Protein AF-A0A3D0SML2-F1 (afdb_monomer)

Solvent-accessible surface area (backbone atoms only — not comparable to full-atom values): 39282 Å² total; per-residue (Å²): 114,74,73,82,63,82,39,78,48,78,49,75,53,87,42,37,43,36,39,37,37,33,51,97,50,33,39,41,36,41,38,36,36,65,52,96,89,50,62,35,39,41,40,38,40,38,41,32,30,74,38,86,59,65,40,80,46,78,51,68,54,79,45,77,65,74,82,63,57,68,68,62,33,74,74,38,51,56,66,55,26,64,39,35,36,36,44,77,41,75,93,57,46,24,41,38,38,37,52,62,71,90,50,92,88,53,86,47,40,18,38,32,41,28,56,25,68,59,63,92,84,36,53,80,76,37,33,40,24,40,41,55,70,40,30,27,61,73,37,39,95,68,46,22,38,56,81,71,48,91,63,78,59,82,61,55,67,32,87,35,71,44,42,30,49,29,47,34,45,38,37,76,45,46,45,67,37,74,51,59,35,32,42,37,41,33,56,24,76,38,72,65,59,31,50,51,53,46,53,71,52,43,45,62,71,55,48,50,53,50,52,54,51,35,61,70,69,37,67,87,75,74,76,90,69,82,78,70,79,76,84,82,66,75,77,79,74,76,79,68,84,74,76,83,73,84,75,93,78,82,92,76,86,82,85,80,94,75,82,87,90,81,81,88,79,96,68,88,81,90,73,92,70,70,63,98,80,61,78,73,51,46,79,64,73,90,42,36,21,25,39,84,84,50,63,30,46,35,35,52,33,44,42,46,93,80,42,44,56,54,68,62,96,47,77,54,68,42,57,30,39,28,79,45,22,33,34,39,39,31,73,38,52,25,31,27,36,23,45,69,16,44,25,68,26,13,44,24,46,81,68,49,50,61,38,70,56,62,55,33,38,42,46,37,42,29,36,66,87,76,69,46,70,38,24,66,32,60,27,67,30,52,68,69,44,46,36,43,32,34,40,38,62,52,35,36,37,29,37,39,61,54,98,55,28,41,36,37,36,38,41,34,47,42,72,83,53,43,35,39,40,40,40,36,37,45,31,32,75,38,93,54,68,42,48,35,33,42,35,43,40,33,38,43,23,50,16,73,47,53,76,78,50,30,60,76,34,42,31,45,68,41,90,89,72,68,23,40,37,33,60,25,74,34,85,94,51,51,64,25,32,34,39,38,38,65,27,56,76,63,95,66,68,73,34,31,31,23,32,39,54,64,43,26,31,91,92,41,37,82,65,49,32,40,34,78,75,73,44,96,62,59,84,59,47,65,42,62,68,39,50,46,24,51,31,44,34,41,71,49,75,43,44,50,67,35,70,51,76,44,32,36,39,42,35,50,29,78,35,71,68,52,45,49,51,54,51,53,57,46,33,40,89,62,36,56,62,48,44,52,49,50,31,44,49,54,44,50,68,46,36,58,59,46,74,66,86,62,100,46,65,72,56,27,45,36,60,39,29,54,53,57,48,45,40,44,21,22,52,72,36,24,24,33,52,69,89,46,58,58,28,44,52,35,48,41,59,50,52,54,50,31,59,78,34,40,77,56,41,49,68,58,29,52,52,50,51,54,55,54,55,39,43,23,32,82,90,65,48,40,42,50,29,27,32,71,89,86,54,61,58,48,73,66,84,69,83,60,46,57,57,46,56,64,51,49,52,54,52,47,23,70,75,70,66,53,62,63,69,82,73,59,90,67,54,65,43,78,81,85,130

Nearest PDB structures (foldseek):
  3qde-assembly1_A  TM=8.841E-01  e=5.004E-28  Acetivibrio thermocellus
  8hob-assembly1_B  TM=8.562E-01  e=1.975E-28  Acetivibrio thermocellus
  8ho9-assembly1_B  TM=8.661E-01  e=3.948E-27  Acetivibrio thermocellus
  8ho8-assembly1_B  TM=8.647E-01  e=5.968E-27  Acetivibrio thermocellus
  3act-assembly1_B  TM=8.823E-01  e=1.676E-26  Cellulomonas gilvus ATCC 13127

pLDDT: mean 88.54, std 18.11, range [23.03, 98.88]

Foldseek 3Di:
DDDDFPDWDWDDFPFKTWIWTDDPQKIWIWIWGADPPAFKIKIKIKIWRRDQAKDKDKDKDKDFDQQDDPVVCQLFVLVSLQQKFWDQDVVLQKIKIKGDDPDPPPQIKMKIKHKAFDDPQKDDKAKEFEPCQFANQLGDPSGRPVVPDPDTHPNDTTRHSGTMTMIMIIDIHHHRHMGMMMIMIGMDRDDVSSSVVSVCPRDPVSVVVRVVCSVVPTDPDDPPPDPDDPPDDDPPPPPPVDPPLPDDDDDDDDDDDDDDDDDDDDDDDPDPADDPPPADFDPDDPFWHAGPVLQKIKGKWAADSRLTTPDDSWFDWDWAFAQFWTKIQTQQRAMWIAGRFLAFFTFFDFDLDGRHSAHLKFKKKAFPVVLDMAGLGCDDRHGSHMWMWIDGQFWIKIWDDDPQKTKIWIWGDFNHAFKIKTKIKIWRNDQFKTKMKIKIKHQGCRGRGLPPCQQVWWWDADPPQRKIWTARCRPQRGQKIKIKHKAQSDPFDKFWEQAPCQQQHDVGGSNGTPCSNPHPGHDNYTTGRHSGMTMIMTIDMAHHRRMDMMMMMTGIGNHPVVVVVVNNQRNPPCSSVVSVVVSNVVLQLLLCLDADDDPDVVVRSCNSHVVLSCLVSCVNRQVDDSSDRDRKDFLQRNLVSLLSCCSRCVVVNLVSLQVQVQQAAPVQFGFRIAHPDVGDGHGDVPPCSSVSNVVSLVVSCVVPVPPCSVVDDHHHDDDDD

Radius of gyration: 28.48 Å; Cα contacts (8 Å, |Δi|>4): 1575; chains: 1; bounding box: 65×75×81 Å

Mean predicted aligned error: 8.33 Å

Secondary structure (DSSP, 8-state):
-PPPPSEEEEEE-SS-EEEEEEETTEEEEEEEEE-SSSSEEEEEEEEEE-SSS-EEEEEE--EE---S-HHHHHH-HHHHHTTEEEEEEGGGTEEEEEEPPSSTTPPP-EEEEEEEE--TTPPPPEEEEEHHHHT-TT-BTTB-HHHHS-SPP----BS-SSEEEEEEEEEEE-TT-EEEEEEEEEEESSHHHHHHHHHHT--HHHHHHHHHHHHHT------SS-----TT---------------------PPPP--S------------SS-TTPPP-BT--SSEEE-TTSSEEEEEE-B-TTS-B---SS--EEEEEETTEEEEEETTS-EEEEES-TTTSBSS-----TTT---SEEEEEEETTTTEEEESSSSSS--SS-EEEEEETTEEEEEEEETTEEEEEEEEE-SSSSEEEEEEEEEE-SSS-EEEEEEEEEE--SBSSTTSSGGGPPEEE-TTT--EEEE--STTTTT-EEEEEEES--SS-EEEEEEHHHHH-TT-BTTB-HHHHH-SS-----BSSS-EEEEEEEEEEE-TT-EEEEEEEEEEESSHHHHHHHHHHHHSTTHHHHHHHHHHHHHHHHHTTS----S-HHHHHIIIIIHHHIIIIIIIIS-EETTEE--SEEHHHHHHHHHHTTTT-HHHHHHHHHHHHTTBBTTS-BEEEEETTTTEEEE---SSGGGHHHHHHHHHHHHH---GGGG---PPB----

Structure (mmCIF, N/CA/C/O backbone):
data_AF-A0A3D0SML2-F1
#
_entry.id   AF-A0A3D0SML2-F1
#
loop_
_atom_site.group_PDB
_atom_site.id
_atom_site.type_symbol
_atom_site.label_atom_id
_atom_site.label_alt_id
_atom_site.label_comp_id
_atom_site.label_asym_id
_atom_site.label_entity_id
_atom_site.label_seq_id
_atom_site.pdbx_PDB_ins_code
_atom_site.Cartn_x
_atom_site.Cartn_y
_atom_site.Cartn_z
_atom_site.occupancy
_atom_site.B_iso_or_equiv
_atom_site.auth_seq_id
_atom_site.auth_comp_id
_atom_site.auth_asym_id
_atom_site.auth_atom_id
_atom_site.pdbx_PDB_model_num
ATOM 1 N N . ALA A 1 1 ? -14.940 14.866 13.121 1.00 46.91 1 ALA A N 1
ATOM 2 C CA . ALA A 1 1 ? -13.563 14.843 13.651 1.00 46.91 1 ALA A CA 1
ATOM 3 C C . ALA A 1 1 ? -13.635 14.531 15.138 1.00 46.91 1 ALA A C 1
ATOM 5 O O . ALA A 1 1 ? -14.576 14.997 15.774 1.00 46.91 1 ALA A O 1
ATOM 6 N N . VAL A 1 2 ? -12.692 13.750 15.675 1.00 62.62 2 VAL A N 1
ATOM 7 C CA . VAL A 1 2 ? -12.578 13.524 17.126 1.00 62.62 2 VAL A CA 1
ATOM 8 C C . VAL A 1 2 ? -12.350 14.874 17.802 1.00 62.62 2 VAL A C 1
ATOM 10 O O . VAL A 1 2 ? -11.395 15.575 17.468 1.00 62.62 2 VAL A O 1
ATOM 13 N N . LYS A 1 3 ? -13.247 15.268 18.710 1.00 68.94 3 LYS A N 1
ATOM 14 C CA . LYS A 1 3 ? -13.050 16.475 19.515 1.00 68.94 3 LYS A CA 1
ATOM 15 C C . LYS A 1 3 ? -12.035 16.169 20.622 1.00 68.94 3 LYS A C 1
ATOM 17 O O . LYS A 1 3 ? -12.155 15.118 21.255 1.00 68.94 3 LYS A O 1
ATOM 22 N N . PRO A 1 4 ? -11.048 17.048 20.871 1.00 73.06 4 PRO A N 1
ATOM 23 C CA . PRO A 1 4 ? -10.199 16.909 22.045 1.00 73.06 4 PRO A CA 1
ATOM 24 C C . PRO A 1 4 ? -11.061 16.983 23.305 1.00 73.06 4 PRO A C 1
ATOM 26 O O . PRO A 1 4 ? -12.006 17.768 23.355 1.00 73.06 4 PRO A O 1
ATOM 29 N N . ALA A 1 5 ? -10.729 16.164 24.300 1.00 77.25 5 ALA A N 1
ATOM 30 C CA . ALA A 1 5 ? -11.450 16.167 25.558 1.00 77.25 5 ALA A CA 1
ATOM 31 C C . ALA A 1 5 ? -11.218 17.468 26.344 1.00 77.25 5 ALA A C 1
ATOM 33 O O . ALA A 1 5 ? -10.078 17.929 26.428 1.00 77.25 5 ALA A O 1
ATOM 34 N N . GLU A 1 6 ? -12.266 18.037 26.946 1.00 84.75 6 GLU A N 1
ATOM 35 C CA . GLU A 1 6 ? -12.137 19.186 27.859 1.00 84.75 6 GLU A CA 1
ATOM 36 C C . GLU A 1 6 ? -11.344 18.798 29.114 1.00 84.75 6 GLU A C 1
ATOM 38 O O . GLU A 1 6 ? -10.498 19.548 29.604 1.00 84.75 6 GLU A O 1
ATOM 43 N N . CYS A 1 7 ? -11.584 17.582 29.605 1.00 85.31 7 CYS A N 1
ATOM 44 C CA . CYS A 1 7 ? -10.822 16.944 30.667 1.00 85.31 7 CYS A CA 1
ATOM 45 C C . CYS A 1 7 ? -10.524 15.498 30.269 1.00 85.31 7 CYS A C 1
ATOM 47 O O . CYS A 1 7 ? -11.414 14.816 29.765 1.00 85.31 7 CYS A O 1
ATOM 49 N N . TYR A 1 8 ? -9.298 15.031 30.510 1.00 87.81 8 TYR A N 1
ATOM 50 C CA . TYR A 1 8 ? -8.892 13.648 30.269 1.00 87.81 8 TYR A CA 1
ATOM 51 C C . TYR A 1 8 ? -7.974 13.159 31.386 1.00 87.81 8 TYR A C 1
ATOM 53 O O . TYR A 1 8 ? -6.990 13.818 31.726 1.00 87.81 8 TYR A O 1
ATOM 61 N N . GLU A 1 9 ? -8.282 11.996 31.940 1.00 91.12 9 GLU A N 1
ATOM 62 C CA . GLU A 1 9 ? -7.537 11.363 33.020 1.00 91.12 9 GLU A CA 1
ATOM 63 C C . GLU A 1 9 ? -7.341 9.879 32.705 1.00 91.12 9 GLU A C 1
ATOM 65 O O . GLU A 1 9 ? -8.259 9.200 32.245 1.00 91.12 9 GLU A O 1
ATOM 70 N N . THR A 1 10 ? -6.138 9.371 32.968 1.00 91.50 10 THR A N 1
ATOM 71 C CA . THR A 1 10 ? -5.803 7.951 32.822 1.00 91.50 10 THR A CA 1
ATOM 72 C C . THR A 1 10 ? -5.192 7.429 34.103 1.00 91.50 10 THR A C 1
ATOM 74 O O . THR A 1 10 ? -4.264 8.038 34.641 1.00 91.50 10 THR A O 1
ATOM 77 N N . ARG A 1 11 ? -5.646 6.263 34.544 1.00 90.31 11 ARG A N 1
ATOM 78 C CA . ARG A 1 11 ? -5.104 5.548 35.690 1.00 90.31 11 ARG A CA 1
ATOM 79 C C . ARG A 1 11 ? -4.871 4.096 35.305 1.00 90.31 11 ARG A C 1
ATOM 81 O O . ARG A 1 11 ? -5.774 3.434 34.809 1.00 90.31 11 ARG A O 1
ATOM 88 N N . PHE A 1 12 ? -3.671 3.604 35.575 1.00 89.50 12 PHE A N 1
ATOM 89 C CA . PHE A 1 12 ? -3.312 2.205 35.378 1.00 89.50 12 PHE A CA 1
ATOM 90 C C . PHE A 1 12 ? -2.965 1.593 36.729 1.00 89.50 12 PHE A C 1
ATOM 92 O O . PHE A 1 12 ? -2.226 2.185 37.518 1.00 89.50 12 PHE A O 1
ATOM 99 N N . THR A 1 13 ? -3.514 0.419 36.997 1.00 86.56 13 THR A N 1
ATOM 100 C CA . THR A 1 13 ? -3.091 -0.471 38.077 1.00 86.56 13 THR A CA 1
ATOM 101 C C . THR A 1 13 ? -2.619 -1.790 37.465 1.00 86.56 13 THR A C 1
ATOM 103 O O . THR A 1 13 ? -2.665 -1.965 36.249 1.00 86.56 13 THR A O 1
ATOM 106 N N . ALA A 1 14 ? -2.163 -2.734 38.291 1.00 84.62 14 ALA A N 1
ATOM 107 C CA . ALA A 1 14 ? -1.744 -4.052 37.810 1.00 84.62 14 ALA A CA 1
ATOM 108 C C . ALA A 1 14 ? -2.877 -4.852 37.127 1.00 84.62 14 ALA A C 1
ATOM 110 O O . ALA A 1 14 ? -2.600 -5.770 36.364 1.00 84.62 14 ALA A O 1
ATOM 111 N N . SER A 1 15 ? -4.137 -4.519 37.410 1.00 89.00 15 SER A N 1
ATOM 112 C CA . SER A 1 15 ? -5.324 -5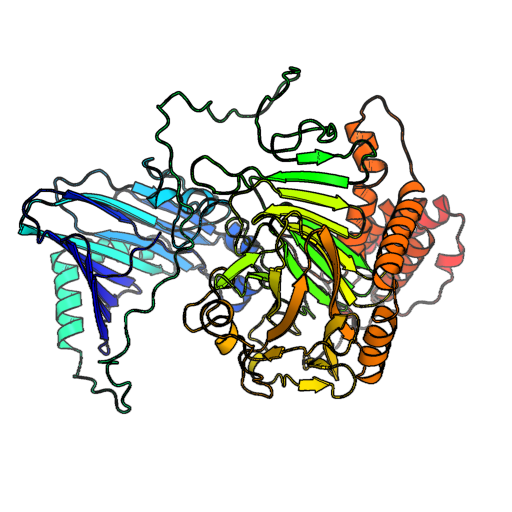.300 37.034 1.00 89.00 15 SER A CA 1
ATOM 113 C C . SER A 1 15 ? -6.414 -4.482 36.337 1.00 89.00 15 SER A C 1
ATOM 115 O O . SER A 1 15 ? -7.355 -5.067 35.800 1.00 89.00 15 SER A O 1
ATOM 117 N N . VAL A 1 16 ? -6.323 -3.145 36.359 1.00 92.19 16 VAL A N 1
ATOM 118 C CA . VAL A 1 16 ? -7.339 -2.245 35.802 1.00 92.19 16 VAL A CA 1
ATOM 119 C C . VAL A 1 16 ? -6.695 -1.084 35.051 1.00 92.19 16 VAL A C 1
ATOM 121 O O . VAL A 1 16 ? -5.829 -0.383 35.580 1.00 92.19 16 VAL A O 1
ATOM 124 N N . ALA A 1 17 ? -7.182 -0.823 33.841 1.00 94.56 17 ALA A N 1
ATOM 125 C CA . ALA A 1 17 ? -6.966 0.440 33.143 1.00 94.56 17 ALA A CA 1
ATOM 126 C C . ALA A 1 17 ? -8.253 1.270 33.197 1.00 94.56 17 ALA A C 1
ATOM 128 O O . ALA A 1 17 ? -9.310 0.806 32.780 1.00 94.56 17 ALA A O 1
ATOM 129 N N . ALA A 1 18 ? -8.171 2.494 33.710 1.00 94.00 18 ALA A N 1
ATOM 130 C CA . ALA A 1 18 ? -9.296 3.410 33.817 1.00 94.00 18 ALA A CA 1
ATOM 131 C C . ALA A 1 18 ? -8.999 4.703 33.057 1.00 94.00 18 ALA A C 1
ATOM 133 O O . ALA A 1 18 ? -7.960 5.337 33.252 1.00 94.00 18 ALA A O 1
ATOM 134 N N . LEU A 1 19 ? -9.929 5.102 32.200 1.00 94.75 19 LEU A N 1
ATOM 135 C CA . LEU A 1 19 ? -9.887 6.335 31.434 1.00 94.75 19 LEU A CA 1
ATOM 136 C C . LEU A 1 19 ? -11.146 7.131 31.747 1.00 94.75 19 LEU A C 1
ATOM 138 O O . LEU A 1 19 ? -12.244 6.580 31.803 1.00 94.75 19 LEU A O 1
ATOM 142 N N . ARG A 1 20 ? -10.998 8.431 31.956 1.00 94.38 20 ARG A N 1
ATOM 143 C CA . ARG A 1 20 ? -12.109 9.332 32.239 1.00 94.38 20 ARG A CA 1
ATOM 144 C C . ARG A 1 20 ? -11.984 10.557 31.358 1.00 94.38 20 ARG A C 1
ATOM 146 O O . ARG A 1 20 ? -10.910 11.147 31.273 1.00 94.38 20 ARG A O 1
ATOM 153 N N . GLN A 1 21 ? -13.087 10.944 30.737 1.00 94.12 21 GLN A N 1
ATOM 154 C CA . GLN A 1 21 ? -13.169 12.159 29.944 1.00 94.12 21 GLN A CA 1
ATOM 155 C C . GLN A 1 21 ? -14.454 12.930 30.223 1.00 94.12 21 GLN A C 1
ATOM 157 O O . GLN A 1 21 ? -15.472 12.333 30.570 1.00 94.12 21 GLN A O 1
ATOM 162 N N . ILE A 1 22 ? -14.406 14.248 30.041 1.00 92.88 22 ILE A N 1
ATOM 163 C CA . ILE A 1 22 ? -15.588 15.116 30.038 1.00 92.88 22 ILE A CA 1
ATOM 164 C C . ILE A 1 22 ? -15.606 15.889 28.723 1.00 92.88 22 ILE A C 1
ATOM 166 O O . ILE A 1 22 ? -14.571 16.433 28.336 1.00 92.88 22 ILE A O 1
ATOM 170 N N . ASN A 1 23 ? -16.759 15.902 28.052 1.00 91.62 23 ASN A N 1
ATOM 171 C CA . ASN A 1 23 ? -17.008 16.643 26.815 1.00 91.62 23 ASN A CA 1
ATOM 172 C C . ASN A 1 23 ? -18.483 17.003 26.671 1.00 91.62 23 ASN A C 1
ATOM 174 O O . ASN A 1 23 ? -19.326 16.118 26.817 1.00 91.62 23 ASN A O 1
ATOM 178 N N . ASP A 1 24 ? -18.784 18.249 26.291 1.00 90.31 24 ASP A N 1
ATOM 179 C CA . ASP A 1 24 ? -20.150 18.691 25.970 1.00 90.31 24 ASP A CA 1
ATOM 180 C C . ASP A 1 24 ? -21.167 18.288 27.078 1.00 90.31 24 ASP A C 1
ATOM 182 O O . ASP A 1 24 ? -22.243 17.768 26.779 1.00 90.31 24 ASP A O 1
ATOM 186 N N . ASP A 1 25 ? -20.811 18.492 28.356 1.00 93.62 25 ASP A N 1
ATOM 187 C CA . ASP A 1 25 ? -21.555 18.094 29.574 1.00 93.62 25 ASP A CA 1
ATOM 188 C C . ASP A 1 25 ? -21.756 16.582 29.799 1.00 93.62 25 ASP A C 1
ATOM 190 O O . ASP A 1 25 ? -22.554 16.180 30.648 1.00 93.62 25 ASP A O 1
ATOM 194 N N . ILE A 1 26 ? -21.042 15.718 29.078 1.00 95.25 26 ILE A N 1
ATOM 195 C CA . ILE A 1 26 ? -21.054 14.270 29.304 1.00 95.25 26 ILE A CA 1
ATOM 196 C C . ILE A 1 26 ? -19.734 13.839 29.931 1.00 95.25 26 ILE A C 1
ATOM 198 O O . ILE A 1 26 ? -18.667 13.991 29.335 1.00 95.25 26 ILE A O 1
ATOM 202 N N . GLU A 1 27 ? -19.812 13.254 31.124 1.00 96.56 27 GLU A N 1
ATOM 203 C CA . GLU A 1 27 ? -18.709 12.492 31.701 1.00 96.56 27 GLU A CA 1
ATOM 204 C C . GLU A 1 27 ? -18.784 11.051 31.194 1.00 96.56 27 GLU A C 1
ATOM 206 O O . GLU A 1 27 ? -19.810 10.387 31.328 1.00 96.56 27 GLU A O 1
ATOM 211 N N . ALA A 1 28 ? -17.688 10.563 30.620 1.00 96.19 28 ALA A N 1
ATOM 212 C CA . ALA A 1 28 ? -17.534 9.178 30.209 1.00 96.19 28 ALA A CA 1
ATOM 213 C C . ALA A 1 28 ? -16.349 8.553 30.944 1.00 96.19 28 ALA A C 1
ATOM 215 O O . ALA A 1 28 ? -15.224 9.056 30.878 1.00 96.19 28 ALA A O 1
ATOM 216 N N . ARG A 1 29 ? -16.594 7.435 31.623 1.00 96.81 29 ARG A N 1
ATOM 217 C CA . ARG A 1 29 ? -15.572 6.612 32.266 1.00 96.81 29 ARG A CA 1
ATOM 218 C C . ARG A 1 29 ? -15.517 5.253 31.579 1.00 96.81 29 ARG A C 1
ATOM 220 O O . ARG A 1 29 ? -16.544 4.602 31.437 1.00 96.81 29 ARG A O 1
ATOM 227 N N . LEU A 1 30 ? -14.325 4.841 31.167 1.00 97.00 30 LEU A N 1
ATOM 228 C CA . LEU A 1 30 ? -14.025 3.518 30.634 1.00 97.00 30 LEU A CA 1
ATOM 229 C C . LEU A 1 30 ? -13.104 2.797 31.615 1.00 97.00 30 LEU A C 1
ATOM 231 O O . LEU A 1 30 ? -12.004 3.269 31.883 1.00 97.00 30 LEU A O 1
ATOM 235 N N . GLU A 1 31 ? -13.537 1.653 32.124 1.00 96.81 31 GLU A N 1
ATOM 236 C CA . GLU A 1 31 ? -12.735 0.772 32.970 1.00 96.81 31 GLU A CA 1
ATOM 237 C C . GLU A 1 31 ? -12.554 -0.570 32.271 1.00 96.81 31 GLU A C 1
ATOM 239 O O . GLU A 1 31 ? -13.506 -1.131 31.725 1.00 96.81 31 GLU A O 1
ATOM 244 N N . ILE A 1 32 ? -11.323 -1.071 32.275 1.00 97.12 32 ILE A N 1
ATOM 245 C CA . ILE A 1 32 ? -10.925 -2.276 31.555 1.00 97.12 32 ILE A CA 1
ATOM 246 C C . ILE A 1 32 ? -10.242 -3.230 32.524 1.00 97.12 32 ILE A C 1
ATOM 248 O O . ILE A 1 32 ? -9.303 -2.826 33.213 1.00 97.12 32 ILE A O 1
ATOM 252 N N . CYS A 1 33 ? -10.691 -4.481 32.565 1.00 96.31 33 CYS A N 1
ATOM 253 C CA . CYS A 1 33 ? -10.056 -5.558 33.322 1.00 96.31 33 CYS A CA 1
ATOM 254 C C . CYS A 1 33 ? -10.205 -6.904 32.597 1.00 96.31 33 CYS A C 1
ATOM 256 O O . CYS A 1 33 ? -10.953 -7.018 31.625 1.00 96.31 33 CYS A O 1
ATOM 258 N N . LEU A 1 34 ? -9.489 -7.921 33.075 1.00 95.69 34 LEU A N 1
ATOM 259 C CA . LEU A 1 34 ? -9.616 -9.297 32.597 1.00 95.69 34 LEU A CA 1
ATOM 260 C C . LEU A 1 34 ? -10.461 -10.122 33.567 1.00 95.69 34 LEU A C 1
ATOM 262 O O . LEU A 1 34 ? -10.412 -9.914 34.783 1.00 95.69 34 LEU A O 1
ATOM 266 N N . THR A 1 35 ? -11.216 -11.080 33.037 1.00 94.31 35 THR A N 1
ATOM 267 C CA . THR A 1 35 ? -11.900 -12.071 33.871 1.00 94.31 35 THR A CA 1
ATOM 268 C C . THR A 1 35 ? -10.905 -13.082 34.450 1.00 94.31 35 THR A C 1
ATOM 270 O O . THR A 1 35 ? -9.930 -13.424 33.788 1.00 94.31 35 THR A O 1
ATOM 273 N N . PRO A 1 36 ? -11.128 -13.595 35.672 1.00 89.69 36 PRO A N 1
ATOM 274 C CA . PRO A 1 36 ? -10.182 -14.502 36.329 1.00 89.69 36 PRO A CA 1
ATOM 275 C C . PRO A 1 36 ? -10.228 -15.954 35.820 1.00 89.69 36 PRO A C 1
ATOM 277 O O . PRO A 1 36 ? -9.302 -16.715 36.076 1.00 89.69 36 PRO A O 1
ATOM 280 N N . ASP A 1 37 ? -11.319 -16.364 35.171 1.00 89.38 37 ASP A N 1
ATOM 281 C CA . ASP A 1 37 ? -11.645 -17.763 34.843 1.00 89.38 37 ASP A CA 1
ATOM 282 C C . ASP A 1 37 ? -12.083 -17.958 33.377 1.00 89.38 37 ASP A C 1
ATOM 284 O O . ASP A 1 37 ? -12.626 -19.009 33.032 1.00 89.38 37 ASP A O 1
ATOM 288 N N . ALA A 1 38 ? -11.888 -16.939 32.537 1.00 90.25 38 ALA A N 1
ATOM 289 C CA . ALA A 1 38 ? -12.152 -16.964 31.103 1.00 90.25 38 ALA A CA 1
ATOM 290 C C . ALA A 1 38 ? -11.196 -16.009 30.372 1.00 90.25 38 ALA A C 1
ATOM 292 O O . ALA A 1 38 ? -10.737 -15.021 30.950 1.00 90.25 38 ALA A O 1
ATOM 293 N N . ASP A 1 39 ? -10.947 -16.264 29.090 1.00 94.81 39 ASP A N 1
ATOM 294 C CA . ASP A 1 39 ? -10.111 -15.416 28.234 1.00 94.81 39 ASP A CA 1
ATOM 295 C C . ASP A 1 39 ? -10.918 -14.219 27.690 1.00 94.81 39 ASP A C 1
ATOM 297 O O . ASP A 1 39 ? -11.065 -14.036 26.479 1.00 94.81 39 ASP A O 1
ATOM 301 N N . LEU A 1 40 ? -11.489 -13.418 28.601 1.00 96.25 40 LEU A N 1
ATOM 302 C CA . LEU A 1 40 ? -12.290 -12.230 28.295 1.00 96.25 40 LEU A CA 1
ATOM 303 C C . LEU A 1 40 ? -11.687 -10.957 28.899 1.00 96.25 40 LEU A C 1
ATOM 305 O O . LEU A 1 40 ? -11.348 -10.879 30.081 1.00 96.25 40 LEU A O 1
ATOM 309 N N . GLU A 1 41 ? -11.672 -9.912 28.083 1.00 97.12 41 GLU A N 1
ATOM 310 C CA . GLU A 1 41 ? -11.530 -8.520 28.478 1.00 97.12 41 GLU A CA 1
ATOM 311 C C . GLU A 1 41 ? -12.921 -7.899 28.670 1.00 97.12 41 GLU A C 1
ATOM 313 O O . GLU A 1 41 ? -13.782 -7.968 27.787 1.00 97.12 41 GLU A O 1
ATOM 318 N N . LEU A 1 42 ? -13.143 -7.266 29.823 1.00 97.44 42 LEU A N 1
ATOM 319 C CA . LEU A 1 42 ? -14.348 -6.498 30.121 1.00 97.44 42 LEU A CA 1
ATOM 320 C C . LEU A 1 42 ? -14.050 -5.008 29.969 1.00 97.44 42 LEU A C 1
ATOM 322 O O . LEU A 1 42 ? -13.133 -4.494 30.601 1.00 97.44 42 LEU A O 1
ATOM 326 N N . ARG A 1 43 ? -14.863 -4.301 29.181 1.00 97.44 43 ARG A N 1
ATOM 327 C CA . ARG A 1 43 ? -14.822 -2.843 29.004 1.00 97.44 43 ARG A CA 1
ATOM 328 C C . ARG A 1 43 ? -16.110 -2.227 29.524 1.00 97.44 43 ARG A C 1
ATOM 330 O O . ARG A 1 43 ? -17.113 -2.173 28.808 1.00 97.44 43 ARG A O 1
ATOM 337 N N . ARG A 1 44 ? -16.088 -1.767 30.772 1.00 96.56 44 ARG A N 1
ATOM 338 C CA . ARG A 1 44 ? -17.211 -1.067 31.397 1.00 96.56 44 ARG A CA 1
ATOM 339 C C . ARG A 1 44 ? -17.185 0.403 31.005 1.00 96.56 44 ARG A C 1
ATOM 341 O O . ARG A 1 44 ? -16.206 1.095 31.263 1.00 96.56 44 ARG A O 1
ATOM 348 N N . VAL A 1 45 ? -18.275 0.872 30.413 1.00 96.19 45 VAL A N 1
ATOM 349 C CA . VAL A 1 45 ? -18.510 2.274 30.078 1.00 96.19 45 VAL A CA 1
ATOM 350 C C . VAL A 1 45 ? -19.599 2.814 30.997 1.00 96.19 45 VAL A C 1
ATOM 352 O O . VAL A 1 45 ? -20.730 2.326 30.978 1.00 96.19 45 VAL A O 1
ATOM 355 N N . THR A 1 46 ? -19.261 3.842 31.768 1.00 95.75 46 THR A N 1
ATOM 356 C CA . THR A 1 46 ? -20.205 4.619 32.575 1.00 95.75 46 THR A CA 1
ATOM 357 C C . THR A 1 46 ? -20.334 6.006 31.964 1.00 95.75 46 THR A C 1
ATOM 359 O O . THR A 1 46 ? -19.332 6.703 31.793 1.00 95.75 46 THR A O 1
ATOM 362 N N . LEU A 1 47 ? -21.558 6.398 31.615 1.00 95.94 47 LEU A N 1
ATOM 363 C CA . LEU A 1 47 ? -21.871 7.718 31.079 1.00 95.94 47 LEU A CA 1
ATOM 364 C C . LEU A 1 47 ? -22.761 8.472 32.052 1.00 95.94 47 LEU A C 1
ATOM 366 O O . LEU A 1 47 ? -23.805 7.960 32.451 1.00 95.94 47 LEU A O 1
ATOM 370 N N . ARG A 1 48 ? -22.385 9.708 32.366 1.00 96.69 48 ARG A N 1
ATOM 371 C CA . ARG A 1 48 ? -23.159 10.597 33.227 1.00 96.69 48 ARG A CA 1
ATOM 372 C C . ARG A 1 48 ? -23.439 11.914 32.523 1.00 96.69 48 ARG A C 1
ATOM 374 O O . ARG A 1 48 ? -22.523 12.570 32.025 1.00 96.69 48 ARG A O 1
ATOM 381 N N . A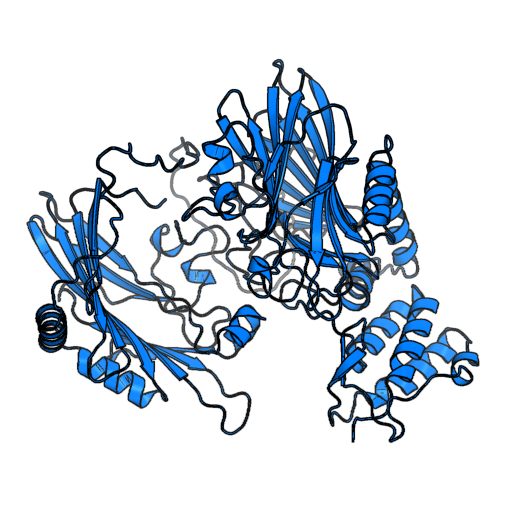SN A 1 49 ? -24.708 12.309 32.505 1.00 96.94 49 ASN A N 1
ATOM 382 C CA . ASN A 1 49 ? -25.129 13.598 31.972 1.00 96.94 49 ASN A CA 1
ATOM 383 C C . ASN A 1 49 ? -25.012 14.660 33.066 1.00 96.94 49 ASN A C 1
ATOM 385 O O . ASN A 1 49 ? -25.789 14.675 34.019 1.00 96.94 49 ASN A O 1
ATOM 389 N N . LEU A 1 50 ? -24.019 15.536 32.937 1.00 96.06 50 LEU A N 1
ATOM 390 C CA . LEU A 1 50 ? -23.788 16.664 33.841 1.00 96.06 50 LEU A CA 1
ATOM 391 C C . LEU A 1 50 ? -24.658 17.880 33.483 1.00 96.06 50 LEU A C 1
ATOM 393 O O . LEU A 1 50 ? -24.715 18.847 34.243 1.00 96.06 50 LEU A O 1
ATOM 397 N N . GLY A 1 51 ? -25.326 17.837 32.330 1.00 95.19 51 GLY A N 1
ATOM 398 C CA . GLY A 1 51 ? -26.199 18.884 31.829 1.00 95.19 51 GLY A CA 1
ATOM 399 C C . GLY A 1 51 ? -27.613 18.834 32.409 1.00 95.19 51 GLY A C 1
ATOM 400 O O . GLY A 1 51 ? -27.985 17.961 33.195 1.00 95.19 51 GLY A O 1
ATOM 401 N N . LYS A 1 52 ? -28.420 19.812 31.987 1.00 95.56 52 LYS A N 1
ATOM 402 C CA . LYS A 1 52 ? -29.816 19.994 32.427 1.00 95.56 52 LYS A CA 1
ATOM 403 C C . LYS A 1 52 ? -30.853 19.407 31.472 1.00 95.56 52 LYS A C 1
ATOM 405 O O . LYS A 1 52 ? -32.009 19.282 31.853 1.00 95.56 52 LYS A O 1
ATOM 410 N N . GLU A 1 53 ? -30.436 19.044 30.263 1.00 96.06 53 GLU A N 1
ATOM 411 C CA . GLU A 1 53 ? -31.309 18.516 29.215 1.00 96.06 53 GLU A CA 1
ATOM 412 C C . GLU A 1 53 ? -31.033 17.026 28.984 1.00 96.06 53 GLU A C 1
ATOM 414 O O . GLU A 1 53 ? -29.867 16.610 29.053 1.00 96.06 53 GLU A O 1
ATOM 419 N N . PRO A 1 54 ? -32.062 16.211 28.687 1.00 94.50 54 PRO A N 1
ATOM 420 C CA . PRO A 1 54 ? -31.860 14.834 28.257 1.00 94.50 54 PRO A CA 1
ATOM 421 C C . PRO A 1 54 ? -31.082 14.790 26.936 1.00 94.50 54 PRO A C 1
ATOM 423 O O . PRO A 1 54 ? -31.216 15.673 26.084 1.00 94.50 54 PRO A O 1
ATOM 426 N N . ARG A 1 55 ? -30.265 13.749 26.751 1.00 94.38 55 ARG A N 1
ATOM 427 C CA . ARG A 1 55 ? -29.486 13.555 25.523 1.00 94.38 55 ARG A CA 1
ATOM 428 C C . ARG A 1 55 ? -29.644 12.151 24.974 1.00 94.38 55 ARG A C 1
ATOM 430 O O . ARG A 1 55 ? -29.446 11.177 25.691 1.00 94.38 55 ARG A O 1
ATOM 437 N N . ARG A 1 56 ? -29.852 12.057 23.665 1.00 93.25 56 ARG A N 1
ATOM 438 C CA . ARG A 1 56 ? -29.714 10.798 22.940 1.00 93.25 56 ARG A CA 1
ATOM 439 C C . ARG A 1 56 ? -28.238 10.519 22.669 1.00 93.25 56 ARG A C 1
ATOM 441 O O . ARG A 1 56 ? -27.584 11.304 21.983 1.00 93.25 56 ARG A O 1
ATOM 448 N N . ILE A 1 57 ? -27.730 9.400 23.178 1.00 92.50 57 ILE A N 1
ATOM 449 C CA . ILE A 1 57 ? -26.323 9.000 23.053 1.00 92.50 57 ILE A CA 1
ATOM 450 C C . ILE A 1 57 ? -26.216 7.665 22.314 1.00 92.50 57 ILE A C 1
ATOM 452 O O . ILE A 1 57 ? -26.995 6.740 22.548 1.00 92.50 57 ILE A O 1
ATOM 456 N N . GLU A 1 58 ? -25.227 7.567 21.426 1.00 93.69 58 GLU A N 1
ATOM 457 C CA . GLU A 1 58 ? -24.859 6.333 20.733 1.00 93.69 58 GLU A CA 1
ATOM 458 C C . GLU A 1 58 ? -23.463 5.905 21.193 1.00 93.69 58 GLU A C 1
ATOM 460 O O . GLU A 1 58 ? -22.488 6.634 21.006 1.00 93.69 58 GLU A O 1
ATOM 465 N N . VAL A 1 59 ? -23.359 4.722 21.798 1.00 94.56 59 VAL A N 1
ATOM 466 C CA . VAL A 1 59 ? -22.078 4.120 22.190 1.00 94.56 59 VAL A CA 1
ATOM 467 C C . VAL A 1 59 ? -21.795 2.978 21.236 1.00 94.56 59 VAL A C 1
ATOM 469 O O . VAL A 1 59 ? -22.583 2.040 21.144 1.00 94.56 59 VAL A O 1
ATOM 472 N N . THR A 1 60 ? -20.687 3.075 20.508 1.00 95.75 60 THR A N 1
ATOM 473 C CA . THR A 1 60 ? -20.295 2.099 19.488 1.00 95.75 60 THR A CA 1
ATOM 474 C C . THR A 1 60 ? -18.905 1.563 19.800 1.00 95.75 60 THR A C 1
ATOM 476 O O . THR A 1 60 ? -17.963 2.345 19.928 1.00 95.75 60 THR A O 1
ATOM 479 N N . SER A 1 61 ? -18.771 0.245 19.918 1.00 96.75 61 SER A N 1
ATOM 480 C CA . SER A 1 61 ? -17.477 -0.434 19.993 1.00 96.75 61 SER A CA 1
ATOM 481 C C . SER A 1 61 ? -16.902 -0.678 18.597 1.00 96.75 61 SER A C 1
ATOM 483 O O . SER A 1 61 ? -17.621 -0.647 17.601 1.00 96.75 61 SER A O 1
ATOM 485 N N . TYR A 1 62 ? -15.602 -0.934 18.506 1.00 96.69 62 TYR A N 1
ATOM 486 C CA . TYR A 1 62 ? -14.950 -1.330 17.260 1.00 96.69 62 TYR A CA 1
ATOM 487 C C . TYR A 1 62 ? -13.708 -2.164 17.569 1.00 96.69 62 TYR A C 1
ATOM 489 O O . TYR A 1 62 ? -12.870 -1.740 18.369 1.00 96.69 62 TYR A O 1
ATOM 497 N N . ALA A 1 63 ? -13.578 -3.321 16.922 1.00 96.25 63 ALA A N 1
ATOM 498 C CA . ALA A 1 63 ? -12.355 -4.114 16.904 1.00 96.25 63 ALA A CA 1
ATOM 499 C C . ALA A 1 63 ? -12.186 -4.821 15.550 1.00 96.25 63 ALA A C 1
ATOM 501 O O . ALA A 1 63 ? -13.155 -5.304 14.964 1.00 96.25 63 ALA A O 1
ATOM 502 N N . GLU A 1 64 ? -10.948 -4.897 15.059 1.00 94.44 64 GLU A N 1
ATOM 503 C CA . GLU A 1 64 ? -10.606 -5.673 13.861 1.00 94.44 64 GLU A CA 1
ATOM 504 C C . GLU A 1 64 ? -10.338 -7.135 14.216 1.00 94.44 64 GLU A C 1
ATOM 506 O O . GLU A 1 64 ? -9.751 -7.438 15.257 1.00 94.44 64 GLU A O 1
ATOM 511 N N . VAL A 1 65 ? -10.760 -8.051 13.343 1.00 93.88 65 VAL A N 1
ATOM 512 C CA . VAL A 1 65 ? -10.637 -9.490 13.586 1.00 93.88 65 VAL A CA 1
ATOM 513 C C . VAL A 1 65 ? -9.340 -10.029 12.977 1.00 93.88 65 VAL A C 1
ATOM 515 O O . VAL A 1 65 ? -9.192 -10.072 11.758 1.00 93.88 65 VAL A O 1
ATOM 518 N N . VAL A 1 66 ? -8.421 -10.482 13.838 1.00 90.25 66 VAL A N 1
ATOM 519 C CA . VAL A 1 66 ? -7.139 -11.102 13.442 1.00 90.25 66 VAL A CA 1
ATOM 520 C C . VAL A 1 66 ? -7.202 -12.630 13.580 1.00 90.25 66 VAL A C 1
ATOM 522 O O . VAL A 1 66 ? -7.113 -13.355 12.584 1.00 90.25 66 VAL A O 1
ATOM 525 N N . ILE A 1 67 ? -7.386 -13.120 14.820 1.00 90.56 67 ILE A N 1
ATOM 526 C CA . ILE A 1 67 ? -7.485 -14.547 15.213 1.00 90.56 67 ILE A CA 1
ATOM 527 C C . ILE A 1 67 ? -6.434 -15.468 14.560 1.00 90.56 67 ILE A C 1
ATOM 529 O O . ILE A 1 67 ? -6.691 -16.632 14.282 1.00 90.56 67 ILE A O 1
ATOM 533 N N . ASN A 1 68 ? -5.231 -14.945 14.312 1.00 88.75 68 ASN A N 1
ATOM 534 C CA . ASN A 1 68 ? -4.118 -15.616 13.639 1.00 88.75 68 ASN A CA 1
ATOM 535 C C . ASN A 1 68 ? -2.787 -15.206 14.298 1.00 88.75 68 ASN A C 1
ATOM 537 O O . ASN A 1 68 ? -2.762 -14.319 15.153 1.00 88.75 68 ASN A O 1
ATOM 541 N N . THR A 1 69 ? -1.669 -15.818 13.904 1.00 87.12 69 THR A N 1
ATOM 542 C CA . THR A 1 69 ? -0.349 -15.369 14.370 1.00 87.12 69 THR A CA 1
ATOM 543 C C . THR A 1 69 ? -0.018 -13.992 13.797 1.00 87.12 69 THR A C 1
ATOM 545 O O . THR A 1 69 ? -0.359 -13.685 12.653 1.00 87.12 69 THR A O 1
ATOM 548 N N . TRP A 1 70 ? 0.700 -13.174 14.574 1.00 86.56 70 TRP A N 1
ATOM 549 C CA . TRP A 1 70 ? 1.120 -11.837 14.142 1.00 86.56 70 TRP A CA 1
ATOM 550 C C . TRP A 1 70 ? 1.865 -11.866 12.802 1.00 86.56 70 TRP A C 1
ATOM 552 O O . TRP A 1 70 ? 1.564 -11.075 11.915 1.00 86.56 70 TRP A O 1
ATOM 562 N N . ALA A 1 71 ? 2.793 -12.813 12.622 1.00 84.56 71 ALA A N 1
ATOM 563 C CA . ALA A 1 71 ? 3.587 -12.914 11.400 1.00 84.56 71 ALA A CA 1
ATOM 564 C C . ALA A 1 71 ? 2.733 -13.277 10.173 1.00 84.56 71 ALA A C 1
ATOM 566 O O . ALA A 1 71 ? 2.924 -12.700 9.103 1.00 84.56 71 ALA A O 1
ATOM 567 N N . ALA A 1 72 ? 1.781 -14.209 10.316 1.00 83.50 72 ALA A N 1
ATOM 568 C CA . ALA A 1 72 ? 0.900 -14.603 9.218 1.00 83.50 72 ALA A CA 1
ATOM 569 C C . ALA A 1 72 ? -0.067 -13.478 8.825 1.00 83.50 72 ALA A C 1
ATOM 571 O O . ALA A 1 72 ? -0.314 -13.275 7.636 1.00 83.50 72 ALA A O 1
ATOM 572 N N . ASP A 1 73 ? -0.588 -12.744 9.810 1.00 87.56 73 ASP A N 1
ATOM 573 C CA . ASP A 1 73 ? -1.460 -11.601 9.562 1.00 87.56 73 ASP A CA 1
ATOM 574 C C . ASP A 1 73 ? -0.696 -10.437 8.919 1.00 87.56 73 ASP A C 1
ATOM 576 O O . ASP A 1 73 ? -1.055 -10.001 7.829 1.00 87.56 73 ASP A O 1
ATOM 580 N N . ALA A 1 74 ? 0.425 -10.015 9.513 1.00 86.94 74 ALA A N 1
ATOM 581 C CA . ALA A 1 74 ? 1.231 -8.895 9.028 1.00 86.94 74 ALA A CA 1
ATOM 582 C C . ALA A 1 74 ? 1.800 -9.124 7.619 1.00 86.94 74 ALA A C 1
ATOM 584 O O . ALA A 1 74 ? 1.931 -8.175 6.847 1.00 86.94 74 ALA A O 1
ATOM 585 N N . ALA A 1 75 ? 2.128 -10.370 7.261 1.00 83.38 75 ALA A N 1
ATOM 586 C CA . ALA A 1 75 ? 2.642 -10.694 5.934 1.00 83.38 75 ALA A CA 1
ATOM 587 C C . ALA A 1 75 ? 1.591 -10.523 4.826 1.00 83.38 75 ALA A C 1
ATOM 589 O O . ALA A 1 75 ? 1.957 -10.205 3.691 1.00 83.38 75 ALA A O 1
ATOM 590 N N . HIS A 1 76 ? 0.305 -10.767 5.122 1.00 87.19 76 HIS A N 1
ATOM 591 C CA . HIS A 1 76 ? -0.759 -10.666 4.124 1.00 87.19 76 HIS A CA 1
ATOM 592 C C . HIS A 1 76 ? -2.174 -10.444 4.721 1.00 87.19 76 HIS A C 1
ATOM 594 O O . HIS A 1 76 ? -3.046 -11.314 4.580 1.00 87.19 76 HIS A O 1
ATOM 600 N N . PRO A 1 77 ? -2.476 -9.251 5.272 1.00 88.12 77 PRO A N 1
ATOM 601 C CA . PRO A 1 77 ? -3.705 -9.018 6.042 1.00 88.12 77 PRO A CA 1
ATOM 602 C C . PRO A 1 77 ? -5.001 -9.329 5.277 1.00 88.12 77 PRO A C 1
ATOM 604 O O . PRO A 1 77 ? -5.843 -10.089 5.753 1.00 88.12 77 PRO A O 1
ATOM 607 N N . ALA A 1 78 ? -5.146 -8.830 4.042 1.00 89.69 78 ALA A N 1
ATOM 608 C CA . ALA A 1 78 ? -6.356 -9.057 3.241 1.00 89.69 78 ALA A CA 1
ATOM 609 C C . ALA A 1 78 ? -6.642 -10.546 2.951 1.00 89.69 78 ALA A C 1
ATOM 611 O O . ALA A 1 78 ? -7.797 -10.955 2.928 1.00 89.69 78 ALA A O 1
ATOM 612 N N . PHE A 1 79 ? -5.607 -11.374 2.769 1.00 88.12 79 PHE A N 1
ATOM 613 C CA . PHE A 1 79 ? -5.769 -12.814 2.528 1.00 88.12 79 PHE A CA 1
ATOM 614 C C . PHE A 1 79 ? -6.057 -13.562 3.827 1.00 88.12 79 PHE A C 1
ATOM 616 O O . PHE A 1 79 ? -6.916 -14.440 3.849 1.00 88.12 79 PHE A O 1
ATOM 623 N N . SER A 1 80 ? -5.384 -13.186 4.924 1.00 87.62 80 SER A N 1
ATOM 624 C CA . SER A 1 80 ? -5.641 -13.733 6.263 1.00 87.62 80 SER A CA 1
ATOM 625 C C . SER A 1 80 ? -7.127 -13.638 6.623 1.00 87.62 80 SER A C 1
ATOM 627 O O . SER A 1 80 ? -7.688 -14.602 7.150 1.00 87.62 80 SER A O 1
ATOM 629 N N . LYS A 1 81 ? -7.764 -12.517 6.268 1.00 90.50 81 LYS A N 1
ATOM 630 C CA . LYS A 1 81 ? -9.172 -12.201 6.532 1.00 90.50 81 LYS A CA 1
ATOM 631 C C . LYS A 1 81 ? -10.184 -13.042 5.734 1.00 90.50 81 LYS A C 1
ATOM 633 O O . LYS A 1 81 ? -11.264 -13.302 6.251 1.00 90.50 81 LYS A O 1
ATOM 638 N N . LEU A 1 82 ? -9.835 -13.578 4.556 1.00 88.81 82 LEU A N 1
ATOM 639 C CA . LEU A 1 82 ? -10.746 -14.398 3.722 1.00 88.81 82 LEU A CA 1
ATOM 640 C C . LEU A 1 82 ? -11.212 -15.705 4.389 1.00 88.81 82 LEU A C 1
ATOM 642 O O . LEU A 1 82 ? -12.182 -16.335 3.955 1.00 88.81 82 LEU A O 1
ATOM 646 N N . PHE A 1 83 ? -10.500 -16.154 5.419 1.00 88.50 83 PHE A N 1
ATOM 647 C CA . PHE A 1 83 ? -10.812 -17.386 6.142 1.00 88.50 83 PHE A CA 1
ATOM 648 C C . PHE A 1 83 ? -11.702 -17.154 7.359 1.00 88.50 83 PHE A C 1
ATOM 650 O O . PHE A 1 83 ? -12.088 -18.129 7.996 1.00 88.50 83 PHE A O 1
ATOM 657 N N . VAL A 1 84 ? -12.033 -15.906 7.679 1.00 92.50 84 VAL A N 1
ATOM 658 C CA . VAL A 1 84 ? -12.876 -15.554 8.819 1.00 92.50 84 VAL A CA 1
ATOM 659 C C . VAL A 1 84 ? -14.346 -15.576 8.407 1.00 92.50 84 VAL A C 1
ATOM 661 O O . VAL A 1 84 ? -14.708 -15.115 7.326 1.00 92.50 84 VAL A O 1
ATOM 664 N N . GLN A 1 85 ? -15.192 -16.103 9.283 1.00 94.19 85 GLN A N 1
ATOM 665 C CA . GLN A 1 85 ? -16.644 -16.039 9.171 1.00 94.19 85 GLN A CA 1
ATOM 666 C C . GLN A 1 85 ? -17.214 -15.413 10.432 1.00 94.19 85 GLN A C 1
ATOM 668 O O . GLN A 1 85 ? -16.772 -15.753 11.530 1.00 94.19 85 GLN A O 1
ATOM 673 N N . THR A 1 86 ? -18.181 -14.514 10.273 1.00 96.88 86 THR A N 1
ATOM 674 C CA . THR A 1 86 ? -18.830 -13.824 11.390 1.00 96.88 86 THR A CA 1
ATOM 675 C C . THR A 1 86 ? -20.255 -14.319 11.610 1.00 96.88 86 THR A C 1
ATOM 677 O O . THR A 1 86 ? -20.927 -14.754 10.676 1.00 96.88 86 THR A O 1
ATOM 680 N N . GLU A 1 87 ? -20.730 -14.257 12.848 1.00 96.94 87 GLU A N 1
ATOM 681 C CA . GLU A 1 87 ? -22.077 -14.682 13.237 1.00 96.94 87 GLU A CA 1
ATOM 682 C C . GLU A 1 87 ? -22.646 -13.723 14.288 1.00 96.94 87 GLU A C 1
ATOM 684 O O . GLU A 1 87 ? -21.915 -13.248 15.153 1.00 96.94 87 GLU A O 1
ATOM 689 N N . TRP A 1 88 ? -23.955 -13.462 14.237 1.00 97.56 88 TRP A N 1
ATOM 690 C CA . TRP A 1 88 ? -24.692 -12.782 15.301 1.00 97.56 88 TRP A CA 1
ATOM 691 C C . TRP A 1 88 ? -25.542 -13.791 16.074 1.00 97.56 88 TRP A C 1
ATOM 693 O O . TRP A 1 88 ? -26.393 -14.468 15.497 1.00 97.56 88 TRP A O 1
ATOM 703 N N . VAL A 1 89 ? -25.349 -13.853 17.391 1.00 97.44 89 VAL A N 1
ATOM 704 C CA . VAL A 1 89 ? -26.079 -14.750 18.290 1.00 97.44 89 VAL A CA 1
ATOM 705 C C . VAL A 1 89 ? -26.947 -13.922 19.233 1.00 97.44 89 VAL A C 1
ATOM 707 O O . VAL A 1 89 ? -26.487 -13.395 20.248 1.00 97.44 89 VAL A O 1
ATOM 710 N N . ALA A 1 90 ? -28.234 -13.816 18.894 1.00 94.31 90 ALA A N 1
ATOM 711 C CA . ALA A 1 90 ? -29.181 -12.948 19.594 1.00 94.31 90 ALA A CA 1
ATOM 712 C C . ALA A 1 90 ? -29.343 -13.290 21.086 1.00 94.31 90 ALA A C 1
ATOM 714 O O . ALA A 1 90 ? -29.421 -12.377 21.906 1.00 94.31 90 ALA A O 1
ATOM 715 N N . GLY A 1 91 ? -29.347 -14.582 21.446 1.00 91.44 91 GLY A N 1
ATOM 716 C CA . GLY A 1 91 ? -29.532 -15.035 22.831 1.00 91.44 91 GLY A CA 1
ATOM 717 C C . GLY A 1 91 ? -28.455 -14.520 23.791 1.00 91.44 91 GLY A C 1
ATOM 718 O O . GLY A 1 91 ? -28.762 -14.127 24.912 1.00 91.44 91 GLY A O 1
ATOM 719 N N . GLN A 1 92 ? -27.206 -14.460 23.329 1.00 93.06 92 GLN A N 1
ATOM 720 C CA . GLN A 1 92 ? -26.052 -13.975 24.089 1.00 93.06 92 GLN A CA 1
ATOM 721 C C . GLN A 1 92 ? -25.710 -12.512 23.769 1.00 93.06 92 GLN A C 1
ATOM 723 O O . GLN A 1 92 ? -24.754 -11.977 24.327 1.00 93.06 92 GLN A O 1
ATOM 728 N N . ARG A 1 93 ? -26.469 -11.862 22.871 1.00 95.44 93 ARG A N 1
ATOM 729 C CA . ARG A 1 93 ? -26.193 -10.511 22.348 1.00 95.44 93 ARG A CA 1
ATOM 730 C C . ARG A 1 93 ? -24.731 -10.370 21.895 1.00 95.44 93 ARG A C 1
ATOM 732 O O . ARG A 1 93 ? -24.047 -9.412 22.263 1.00 95.44 93 ARG A O 1
ATOM 739 N N . ALA A 1 94 ? -24.255 -11.358 21.138 1.00 97.56 94 ALA A N 1
ATOM 740 C CA . ALA A 1 94 ? -22.843 -11.522 20.817 1.00 97.56 94 ALA A CA 1
ATOM 741 C C . ALA A 1 94 ? -22.585 -11.636 19.313 1.00 97.56 94 ALA A C 1
ATOM 743 O O . ALA A 1 94 ? -23.303 -12.330 18.595 1.00 97.56 94 ALA A O 1
ATOM 744 N N . LEU A 1 95 ? -21.513 -10.990 18.863 1.00 98.38 95 LEU A N 1
ATOM 745 C CA . LEU A 1 95 ? -20.847 -11.282 17.603 1.00 98.38 95 LEU A CA 1
ATOM 746 C C . LEU A 1 95 ? -19.772 -12.342 17.832 1.00 98.38 95 LEU A C 1
ATOM 748 O O . LEU A 1 95 ? -18.973 -12.229 18.763 1.00 98.38 95 LEU A O 1
ATOM 752 N N . LEU A 1 96 ? -19.723 -13.336 16.955 1.00 98.00 96 LEU A N 1
ATOM 753 C CA . LEU A 1 96 ? -18.650 -14.319 16.892 1.00 98.00 96 LEU A CA 1
ATOM 754 C C . LEU A 1 96 ? -17.858 -14.140 15.604 1.00 98.00 96 LEU A C 1
ATOM 756 O O . LEU A 1 96 ? -18.420 -13.753 14.578 1.00 98.00 96 LEU A O 1
ATOM 760 N N . ALA A 1 97 ? -16.571 -14.471 15.647 1.00 97.25 97 ALA A N 1
ATOM 761 C CA . ALA A 1 97 ? -15.768 -14.635 14.447 1.00 97.25 97 ALA A CA 1
ATOM 762 C C . ALA A 1 97 ? -14.871 -15.872 14.561 1.00 97.25 97 ALA A C 1
ATOM 764 O O . ALA A 1 97 ? -14.069 -15.973 15.487 1.00 97.25 97 ALA A O 1
ATOM 765 N N . GLY A 1 98 ? -14.996 -16.805 13.619 1.00 94.12 98 GLY A N 1
ATOM 766 C CA . GLY A 1 98 ? -14.215 -18.043 13.577 1.00 94.12 98 GLY A CA 1
ATOM 767 C C . GLY A 1 98 ? -13.406 -18.159 12.289 1.00 94.12 98 GLY A C 1
ATOM 768 O O . GLY A 1 98 ? -13.844 -17.697 11.233 1.00 94.12 98 GLY A O 1
ATOM 769 N N . ARG A 1 99 ? -12.223 -18.783 12.352 1.00 89.31 99 ARG A N 1
ATOM 770 C CA . ARG A 1 99 ? -11.432 -19.116 11.153 1.00 89.31 99 ARG A CA 1
ATOM 771 C C . ARG A 1 99 ? -11.788 -20.497 10.623 1.00 89.31 99 ARG A C 1
ATOM 773 O O . ARG A 1 99 ? -11.843 -21.463 11.379 1.00 89.31 99 ARG A O 1
ATOM 780 N N . ARG A 1 100 ? -11.928 -20.609 9.304 1.00 86.31 100 ARG A N 1
ATOM 781 C CA . ARG A 1 100 ? -11.996 -21.895 8.607 1.00 86.31 100 ARG A CA 1
ATOM 782 C C . ARG A 1 100 ? -10.608 -22.550 8.600 1.00 86.31 100 ARG A C 1
ATOM 784 O O . ARG A 1 100 ? -9.660 -21.897 8.150 1.00 86.31 100 ARG A O 1
ATOM 791 N N . PRO A 1 101 ? -10.474 -23.808 9.056 1.00 82.62 101 PRO A N 1
ATOM 792 C CA . PRO A 1 101 ? -9.204 -24.519 9.003 1.00 82.62 101 PRO A CA 1
ATOM 793 C C . PRO A 1 101 ? -8.795 -24.761 7.545 1.00 82.62 101 PRO A C 1
ATOM 795 O O . PRO A 1 101 ? -9.622 -25.071 6.687 1.00 82.62 101 PRO A O 1
ATOM 798 N N . ARG A 1 102 ? -7.504 -24.605 7.266 1.00 79.38 102 ARG A N 1
ATOM 799 C CA . ARG A 1 102 ? -6.856 -24.819 5.964 1.00 79.38 102 ARG A CA 1
ATOM 800 C C . ARG A 1 102 ? -6.192 -26.188 5.878 1.00 79.38 102 ARG A C 1
ATOM 802 O O . ARG A 1 102 ? -5.958 -26.680 4.779 1.00 79.38 102 ARG A O 1
ATOM 809 N N . ALA A 1 103 ? -5.890 -26.790 7.023 1.00 79.94 103 ALA A N 1
ATOM 810 C CA . ALA A 1 103 ? -5.349 -28.135 7.128 1.00 79.94 103 ALA A CA 1
ATOM 811 C C . ALA A 1 103 ? -6.090 -28.934 8.203 1.00 79.94 103 ALA A C 1
ATOM 813 O O . ALA A 1 103 ? -6.639 -28.382 9.160 1.00 79.94 103 ALA A O 1
ATOM 814 N N . GLN A 1 104 ? -6.087 -30.256 8.050 1.00 76.94 104 GLN A N 1
ATOM 815 C CA . GLN A 1 104 ? -6.611 -31.153 9.070 1.00 76.94 104 GLN A CA 1
ATOM 816 C C . GLN A 1 104 ? -5.808 -30.981 10.369 1.00 76.94 104 GLN A C 1
ATOM 818 O O . GLN A 1 104 ? -4.582 -31.056 10.353 1.00 76.94 104 GLN A O 1
ATOM 823 N N . GLY A 1 105 ? -6.502 -30.739 11.484 1.00 76.06 105 GLY A N 1
ATOM 824 C CA . GLY A 1 105 ? -5.874 -30.528 12.793 1.00 76.06 105 GLY A CA 1
ATOM 825 C C . GLY A 1 105 ? -5.303 -29.123 13.031 1.00 76.06 105 GLY A C 1
ATOM 826 O O . GLY A 1 105 ? -4.652 -28.923 14.053 1.00 76.06 105 GLY A O 1
ATOM 827 N N . GLU A 1 106 ? -5.531 -28.148 12.137 1.00 79.81 106 GLU A N 1
ATOM 828 C CA . GLU A 1 106 ? -5.187 -26.744 12.417 1.00 79.81 106 GLU A CA 1
ATOM 829 C C . GLU A 1 106 ? -5.997 -26.251 13.624 1.00 79.81 106 GLU A C 1
ATOM 831 O O . GLU A 1 106 ? -7.228 -26.315 13.624 1.00 79.81 106 GLU A O 1
ATOM 836 N N . ALA A 1 107 ? -5.300 -25.771 14.657 1.00 76.00 107 ALA A N 1
ATOM 837 C CA . ALA A 1 107 ? -5.941 -25.167 15.815 1.00 76.00 107 ALA A CA 1
ATOM 838 C C . ALA A 1 107 ? -6.712 -23.919 15.373 1.00 76.00 107 ALA A C 1
ATOM 840 O O . ALA A 1 107 ? -6.151 -23.010 14.755 1.00 76.00 107 ALA A O 1
ATOM 841 N N . ILE A 1 108 ? -8.002 -23.883 15.690 1.00 83.19 108 ILE A N 1
ATOM 842 C CA . ILE A 1 108 ? -8.871 -22.746 15.408 1.00 83.19 108 ILE A CA 1
ATOM 843 C C . ILE A 1 108 ? -9.053 -21.914 16.674 1.00 83.19 108 ILE A C 1
ATOM 845 O O . ILE A 1 108 ? -9.047 -22.430 17.786 1.00 83.19 108 ILE A O 1
ATOM 849 N N . CYS A 1 109 ? -9.195 -20.608 16.484 1.00 88.25 109 CYS A N 1
ATOM 850 C CA . CYS A 1 109 ? -9.524 -19.664 17.537 1.00 88.25 109 CYS A CA 1
ATOM 851 C C . CYS A 1 109 ? -10.806 -18.937 17.137 1.00 88.25 109 CYS A C 1
ATOM 853 O O . CYS A 1 109 ? -10.967 -18.532 15.979 1.00 88.25 109 CYS A O 1
ATOM 855 N N . TRP A 1 110 ? -11.710 -18.802 18.097 1.00 94.38 110 TRP A N 1
ATOM 856 C CA . TRP A 1 110 ? -12.959 -18.070 17.984 1.00 94.38 110 TRP A CA 1
ATOM 857 C C . TRP A 1 110 ? -12.861 -16.783 18.778 1.00 94.38 110 TRP A C 1
ATOM 859 O O . TRP A 1 110 ? -12.518 -16.809 19.952 1.00 94.38 110 TRP A O 1
ATOM 869 N N . LEU A 1 111 ? -13.194 -15.664 18.148 1.00 97.38 111 LEU A N 1
ATOM 870 C CA . LEU A 1 111 ? -13.401 -14.395 18.825 1.00 97.38 111 LEU A CA 1
ATOM 871 C C . LEU A 1 111 ? -14.866 -14.281 19.241 1.00 97.38 111 LEU A C 1
ATOM 873 O O . LEU A 1 111 ? -15.759 -14.607 18.458 1.00 97.38 111 LEU A O 1
ATOM 877 N N . VAL A 1 112 ? -15.103 -13.744 20.436 1.00 98.00 112 VAL A N 1
ATOM 878 C CA . VAL A 1 112 ? -16.425 -13.310 20.894 1.00 98.00 112 VAL A CA 1
ATOM 879 C C . VAL A 1 112 ? -16.397 -11.840 21.280 1.00 98.00 112 VAL A C 1
ATOM 881 O O . VAL A 1 112 ? -15.521 -11.396 22.020 1.00 98.00 112 VAL A O 1
ATOM 884 N N . HIS A 1 113 ? -17.369 -11.081 20.781 1.00 98.38 113 HIS A N 1
ATOM 885 C CA . HIS A 1 113 ? -17.634 -9.716 21.200 1.00 98.38 113 HIS A CA 1
ATOM 886 C C . HIS A 1 113 ? -19.094 -9.588 21.626 1.00 98.38 113 HIS A C 1
ATOM 888 O O . HIS A 1 113 ? -19.990 -9.662 20.789 1.00 98.38 113 HIS A O 1
ATOM 894 N N . ALA A 1 114 ? -19.342 -9.430 22.923 1.00 97.56 114 ALA A N 1
ATOM 895 C CA . ALA A 1 114 ? -20.689 -9.436 23.489 1.00 97.56 114 ALA A CA 1
ATOM 896 C C . ALA A 1 114 ? -21.011 -8.134 24.220 1.00 97.56 114 ALA A C 1
ATOM 898 O O . ALA A 1 114 ? -20.120 -7.368 24.595 1.00 97.56 114 ALA A O 1
ATOM 899 N N . PHE A 1 115 ? -22.301 -7.892 24.432 1.00 95.88 115 PHE A N 1
ATOM 900 C CA . PHE A 1 115 ? -22.793 -6.734 25.165 1.00 95.88 115 PHE A CA 1
ATOM 901 C C . PHE A 1 115 ? -23.622 -7.166 26.373 1.00 95.88 115 PHE A C 1
ATOM 903 O O . PHE A 1 115 ? -24.612 -7.887 26.237 1.00 95.88 115 PHE A O 1
ATOM 910 N N . ALA A 1 116 ? -23.239 -6.676 27.550 1.00 92.50 116 ALA A N 1
ATOM 911 C CA . ALA A 1 116 ? -23.922 -6.919 28.811 1.00 92.50 116 ALA A CA 1
ATOM 912 C C . ALA A 1 116 ? -24.368 -5.601 29.463 1.00 92.50 116 ALA A C 1
ATOM 914 O O . ALA A 1 116 ? -23.667 -4.586 29.427 1.00 92.50 116 ALA A O 1
ATOM 915 N N . GLY A 1 117 ? -25.540 -5.633 30.096 1.00 80.44 117 GLY A N 1
ATOM 916 C CA . GLY A 1 117 ? -26.178 -4.448 30.674 1.00 80.44 117 GLY A CA 1
ATOM 917 C C . GLY A 1 117 ? -26.933 -3.597 29.646 1.00 80.44 117 GLY A C 1
ATOM 918 O O . GLY A 1 117 ? -27.389 -4.107 28.616 1.00 80.44 117 GLY A O 1
ATOM 919 N N . GLY A 1 118 ? -27.076 -2.305 29.956 1.00 67.69 118 GLY A N 1
ATOM 920 C CA . GLY A 1 118 ? -27.902 -1.340 29.222 1.00 67.69 118 GLY A CA 1
ATOM 921 C C . GLY A 1 118 ? -29.221 -1.009 29.932 1.00 67.69 118 GLY A C 1
ATOM 922 O O . GLY A 1 118 ? -29.713 -1.793 30.737 1.00 67.69 118 GLY A O 1
ATOM 923 N N . ASP A 1 119 ? -29.763 0.173 29.637 1.00 66.56 119 ASP A N 1
ATOM 924 C CA . ASP A 1 119 ? -31.084 0.627 30.098 1.00 66.56 119 ASP A CA 1
ATOM 925 C C . ASP A 1 119 ? -32.196 -0.217 29.442 1.00 66.56 119 ASP A C 1
ATOM 927 O O . ASP A 1 119 ? -32.120 -0.514 28.247 1.00 66.56 119 ASP A O 1
ATOM 931 N N . GLU A 1 120 ? -33.236 -0.586 30.197 1.00 66.75 120 GLU A N 1
ATOM 932 C CA . GLU A 1 120 ? -34.428 -1.271 29.668 1.00 66.75 120 GLU A CA 1
ATOM 933 C C . GLU A 1 120 ? -35.124 -0.447 28.572 1.00 66.75 120 GLU A C 1
ATOM 935 O O . GLU A 1 120 ? -35.745 -1.007 27.669 1.00 66.75 120 GLU A O 1
ATOM 940 N N . ASN A 1 121 ? -34.964 0.880 28.602 1.00 73.62 121 ASN A N 1
ATOM 941 C CA . ASN A 1 121 ? -35.509 1.805 27.608 1.00 73.62 121 ASN A CA 1
ATOM 942 C C . ASN A 1 121 ? -34.611 1.990 26.371 1.00 73.62 121 ASN A C 1
ATOM 944 O O . ASN A 1 121 ? -34.910 2.812 25.499 1.00 73.62 121 ASN A O 1
ATOM 948 N N . ALA A 1 122 ? -33.486 1.278 26.279 1.00 82.00 122 ALA A N 1
ATOM 949 C CA . ALA A 1 122 ? -32.555 1.440 25.174 1.00 82.00 122 ALA A CA 1
ATOM 950 C C . ALA A 1 122 ? -33.087 0.805 23.872 1.00 82.00 122 ALA A C 1
ATOM 952 O O . ALA A 1 122 ? -33.831 -0.176 23.875 1.00 82.00 122 ALA A O 1
ATOM 953 N N . LYS A 1 123 ? -32.692 1.356 22.716 1.00 87.50 123 LYS A N 1
ATOM 954 C CA . LYS A 1 123 ? -33.081 0.795 21.407 1.00 87.50 123 LYS A CA 1
ATOM 955 C C . LYS A 1 123 ? -32.459 -0.596 21.188 1.00 87.50 123 LYS A C 1
ATOM 957 O O . LYS A 1 123 ? -31.454 -0.908 21.828 1.00 87.50 123 LYS A O 1
ATOM 962 N N . PRO A 1 124 ? -32.977 -1.417 20.251 1.00 91.31 124 PRO A N 1
ATOM 963 C CA . PRO A 1 124 ? -32.343 -2.685 19.900 1.00 91.31 124 PRO A CA 1
ATOM 964 C C . PRO A 1 124 ? -30.860 -2.512 19.556 1.00 91.31 124 PRO A C 1
ATOM 966 O O . PRO A 1 124 ? -30.487 -1.554 18.872 1.00 91.31 124 PRO A O 1
ATOM 969 N N . LEU A 1 125 ? -30.030 -3.442 20.034 1.00 94.06 125 LEU A N 1
ATOM 970 C CA . LEU A 1 125 ? -28.597 -3.436 19.758 1.00 94.06 125 LEU A CA 1
ATOM 971 C C . LEU A 1 125 ? -28.368 -3.577 18.250 1.00 94.06 125 LEU A C 1
ATOM 973 O O . LEU A 1 125 ? -28.932 -4.464 17.610 1.00 94.06 125 LEU A O 1
ATOM 977 N N . GLN A 1 126 ? -27.534 -2.706 17.699 1.00 96.69 126 GLN A N 1
ATOM 978 C CA . GLN A 1 126 ? -27.093 -2.786 16.312 1.00 96.69 126 GLN A CA 1
ATOM 979 C C . GLN A 1 126 ? -25.697 -3.398 16.250 1.00 96.69 126 GLN A C 1
ATOM 981 O O . GLN A 1 126 ? -24.932 -3.306 17.213 1.00 96.69 126 GLN A O 1
ATOM 986 N N . TYR A 1 127 ? -25.347 -3.989 15.112 1.00 97.69 127 TYR A N 1
ATOM 987 C CA . TYR A 1 127 ? -24.044 -4.611 14.918 1.00 97.69 127 TYR A CA 1
ATOM 988 C C . TYR A 1 127 ? -23.535 -4.451 13.486 1.00 97.69 127 TYR A C 1
ATOM 990 O O . TYR A 1 127 ? -24.316 -4.323 12.543 1.00 97.69 127 TYR A O 1
ATOM 998 N N . GLU A 1 128 ? -22.213 -4.453 13.342 1.00 97.69 128 GLU A N 1
ATOM 999 C CA . GLU A 1 128 ? -21.517 -4.410 12.059 1.00 97.69 128 GLU A CA 1
ATOM 1000 C C . GLU A 1 128 ? -20.362 -5.407 12.070 1.00 97.69 128 GLU A C 1
ATOM 1002 O O . GLU A 1 128 ? -19.635 -5.509 13.066 1.00 97.69 128 GLU A O 1
ATOM 1007 N N . THR A 1 129 ? -20.199 -6.121 10.956 1.00 97.50 129 THR A N 1
ATOM 1008 C CA . THR A 1 129 ? -19.063 -7.023 10.762 1.00 97.50 129 THR A CA 1
ATOM 1009 C C . THR A 1 129 ? -18.251 -6.747 9.506 1.00 97.50 129 THR A C 1
ATOM 1011 O O . THR A 1 129 ? -17.202 -7.356 9.332 1.00 97.50 129 THR A O 1
ATOM 1014 N N . ASP A 1 130 ? -18.653 -5.783 8.676 1.00 95.19 130 ASP A N 1
ATOM 1015 C CA . ASP A 1 130 ? -17.909 -5.339 7.499 1.00 95.19 130 ASP A CA 1
ATOM 1016 C C . ASP A 1 130 ? -17.212 -3.996 7.736 1.00 95.19 130 ASP A C 1
ATOM 1018 O O . ASP A 1 130 ? -17.838 -2.945 7.902 1.00 95.19 130 ASP A O 1
ATOM 1022 N N . ARG A 1 131 ? -15.874 -4.013 7.706 1.00 94.94 131 ARG A N 1
ATOM 1023 C CA . ARG A 1 131 ? -15.040 -2.819 7.887 1.00 94.94 131 ARG A CA 1
ATOM 1024 C C . ARG A 1 131 ? -15.258 -1.782 6.791 1.00 94.94 131 ARG A C 1
ATOM 1026 O O . ARG A 1 131 ? -15.172 -0.582 7.065 1.00 94.94 131 ARG A O 1
ATOM 1033 N N . VAL A 1 132 ? -15.565 -2.218 5.566 1.00 92.69 132 VAL A N 1
ATOM 1034 C CA . VAL A 1 132 ? -15.916 -1.325 4.454 1.00 92.69 132 VAL A CA 1
ATOM 1035 C C . VAL A 1 132 ? -17.212 -0.595 4.782 1.00 92.69 132 VAL A C 1
ATOM 1037 O O . VAL A 1 132 ? -17.309 0.603 4.520 1.00 92.69 132 VAL A O 1
ATOM 1040 N N . GLN A 1 133 ? -18.187 -1.279 5.389 1.00 92.94 133 GLN A N 1
ATOM 1041 C CA . GLN A 1 133 ? -19.443 -0.645 5.778 1.00 92.94 133 GLN A CA 1
ATOM 1042 C C . GLN A 1 133 ? -19.269 0.277 6.992 1.00 92.94 133 GLN A C 1
ATOM 1044 O O . GLN A 1 133 ? -19.843 1.371 7.020 1.00 92.94 133 GLN A O 1
ATOM 1049 N N . PHE A 1 134 ? -18.441 -0.134 7.957 1.00 95.75 134 PHE A N 1
ATOM 1050 C CA . PHE A 1 134 ? -18.199 0.613 9.187 1.00 95.75 134 PHE A CA 1
ATOM 1051 C C . PHE A 1 134 ? -17.404 1.902 8.949 1.00 95.75 134 PHE A C 1
ATOM 1053 O O . PHE A 1 134 ? -17.868 3.003 9.258 1.00 95.75 134 PHE A O 1
ATOM 1060 N N . ILE A 1 135 ? -16.190 1.770 8.405 1.00 95.44 135 ILE A N 1
ATOM 1061 C CA . ILE A 1 135 ? -15.310 2.911 8.154 1.00 95.44 135 ILE A CA 1
ATOM 1062 C C . ILE A 1 135 ? -15.754 3.607 6.875 1.00 95.44 135 ILE A C 1
ATOM 1064 O O . ILE A 1 135 ? -16.074 4.784 6.934 1.00 95.44 135 ILE A O 1
ATOM 1068 N N . GLY A 1 136 ? -15.812 2.898 5.746 1.00 92.44 136 GLY A N 1
ATOM 1069 C CA . GLY A 1 136 ? -16.033 3.474 4.417 1.00 92.44 136 GLY A CA 1
ATOM 1070 C C . GLY A 1 136 ? -14.756 4.027 3.770 1.00 92.44 136 GLY A C 1
ATOM 1071 O O . GLY A 1 136 ? -13.960 4.705 4.407 1.00 92.44 136 GLY A O 1
ATOM 1072 N N . ARG A 1 137 ? -14.582 3.794 2.461 1.00 88.56 137 ARG A N 1
ATOM 1073 C CA . ARG A 1 137 ? -13.372 4.151 1.682 1.00 88.56 137 ARG A CA 1
ATOM 1074 C C . ARG A 1 137 ? -12.956 5.636 1.763 1.00 88.56 137 ARG A C 1
ATOM 1076 O O . ARG A 1 137 ? -11.788 5.952 1.609 1.00 88.56 137 ARG A O 1
ATOM 1083 N N . ARG A 1 138 ? -13.905 6.553 1.994 1.00 84.31 138 ARG A N 1
ATOM 1084 C CA . ARG A 1 138 ? -13.711 8.027 2.001 1.00 84.31 138 ARG A CA 1
ATOM 1085 C C . ARG A 1 138 ? -13.589 8.632 3.404 1.00 84.31 138 ARG A C 1
ATOM 1087 O O . ARG A 1 138 ? -13.701 9.844 3.585 1.00 84.31 138 ARG A O 1
ATOM 1094 N N . TYR A 1 139 ? -13.456 7.774 4.400 1.00 90.69 139 TYR A N 1
ATOM 1095 C CA . TYR A 1 139 ? -13.518 8.108 5.812 1.00 90.69 139 TYR A CA 1
ATOM 1096 C C . TYR A 1 139 ? -12.239 7.633 6.504 1.00 90.69 139 TYR A C 1
ATOM 1098 O O . TYR A 1 139 ? -11.343 7.070 5.880 1.00 90.69 139 TYR A O 1
ATOM 1106 N N . SER A 1 140 ? -12.132 7.875 7.806 1.00 89.25 140 SER A N 1
ATOM 1107 C CA . SER A 1 140 ? -10.968 7.467 8.592 1.00 89.25 140 SER A CA 1
ATOM 1108 C C . SER A 1 140 ? -11.397 6.799 9.887 1.00 89.25 140 SER A C 1
ATOM 1110 O O . SER A 1 140 ? -12.539 6.935 10.314 1.00 89.25 140 SER A O 1
ATOM 1112 N N . LEU A 1 141 ? -10.472 6.131 10.573 1.00 88.38 141 LEU A N 1
ATOM 1113 C CA . LEU A 1 141 ? -10.735 5.604 11.918 1.00 88.38 141 LEU A CA 1
ATOM 1114 C C . LEU A 1 141 ? -11.137 6.705 12.918 1.00 88.38 141 LEU A C 1
ATOM 1116 O O . LEU A 1 141 ? -11.916 6.458 13.831 1.00 88.38 141 LEU A O 1
ATOM 1120 N N . ALA A 1 142 ? -10.650 7.935 12.726 1.00 87.31 142 ALA A N 1
ATOM 1121 C CA . ALA A 1 142 ? -11.003 9.094 13.550 1.00 87.31 142 ALA A CA 1
ATOM 1122 C C . ALA A 1 142 ? -12.384 9.689 13.203 1.00 87.31 142 ALA A C 1
ATOM 1124 O O . ALA A 1 142 ? -12.919 10.537 13.921 1.00 87.31 142 ALA A O 1
ATOM 1125 N N . ALA A 1 143 ? -12.941 9.317 12.057 1.00 89.38 143 ALA A N 1
ATOM 1126 C CA . ALA A 1 143 ? -14.183 9.855 11.537 1.00 89.38 143 ALA A CA 1
ATOM 1127 C C . ALA A 1 143 ? -14.836 8.800 10.620 1.00 89.38 143 ALA A C 1
ATOM 1129 O O . ALA A 1 143 ? -14.909 9.040 9.415 1.00 89.38 143 ALA A O 1
ATOM 1130 N N . PRO A 1 144 ? -15.247 7.627 11.146 1.00 94.25 144 PRO A N 1
ATOM 1131 C CA . PRO A 1 144 ? -15.777 6.542 10.326 1.00 94.25 144 PRO A CA 1
ATOM 1132 C C . PRO A 1 144 ? -17.203 6.860 9.877 1.00 94.25 144 PRO A C 1
ATOM 1134 O O . PRO A 1 144 ? -17.952 7.525 10.599 1.00 94.25 144 PRO A O 1
ATOM 1137 N N . ARG A 1 145 ? -17.602 6.345 8.711 1.00 93.88 145 ARG A N 1
ATOM 1138 C CA . ARG A 1 145 ? -18.936 6.538 8.132 1.00 93.88 145 ARG A CA 1
ATOM 1139 C C . ARG A 1 145 ? -20.039 6.213 9.123 1.00 93.88 145 ARG A C 1
ATOM 1141 O O . ARG A 1 145 ? -20.933 7.031 9.315 1.00 93.88 145 ARG A O 1
ATOM 1148 N N . ALA A 1 146 ? -19.915 5.079 9.810 1.00 94.69 146 ALA A N 1
ATOM 1149 C CA . ALA A 1 146 ? -20.903 4.615 10.770 1.00 94.69 146 ALA A CA 1
ATOM 1150 C C . ALA A 1 146 ? -21.181 5.622 11.899 1.00 94.69 146 ALA A C 1
ATOM 1152 O O . ALA A 1 146 ? -22.270 5.586 12.458 1.00 94.69 146 ALA A O 1
ATOM 1153 N N . LEU A 1 147 ? -20.231 6.493 12.266 1.00 93.12 147 LEU A N 1
ATOM 1154 C CA . LEU A 1 147 ? -20.413 7.503 13.324 1.00 93.12 147 LEU A CA 1
ATOM 1155 C C . LEU A 1 147 ? -20.791 8.892 12.793 1.00 93.12 147 LEU A C 1
ATOM 1157 O O . LEU A 1 147 ? -21.043 9.802 13.580 1.00 93.12 147 LEU A O 1
ATOM 1161 N N . ILE A 1 148 ? -20.778 9.083 11.475 1.00 90.25 148 ILE A N 1
ATOM 1162 C CA . ILE A 1 148 ? -21.040 10.376 10.831 1.00 90.25 148 ILE A CA 1
ATOM 1163 C C . ILE A 1 148 ? -22.398 10.368 10.151 1.00 90.25 148 ILE A C 1
ATOM 1165 O O . ILE A 1 148 ? -23.158 11.330 10.263 1.00 90.25 148 ILE A O 1
ATOM 1169 N N . GLU A 1 149 ? -22.691 9.293 9.433 1.00 87.69 149 GLU A N 1
ATOM 1170 C CA . GLU A 1 149 ? -23.983 9.077 8.809 1.00 87.69 149 GLU A CA 1
ATOM 1171 C C . GLU A 1 149 ? -24.971 8.549 9.857 1.00 87.69 149 GLU A C 1
ATOM 1173 O O . GLU A 1 149 ? -24.601 7.845 10.794 1.00 87.69 149 GLU A O 1
ATOM 1178 N N . LYS A 1 150 ? -26.246 8.927 9.724 1.00 86.06 150 LYS A N 1
ATOM 1179 C CA . LYS A 1 150 ? -27.302 8.596 10.699 1.00 86.06 150 LYS A CA 1
ATOM 1180 C C . LYS A 1 150 ? -27.976 7.247 10.425 1.00 86.06 150 LYS A C 1
ATOM 1182 O O . LYS A 1 150 ? -29.014 6.953 11.018 1.00 86.06 150 LYS A O 1
ATOM 1187 N N . GLU A 1 151 ? -27.436 6.472 9.492 1.00 90.12 151 GLU A N 1
ATOM 1188 C CA . GLU A 1 151 ? -27.999 5.184 9.110 1.00 90.12 151 GLU A CA 1
ATOM 1189 C C . GLU A 1 151 ? -27.723 4.120 10.187 1.00 90.12 151 GLU A C 1
ATOM 1191 O O . GLU A 1 151 ? -26.697 4.179 10.876 1.00 90.12 151 GLU A O 1
ATOM 1196 N N . PRO A 1 152 ? -28.636 3.150 10.371 1.00 93.06 152 PRO A N 1
ATOM 1197 C CA . PRO A 1 152 ? -28.358 1.971 11.182 1.00 93.06 152 PRO A CA 1
ATOM 1198 C C . PRO A 1 152 ? -27.119 1.217 10.682 1.00 93.06 152 PRO A C 1
ATOM 1200 O O . PRO A 1 152 ? -26.821 1.229 9.488 1.00 93.06 152 PRO A O 1
ATOM 1203 N N . LEU A 1 153 ? -26.432 0.507 11.584 1.00 96.00 153 LEU A N 1
ATOM 1204 C CA . LEU A 1 153 ? -25.427 -0.475 11.157 1.00 96.00 153 LEU A CA 1
ATOM 1205 C C . LEU A 1 153 ? -26.074 -1.547 10.266 1.00 96.00 153 LEU A C 1
ATOM 1207 O O . LEU A 1 153 ? -27.246 -1.882 10.455 1.00 96.00 153 LEU A O 1
ATOM 1211 N N . SER A 1 154 ? -25.314 -2.091 9.310 1.00 94.50 154 SER A N 1
ATOM 1212 C CA . SER A 1 154 ? -25.880 -2.929 8.245 1.00 94.50 154 SER A CA 1
ATOM 1213 C C . SER A 1 154 ? -26.459 -4.258 8.738 1.00 94.50 154 SER A C 1
ATOM 1215 O O . SER A 1 154 ? -27.292 -4.853 8.055 1.00 94.50 154 SER A O 1
ATOM 1217 N N . GLY A 1 155 ? -26.010 -4.749 9.899 1.00 94.69 155 GLY A N 1
ATOM 1218 C CA . GLY A 1 155 ? -26.383 -6.066 10.409 1.00 94.69 155 GLY A CA 1
ATOM 1219 C C . GLY A 1 155 ? -25.843 -7.226 9.565 1.00 94.69 155 GLY A C 1
ATOM 1220 O O . GLY A 1 155 ? -26.348 -8.343 9.665 1.00 94.69 155 GLY A O 1
ATOM 1221 N N . THR A 1 156 ? -24.848 -6.986 8.704 1.00 92.62 156 THR A N 1
ATOM 1222 C CA . THR A 1 156 ? -24.260 -8.045 7.875 1.00 92.62 156 THR A CA 1
ATOM 1223 C C . THR A 1 156 ? -23.396 -8.992 8.709 1.00 92.62 156 THR A C 1
ATOM 1225 O O . THR A 1 156 ? -22.673 -8.566 9.611 1.00 92.62 156 THR A O 1
ATOM 1228 N N . VAL A 1 157 ? -23.486 -10.290 8.406 1.00 94.75 157 VAL A N 1
ATOM 1229 C CA . VAL A 1 157 ? -22.708 -11.390 9.002 1.00 94.75 157 VAL A CA 1
ATOM 1230 C C . VAL A 1 157 ? -22.387 -12.442 7.936 1.00 94.75 157 VAL A C 1
ATOM 1232 O O . VAL A 1 157 ? -22.997 -12.460 6.865 1.00 94.75 157 VAL A O 1
ATOM 1235 N N . GLY A 1 158 ? -21.453 -13.345 8.228 1.00 92.75 158 GLY A N 1
ATOM 1236 C CA . GLY A 1 158 ? -21.095 -14.480 7.380 1.00 92.75 158 GLY A CA 1
ATOM 1237 C C . GLY A 1 158 ? -19.725 -14.309 6.730 1.00 92.75 158 GLY A C 1
ATOM 1238 O O . GLY A 1 158 ? -18.740 -14.003 7.400 1.00 92.75 158 GLY A O 1
ATOM 1239 N N . ASN A 1 159 ? -19.646 -14.547 5.418 1.00 88.56 159 ASN A N 1
ATOM 1240 C CA . ASN A 1 159 ? -18.405 -14.427 4.647 1.00 88.56 159 ASN A CA 1
ATOM 1241 C C . ASN A 1 159 ? -18.153 -12.965 4.256 1.00 88.56 159 ASN A C 1
ATOM 1243 O O . ASN A 1 159 ? -18.421 -12.561 3.124 1.00 88.56 159 ASN A O 1
ATOM 1247 N N . VAL A 1 160 ? -17.645 -12.177 5.196 1.00 85.06 160 VAL A N 1
ATOM 1248 C CA . VAL A 1 160 ? -17.277 -10.780 4.958 1.00 85.06 160 VAL A CA 1
ATOM 1249 C C . VAL A 1 160 ? -15.803 -10.692 4.555 1.00 85.06 160 VAL A C 1
ATOM 1251 O O . VAL A 1 160 ? -14.950 -11.338 5.154 1.00 85.06 160 VAL A O 1
ATOM 1254 N N . LEU A 1 161 ? -15.489 -9.899 3.523 1.00 85.50 161 LEU A N 1
ATOM 1255 C CA . LEU A 1 161 ? -14.124 -9.801 2.979 1.00 85.50 161 LEU A CA 1
ATOM 1256 C C . LEU A 1 161 ? -13.134 -9.107 3.927 1.00 85.50 161 LEU A C 1
ATOM 1258 O O . LEU A 1 161 ? -11.930 -9.332 3.825 1.00 85.50 161 LEU A O 1
ATOM 1262 N N . ASP A 1 162 ? -13.629 -8.239 4.807 1.00 91.25 162 ASP A N 1
ATOM 1263 C CA . ASP A 1 162 ? -12.818 -7.434 5.716 1.00 91.25 162 ASP A CA 1
ATOM 1264 C C . ASP A 1 162 ? -13.510 -7.326 7.087 1.00 91.25 162 ASP A C 1
ATOM 1266 O O . ASP A 1 162 ? -14.237 -6.364 7.347 1.00 91.25 162 ASP A O 1
ATOM 1270 N N . PRO A 1 163 ? -13.370 -8.363 7.931 1.00 94.62 163 PRO A N 1
ATOM 1271 C CA . PRO A 1 163 ? -14.176 -8.544 9.125 1.00 94.62 163 PRO A CA 1
ATOM 1272 C C . PRO A 1 163 ? -13.775 -7.604 10.268 1.00 94.62 163 PRO A C 1
ATOM 1274 O O . PRO A 1 163 ? -12.602 -7.478 10.634 1.00 94.62 163 PRO A O 1
ATOM 1277 N N . VAL A 1 164 ? -14.788 -7.020 10.899 1.00 96.56 164 VAL A N 1
ATOM 1278 C CA . VAL A 1 164 ? -14.718 -6.339 12.199 1.00 96.56 164 VAL A CA 1
ATOM 1279 C C . VAL A 1 164 ? -15.749 -6.939 13.144 1.00 96.56 164 VAL A C 1
ATOM 1281 O O . VAL A 1 164 ? -16.623 -7.699 12.736 1.00 96.56 164 VAL A O 1
ATOM 1284 N N . VAL A 1 165 ? -15.663 -6.582 14.418 1.00 97.88 165 VAL A N 1
ATOM 1285 C CA . VAL A 1 165 ? -16.776 -6.720 15.353 1.00 97.88 165 VAL A CA 1
ATOM 1286 C C . VAL A 1 165 ? -17.080 -5.357 15.950 1.00 97.88 165 VAL A C 1
ATOM 1288 O O . VAL A 1 165 ? -16.213 -4.684 16.513 1.00 97.88 165 VAL A O 1
ATOM 1291 N N . SER A 1 166 ? -18.321 -4.920 15.790 1.00 98.00 166 SER A N 1
ATOM 1292 C CA . SER A 1 166 ? -18.799 -3.653 16.321 1.00 98.00 166 SER A CA 1
ATOM 1293 C C . SER A 1 166 ? -20.225 -3.815 16.813 1.00 98.00 166 SER A C 1
ATOM 1295 O O . SER A 1 166 ? -21.070 -4.370 16.114 1.00 98.00 166 SER A O 1
ATOM 1297 N N . LEU A 1 167 ? -20.480 -3.324 18.021 1.00 97.69 167 LEU A N 1
ATOM 1298 C CA . LEU A 1 167 ? -21.792 -3.277 18.649 1.00 97.69 167 LEU A CA 1
ATOM 1299 C C . LEU A 1 167 ? -22.131 -1.820 18.942 1.00 97.69 167 LEU A C 1
ATOM 1301 O O . LEU A 1 167 ? -21.298 -1.075 19.463 1.00 97.69 167 LEU A O 1
ATOM 1305 N N . ARG A 1 168 ? -23.363 -1.416 18.639 1.00 96.81 168 ARG A N 1
ATOM 1306 C CA . ARG A 1 168 ? -23.880 -0.079 18.932 1.00 96.81 168 ARG A CA 1
ATOM 1307 C C . ARG A 1 168 ? -25.126 -0.157 19.790 1.00 96.81 168 ARG A C 1
ATOM 1309 O O . ARG A 1 168 ? -26.122 -0.766 19.402 1.00 96.81 168 ARG A O 1
ATOM 1316 N N . GLN A 1 169 ? -25.085 0.558 20.908 1.00 94.56 169 GLN A N 1
ATOM 1317 C CA . GLN A 1 169 ? -26.229 0.790 21.776 1.00 94.56 169 GLN A CA 1
ATOM 1318 C C . GLN A 1 169 ? -26.643 2.262 21.701 1.00 94.56 169 GLN A C 1
ATOM 1320 O O . GLN A 1 169 ? -25.823 3.159 21.901 1.00 94.56 169 GLN A O 1
ATOM 1325 N N . ILE A 1 170 ? -27.925 2.505 21.425 1.00 94.12 170 ILE A N 1
ATOM 1326 C CA . ILE A 1 170 ? -28.530 3.843 21.413 1.00 94.12 170 ILE A CA 1
ATOM 1327 C C . ILE A 1 170 ? -29.455 3.956 22.623 1.00 94.12 170 ILE A C 1
ATOM 1329 O O . ILE A 1 170 ? -30.277 3.062 22.844 1.00 94.12 170 ILE A O 1
ATOM 1333 N N . MET A 1 171 ? -29.328 5.036 23.390 1.00 93.00 171 MET A N 1
ATOM 1334 C CA . MET A 1 171 ? -30.106 5.272 24.611 1.00 93.00 171 MET A CA 1
ATOM 1335 C C . MET A 1 171 ? -30.427 6.755 24.814 1.00 93.00 171 MET A C 1
ATOM 1337 O O . MET A 1 171 ? -29.742 7.623 24.268 1.00 93.00 171 MET A O 1
ATOM 1341 N N . GLU A 1 172 ? -31.457 7.030 25.610 1.00 93.50 172 GLU A N 1
ATOM 1342 C CA . GLU A 1 172 ? -31.778 8.366 26.115 1.00 93.50 172 GLU A CA 1
ATOM 1343 C C . GLU A 1 172 ? -31.191 8.511 27.523 1.00 93.50 172 GLU A C 1
ATOM 1345 O O . GLU A 1 172 ? -31.503 7.728 28.413 1.00 93.50 172 GLU A O 1
ATOM 1350 N N . LEU A 1 173 ? -30.326 9.500 27.729 1.00 93.44 173 LEU A N 1
ATOM 1351 C CA . LEU A 1 173 ? -29.679 9.774 29.006 1.00 93.44 173 LEU A CA 1
ATOM 1352 C C . LEU A 1 173 ? -30.283 11.037 29.621 1.00 93.44 173 LEU A C 1
ATOM 1354 O O . LEU A 1 173 ? -29.989 12.160 29.193 1.00 93.44 173 LEU A O 1
ATOM 1358 N N . ALA A 1 174 ? -31.140 10.858 30.626 1.00 95.12 174 ALA A N 1
ATOM 1359 C CA . ALA A 1 174 ? -31.807 11.956 31.319 1.00 95.12 174 ALA A CA 1
ATOM 1360 C C . ALA A 1 174 ? -30.806 12.908 31.997 1.00 95.12 174 ALA A C 1
ATOM 1362 O O . ALA A 1 174 ? -29.684 12.526 32.343 1.00 95.12 174 ALA A O 1
ATOM 1363 N N . ALA A 1 175 ? -31.216 14.156 32.212 1.00 96.06 175 ALA A N 1
ATOM 1364 C CA . ALA A 1 175 ? -30.411 15.149 32.916 1.00 96.06 175 ALA A CA 1
ATOM 1365 C C . ALA A 1 175 ? -30.013 14.663 34.320 1.00 96.06 175 ALA A C 1
ATOM 1367 O O . ALA A 1 175 ? -30.848 14.146 35.062 1.00 96.06 175 ALA A O 1
ATOM 1368 N N . GLY A 1 176 ? -28.736 14.803 34.682 1.00 95.06 176 GLY A N 1
ATOM 1369 C CA . GLY A 1 176 ? -28.201 14.361 35.975 1.00 95.06 176 GLY A CA 1
ATOM 1370 C C . GLY A 1 176 ? -28.095 12.843 36.168 1.00 95.06 176 GLY A C 1
ATOM 1371 O O . GLY A 1 176 ? -27.556 12.413 37.190 1.00 95.06 176 GLY A O 1
ATOM 1372 N N . SER A 1 177 ? -28.592 12.039 35.223 1.00 94.50 177 SER A N 1
ATOM 1373 C CA . SER A 1 177 ? -28.600 10.578 35.325 1.00 94.50 177 SER A CA 1
ATOM 1374 C C . SER A 1 177 ? -27.281 9.949 34.876 1.00 94.50 177 SER A C 1
ATOM 1376 O O . SER A 1 177 ? -26.461 10.571 34.190 1.00 94.50 177 SER A O 1
ATOM 1378 N N . GLU A 1 178 ? -27.093 8.699 35.285 1.00 94.19 178 GLU A N 1
ATOM 1379 C CA . GLU A 1 178 ? -25.949 7.867 34.943 1.00 94.19 178 GLU A CA 1
ATOM 1380 C C . GLU A 1 178 ? -26.440 6.528 34.389 1.00 94.19 178 GLU A C 1
ATOM 1382 O O . GLU A 1 178 ? -27.419 5.965 34.879 1.00 94.19 178 GLU A O 1
ATOM 1387 N N . VAL A 1 179 ? -25.745 6.019 33.376 1.00 92.88 179 VAL A N 1
ATOM 1388 C CA . VAL A 1 179 ? -25.977 4.693 32.803 1.00 92.88 179 VAL A CA 1
ATOM 1389 C C . VAL A 1 179 ? -24.657 3.943 32.690 1.00 92.88 179 VAL A C 1
ATOM 1391 O O . VAL A 1 179 ? -23.615 4.521 32.371 1.00 92.88 179 VAL A O 1
ATOM 1394 N N . GLN A 1 180 ? -24.714 2.637 32.926 1.00 93.31 180 GLN A N 1
ATOM 1395 C CA . GLN A 1 180 ? -23.573 1.739 32.837 1.00 93.31 180 GLN A CA 1
ATOM 1396 C C . GLN A 1 180 ? -23.862 0.615 31.841 1.00 93.31 180 GLN A C 1
ATOM 1398 O O . GLN A 1 180 ? -24.943 0.024 31.829 1.00 93.31 180 GLN A O 1
ATOM 1403 N N . MET A 1 181 ? -22.869 0.297 31.020 1.00 94.00 181 MET A N 1
ATOM 1404 C CA . MET A 1 181 ? -22.901 -0.820 30.078 1.00 94.00 181 MET A CA 1
ATOM 1405 C C . MET A 1 181 ? -21.518 -1.454 29.967 1.00 94.00 181 MET A C 1
ATOM 1407 O O . MET A 1 181 ? -20.511 -0.797 30.234 1.00 94.00 181 MET A O 1
ATOM 1411 N N . THR A 1 182 ? -21.456 -2.712 29.543 1.00 96.62 182 THR A N 1
ATOM 1412 C CA . THR A 1 182 ? -20.190 -3.437 29.435 1.00 96.62 182 THR A CA 1
ATOM 1413 C C . THR A 1 182 ? -20.092 -4.144 28.097 1.00 96.62 182 THR A C 1
ATOM 1415 O O . THR A 1 182 ? -20.972 -4.914 27.716 1.00 96.62 182 THR A O 1
ATOM 1418 N N . PHE A 1 183 ? -18.983 -3.915 27.403 1.00 97.44 183 PHE A N 1
ATOM 1419 C CA . PHE A 1 183 ? -18.593 -4.692 26.236 1.00 97.44 183 PHE A CA 1
ATOM 1420 C C . PHE A 1 183 ? -17.606 -5.775 26.661 1.00 97.44 183 PHE A C 1
ATOM 1422 O O . PHE A 1 183 ? -16.691 -5.512 27.439 1.00 97.44 183 PHE A O 1
ATOM 1429 N N . LEU A 1 184 ? -17.787 -6.982 26.145 1.00 97.69 184 LEU A N 1
ATOM 1430 C CA . LEU A 1 184 ? -16.910 -8.121 26.374 1.00 97.69 184 LEU A CA 1
ATOM 1431 C C . LEU A 1 184 ? -16.160 -8.393 25.078 1.00 97.69 184 LEU A C 1
ATOM 1433 O O . LEU A 1 184 ? -16.777 -8.375 24.014 1.00 97.69 184 LEU A O 1
ATOM 1437 N N . LEU A 1 185 ? -14.862 -8.651 25.143 1.00 97.88 185 LEU A N 1
ATOM 1438 C CA . LEU A 1 185 ? -14.070 -9.098 24.001 1.00 97.88 185 LEU A CA 1
ATOM 1439 C C . LEU A 1 185 ? -13.174 -10.242 24.450 1.00 97.88 185 LEU A C 1
ATOM 1441 O O . LEU A 1 185 ? -12.470 -10.103 25.442 1.00 97.88 185 LEU A O 1
ATOM 1445 N N . GLY A 1 186 ? -13.155 -11.351 23.726 1.00 96.44 186 GLY A N 1
ATOM 1446 C CA . GLY A 1 186 ? -12.242 -12.430 24.070 1.00 96.44 186 GLY A CA 1
ATOM 1447 C C . GLY A 1 186 ? -12.098 -13.492 23.008 1.00 96.44 186 GLY A C 1
ATOM 1448 O O . GLY A 1 186 ? -12.590 -13.341 21.887 1.00 96.44 186 GLY A O 1
ATOM 1449 N N . ALA A 1 187 ? -11.386 -14.546 23.384 1.00 95.19 187 ALA A N 1
ATOM 1450 C CA . ALA A 1 187 ? -11.016 -15.649 22.517 1.00 95.19 187 ALA A CA 1
ATOM 1451 C C . ALA A 1 187 ? -11.382 -16.995 23.156 1.00 95.19 187 ALA A C 1
ATOM 1453 O O . ALA A 1 187 ? -11.449 -17.112 24.375 1.00 95.19 187 ALA A O 1
ATOM 1454 N N . ALA A 1 188 ? -11.621 -18.014 22.337 1.00 94.81 188 ALA A N 1
ATOM 1455 C CA . ALA A 1 188 ? -11.928 -19.367 22.786 1.00 94.81 188 ALA A CA 1
ATOM 1456 C C . ALA A 1 188 ? -11.451 -20.410 21.758 1.00 94.81 188 ALA A C 1
ATOM 1458 O O . ALA A 1 188 ? -11.323 -20.085 20.573 1.00 94.81 188 ALA A O 1
ATOM 1459 N N . PRO A 1 189 ? -11.211 -21.668 22.171 1.00 92.31 189 PRO A N 1
ATOM 1460 C CA . PRO A 1 189 ? -10.823 -22.742 21.252 1.00 92.31 189 PRO A CA 1
ATOM 1461 C C . PRO A 1 189 ? -11.952 -23.154 20.293 1.00 92.31 189 PRO A C 1
ATOM 1463 O O . PRO A 1 189 ? -11.691 -23.642 19.196 1.00 92.31 189 PRO A O 1
ATOM 1466 N N . ASP A 1 190 ? -13.209 -22.937 20.675 1.00 93.12 190 ASP A N 1
ATOM 1467 C CA . ASP A 1 190 ? -14.378 -23.311 19.887 1.00 93.12 190 ASP A CA 1
ATOM 1468 C C . ASP A 1 190 ? -15.567 -22.366 20.129 1.00 93.12 190 ASP A C 1
ATOM 1470 O O . ASP A 1 190 ? -15.567 -21.511 21.023 1.00 93.12 190 ASP A O 1
ATOM 1474 N N . ARG A 1 191 ? -16.589 -22.524 19.282 1.00 94.75 191 ARG A N 1
ATOM 1475 C CA . ARG A 1 191 ? -17.806 -21.709 19.282 1.00 94.75 191 ARG A CA 1
ATOM 1476 C C . ARG A 1 191 ? -18.618 -21.852 20.574 1.00 94.75 191 ARG A C 1
ATOM 1478 O O . ARG A 1 191 ? -19.216 -20.874 21.016 1.00 94.75 191 ARG A O 1
ATOM 1485 N N . GLU A 1 192 ? -18.691 -23.050 21.147 1.00 96.00 192 GLU A N 1
ATOM 1486 C CA . GLU A 1 192 ? -19.509 -23.324 22.334 1.00 96.00 192 GLU A CA 1
ATOM 1487 C C . GLU A 1 192 ? -18.878 -22.673 23.564 1.00 96.00 192 GLU A C 1
ATOM 1489 O O . GLU A 1 192 ? -19.532 -21.880 24.239 1.00 96.00 192 GLU A O 1
ATOM 1494 N N . THR A 1 193 ? -17.573 -22.870 23.755 1.00 95.50 193 THR A N 1
ATOM 1495 C CA . THR A 1 193 ? -16.778 -22.237 24.811 1.00 95.50 193 THR A CA 1
ATOM 1496 C C . THR A 1 193 ? -16.844 -20.705 24.729 1.00 95.50 193 THR A C 1
ATOM 1498 O O . THR A 1 193 ? -16.996 -20.034 25.752 1.00 95.50 193 THR A O 1
ATOM 1501 N N . ALA A 1 194 ? -16.805 -20.127 23.520 1.00 95.94 194 ALA A N 1
ATOM 1502 C CA . ALA A 1 194 ? -16.982 -18.686 23.313 1.00 95.94 194 ALA A CA 1
ATOM 1503 C C . ALA A 1 194 ? -18.344 -18.176 23.828 1.00 95.94 194 ALA A C 1
ATOM 1505 O O . ALA A 1 194 ? -18.426 -17.133 24.485 1.00 95.94 194 ALA A O 1
ATOM 1506 N N . LEU A 1 195 ? -19.420 -18.914 23.542 1.00 96.81 195 LEU A N 1
ATOM 1507 C CA . LEU A 1 195 ? -20.777 -18.564 23.966 1.00 96.81 195 LEU A CA 1
ATOM 1508 C C . LEU A 1 195 ? -20.996 -18.779 25.463 1.00 96.81 195 LEU A C 1
ATOM 1510 O O . LEU A 1 195 ? -21.658 -17.956 26.098 1.00 96.81 195 LEU A O 1
ATOM 1514 N N . GLU A 1 196 ? -20.429 -19.837 26.039 1.00 95.81 196 GLU A N 1
ATOM 1515 C CA . GLU A 1 196 ? -20.456 -20.082 27.481 1.00 95.81 196 GLU A CA 1
ATOM 1516 C C . GLU A 1 196 ? -19.743 -18.969 28.253 1.00 95.81 196 GLU A C 1
ATOM 1518 O O . GLU A 1 196 ? -20.270 -18.481 29.257 1.00 95.81 196 GLU A O 1
ATOM 1523 N N . ALA A 1 197 ? -18.587 -18.515 27.759 1.00 94.19 197 ALA A N 1
ATOM 1524 C CA . ALA A 1 197 ? -17.851 -17.400 28.344 1.00 94.19 197 ALA A CA 1
ATOM 1525 C C . ALA A 1 197 ? -18.688 -16.107 28.323 1.00 94.19 197 ALA A C 1
ATOM 1527 O O . ALA A 1 197 ? -18.839 -15.451 29.358 1.00 94.19 197 ALA A O 1
ATOM 1528 N N . ALA A 1 198 ? -19.304 -15.770 27.183 1.00 95.25 198 ALA A N 1
ATOM 1529 C CA . ALA A 1 198 ? -20.191 -14.609 27.078 1.00 95.25 198 ALA A CA 1
ATOM 1530 C C . ALA A 1 198 ? -21.422 -14.723 27.996 1.00 95.25 198 ALA A C 1
ATOM 1532 O O . ALA A 1 198 ? -21.774 -13.763 28.683 1.00 95.25 198 ALA A O 1
ATOM 1533 N N . ALA A 1 199 ? -22.052 -15.901 28.062 1.00 94.38 199 ALA A N 1
ATOM 1534 C CA . ALA A 1 199 ? -23.217 -16.145 28.910 1.00 94.38 199 ALA A CA 1
ATOM 1535 C C . ALA A 1 199 ? -22.880 -16.035 30.408 1.00 94.38 199 ALA A C 1
ATOM 1537 O O . ALA A 1 199 ? -23.643 -15.436 31.171 1.00 94.38 199 ALA A O 1
ATOM 1538 N N . ARG A 1 200 ? -21.715 -16.547 30.832 1.00 93.00 200 ARG A N 1
ATOM 1539 C CA . ARG A 1 200 ? -21.233 -16.464 32.223 1.00 93.00 200 ARG A CA 1
ATOM 1540 C C . ARG A 1 200 ? -21.124 -15.017 32.709 1.00 93.00 200 ARG A C 1
ATOM 1542 O O . ARG A 1 200 ? -21.382 -14.743 33.882 1.00 93.00 200 ARG A O 1
ATOM 1549 N N . TYR A 1 201 ? -20.782 -14.100 31.807 1.00 91.19 201 TYR A N 1
ATOM 1550 C CA . TYR A 1 201 ? -20.585 -12.679 32.088 1.00 91.19 201 TYR A CA 1
ATOM 1551 C C . TYR A 1 201 ? -21.700 -11.774 31.541 1.00 91.19 201 TYR A C 1
ATOM 1553 O O . TYR A 1 201 ? -21.498 -10.576 31.380 1.00 91.19 201 TYR A O 1
ATOM 1561 N N . ALA A 1 202 ? -22.908 -12.309 31.332 1.00 87.50 202 ALA A N 1
ATOM 1562 C CA . ALA A 1 202 ? -24.064 -11.519 30.894 1.00 87.50 202 ALA A CA 1
ATOM 1563 C C . ALA A 1 202 ? -24.717 -10.684 32.019 1.00 87.50 202 ALA A C 1
ATOM 1565 O O . ALA A 1 202 ? -25.422 -9.711 31.749 1.00 87.50 202 ALA A O 1
ATOM 1566 N N . SER A 1 203 ? -24.499 -11.056 33.287 1.00 87.69 203 SER A N 1
ATOM 1567 C CA . SER A 1 203 ? -25.124 -10.413 34.453 1.00 87.69 203 SER A CA 1
ATOM 1568 C C . SER A 1 203 ? -24.300 -9.238 34.991 1.00 87.69 203 SER A C 1
ATOM 1570 O O . SER A 1 203 ? -23.115 -9.391 35.298 1.00 87.69 203 SER A O 1
ATOM 1572 N N . ALA A 1 204 ? -24.954 -8.092 35.219 1.00 86.50 204 ALA A N 1
ATOM 1573 C CA . ALA A 1 204 ? -24.338 -6.903 35.815 1.00 86.50 204 ALA A CA 1
ATOM 1574 C C . ALA A 1 204 ? -23.717 -7.179 37.197 1.00 86.50 204 ALA A C 1
ATOM 1576 O O . ALA A 1 204 ? -22.621 -6.705 37.479 1.00 86.50 204 ALA A O 1
ATOM 1577 N N . ALA A 1 205 ? -24.364 -8.002 38.031 1.00 89.38 205 ALA A N 1
ATOM 1578 C CA . ALA A 1 205 ? -23.852 -8.349 39.359 1.00 89.38 205 ALA A CA 1
ATOM 1579 C C . ALA A 1 205 ? -22.535 -9.139 39.286 1.00 89.38 205 ALA A C 1
ATOM 1581 O O . ALA A 1 205 ? -21.624 -8.925 40.085 1.00 89.38 205 ALA A O 1
ATOM 1582 N N . ARG A 1 206 ? -22.413 -10.039 38.300 1.00 91.00 206 ARG A N 1
ATOM 1583 C CA . ARG A 1 206 ? -21.186 -10.813 38.077 1.00 91.00 206 ARG A CA 1
ATOM 1584 C C . ARG A 1 206 ? -20.059 -9.919 37.567 1.00 91.00 206 ARG A C 1
ATOM 1586 O O . ARG A 1 206 ? -18.944 -10.027 38.064 1.00 91.00 206 ARG A O 1
ATOM 1593 N N . ILE A 1 207 ? -20.353 -9.033 36.614 1.00 93.56 207 ILE A N 1
ATOM 1594 C CA . ILE A 1 207 ? -19.390 -8.048 36.103 1.00 93.56 207 ILE A CA 1
ATOM 1595 C C . ILE A 1 207 ? -18.890 -7.148 37.237 1.00 93.56 207 ILE A C 1
ATOM 1597 O O . ILE A 1 207 ? -17.685 -6.946 37.368 1.00 93.56 207 ILE A O 1
ATOM 1601 N N . GLU A 1 208 ? -19.794 -6.651 38.085 1.00 93.31 208 GLU A N 1
ATOM 1602 C CA . GLU A 1 208 ? -19.426 -5.812 39.225 1.00 93.31 208 GLU A CA 1
ATOM 1603 C C . GLU A 1 208 ? -18.466 -6.543 40.169 1.00 93.31 208 GLU A C 1
ATOM 1605 O O . GLU A 1 208 ? -17.435 -5.990 40.544 1.00 93.31 208 GLU A O 1
ATOM 1610 N N . ALA A 1 209 ? -18.736 -7.815 40.477 1.00 93.12 209 ALA A N 1
ATOM 1611 C CA . ALA A 1 209 ? -17.844 -8.626 41.301 1.00 93.12 209 ALA A CA 1
ATOM 1612 C C . ALA A 1 209 ? -16.429 -8.758 40.701 1.00 93.12 209 ALA A C 1
ATOM 1614 O O . ALA A 1 209 ? -15.453 -8.709 41.450 1.00 93.12 209 ALA A O 1
ATOM 1615 N N . VAL A 1 210 ? -16.296 -8.876 39.371 1.00 94.44 210 VAL A N 1
ATOM 1616 C CA . VAL A 1 210 ? -14.982 -8.912 38.699 1.00 94.44 210 VAL A CA 1
ATOM 1617 C C . VAL A 1 210 ? -14.247 -7.586 38.854 1.00 94.44 210 VAL A C 1
ATOM 1619 O O . VAL A 1 210 ? -13.073 -7.588 39.218 1.00 94.44 210 VAL A O 1
ATOM 1622 N N . PHE A 1 211 ? -14.916 -6.452 38.629 1.00 93.62 211 PHE A N 1
ATOM 1623 C CA . PHE A 1 211 ? -14.283 -5.143 38.803 1.00 93.62 211 PHE A CA 1
ATOM 1624 C C . PHE A 1 211 ? -13.882 -4.888 40.258 1.00 93.62 211 PHE A C 1
ATOM 1626 O O . PHE A 1 211 ? -12.763 -4.442 40.497 1.00 93.62 211 PHE A O 1
ATOM 1633 N N . GLN A 1 212 ? -14.732 -5.223 41.232 1.00 91.81 212 GLN A N 1
ATOM 1634 C CA . GLN A 1 212 ? -14.396 -5.089 42.654 1.00 91.81 212 GLN A CA 1
ATOM 1635 C C . GLN A 1 212 ? -13.192 -5.955 43.040 1.00 91.81 212 GLN A C 1
ATOM 1637 O O . GLN A 1 212 ? -12.281 -5.477 43.716 1.00 91.81 212 GLN A O 1
ATOM 1642 N N . ALA A 1 213 ? -13.141 -7.202 42.562 1.00 90.44 213 ALA A N 1
ATOM 1643 C CA . ALA A 1 213 ? -11.998 -8.083 42.783 1.00 90.44 213 ALA A CA 1
ATOM 1644 C C . ALA A 1 213 ? -10.722 -7.543 42.118 1.00 90.44 213 ALA A C 1
ATOM 1646 O O . ALA A 1 213 ? -9.674 -7.495 42.759 1.00 90.44 213 ALA A O 1
ATOM 1647 N N . ALA A 1 214 ? -10.805 -7.083 40.866 1.00 88.44 214 ALA A N 1
ATOM 1648 C CA . ALA A 1 214 ? -9.670 -6.517 40.144 1.00 88.44 214 ALA A CA 1
ATOM 1649 C C . ALA A 1 214 ? -9.130 -5.258 40.840 1.00 88.44 214 ALA A C 1
ATOM 1651 O O . ALA A 1 214 ? -7.923 -5.144 41.044 1.00 88.44 214 ALA A O 1
ATOM 1652 N N . ILE A 1 215 ? -10.007 -4.342 41.263 1.00 84.94 215 ILE A N 1
ATOM 1653 C CA . ILE A 1 215 ? -9.633 -3.123 41.993 1.00 84.94 215 ILE A CA 1
ATOM 1654 C C . ILE A 1 215 ? -9.027 -3.473 43.360 1.00 84.94 215 ILE A C 1
ATOM 1656 O O . ILE A 1 215 ? -7.997 -2.908 43.727 1.00 84.94 215 ILE A O 1
ATOM 1660 N N . GLY A 1 216 ? -9.625 -4.417 44.095 1.00 78.00 216 GLY A N 1
ATOM 1661 C CA . GLY A 1 216 ? -9.156 -4.848 45.416 1.00 78.00 216 GLY A CA 1
ATOM 1662 C C . GLY A 1 216 ? -7.834 -5.625 45.398 1.00 78.00 216 GLY A C 1
ATOM 1663 O O . GLY A 1 216 ? -7.082 -5.563 46.367 1.00 78.00 216 GLY A O 1
ATOM 1664 N N . ALA A 1 217 ? -7.520 -6.321 44.301 1.00 68.38 217 ALA A N 1
ATOM 1665 C CA . ALA A 1 217 ? -6.287 -7.095 44.134 1.00 68.38 217 ALA A CA 1
ATOM 1666 C C . ALA A 1 217 ? -5.070 -6.254 43.703 1.00 68.38 217 ALA A C 1
ATOM 1668 O O . ALA A 1 217 ? -3.956 -6.775 43.656 1.00 68.38 217 ALA A O 1
ATOM 1669 N N . ALA A 1 218 ? -5.250 -4.971 43.374 1.00 58.44 218 ALA A N 1
ATOM 1670 C CA . ALA A 1 218 ? -4.164 -4.112 42.921 1.00 58.44 218 ALA A CA 1
ATOM 1671 C C . ALA A 1 218 ? -3.381 -3.504 44.104 1.00 58.44 218 ALA A C 1
ATOM 1673 O O . ALA A 1 218 ? -3.890 -2.579 44.746 1.00 58.44 218 ALA A O 1
ATOM 1674 N N . PRO A 1 219 ? -2.120 -3.902 44.377 1.00 53.44 219 PRO A N 1
ATOM 1675 C CA . PRO A 1 219 ? -1.245 -3.051 45.174 1.00 53.44 219 PRO A CA 1
ATOM 1676 C C . PRO A 1 219 ? -1.064 -1.706 44.453 1.00 53.44 219 PRO A C 1
ATOM 1678 O O . PRO A 1 219 ? -0.995 -1.648 43.221 1.00 53.44 219 PRO A O 1
ATOM 1681 N N . LEU A 1 220 ? -0.995 -0.612 45.218 1.00 43.44 220 LEU A N 1
ATOM 1682 C CA . LEU A 1 220 ? -0.658 0.720 44.708 1.00 43.44 220 LEU A CA 1
ATOM 1683 C C . LEU A 1 220 ? 0.736 0.672 44.068 1.00 43.44 220 LEU A C 1
ATOM 1685 O O . LEU A 1 220 ? 1.752 0.806 44.745 1.00 43.44 220 LEU A O 1
ATOM 1689 N N . PHE A 1 221 ? 0.791 0.468 42.755 1.00 39.88 221 PHE A N 1
ATOM 1690 C CA . PHE A 1 221 ? 2.025 0.601 41.998 1.00 39.88 221 PHE A CA 1
ATOM 1691 C C . PHE A 1 221 ? 2.354 2.095 41.906 1.00 39.88 221 PHE A C 1
ATOM 1693 O O . PHE A 1 221 ? 1.733 2.840 41.148 1.00 39.88 221 PHE A O 1
ATOM 1700 N N . HIS A 1 222 ? 3.315 2.553 42.707 1.00 41.06 222 HIS A N 1
ATOM 1701 C CA . HIS A 1 222 ? 3.994 3.814 42.442 1.00 41.06 222 HIS A CA 1
ATOM 1702 C C . HIS A 1 222 ? 4.972 3.573 41.285 1.00 41.06 222 HIS A C 1
ATOM 1704 O O . HIS A 1 222 ? 5.843 2.712 41.417 1.00 41.06 222 HIS A O 1
ATOM 1710 N N . PRO A 1 223 ? 4.862 4.287 40.151 1.00 37.84 223 PRO A N 1
ATOM 1711 C CA . PRO A 1 223 ? 5.832 4.147 39.079 1.00 37.84 223 PRO A CA 1
ATOM 1712 C C . PRO A 1 223 ? 7.205 4.598 39.590 1.00 37.84 223 PRO A C 1
ATOM 1714 O O . PRO A 1 223 ? 7.431 5.778 39.865 1.00 37.84 223 PRO A O 1
ATOM 1717 N N . ALA A 1 224 ? 8.128 3.648 39.735 1.00 33.56 224 ALA A N 1
ATOM 1718 C CA . ALA A 1 224 ? 9.543 3.937 39.888 1.00 33.56 224 ALA A CA 1
ATOM 1719 C C . ALA A 1 224 ? 10.053 4.470 38.540 1.00 33.56 224 ALA A C 1
ATOM 1721 O O . ALA A 1 224 ? 10.309 3.707 37.614 1.00 33.56 224 ALA A O 1
ATOM 1722 N N . GLY A 1 225 ? 10.125 5.797 38.422 1.00 33.91 225 GLY A N 1
ATOM 1723 C CA . GLY A 1 225 ? 10.573 6.502 37.219 1.00 33.91 225 GLY A CA 1
ATOM 1724 C C . GLY A 1 225 ? 9.539 7.519 36.753 1.00 33.91 225 GLY A C 1
ATOM 1725 O O . GLY A 1 225 ? 8.600 7.193 36.033 1.00 33.91 225 GLY A O 1
ATOM 1726 N N . GLY A 1 226 ? 9.695 8.767 37.194 1.00 31.81 226 GLY A N 1
ATOM 1727 C CA . GLY A 1 226 ? 8.764 9.848 36.897 1.00 31.81 226 GLY A CA 1
ATOM 1728 C C . GLY A 1 226 ? 8.635 10.142 35.402 1.00 31.81 226 GLY A C 1
ATOM 1729 O O . GLY A 1 226 ? 9.503 10.773 34.809 1.00 31.81 226 GLY A O 1
ATOM 1730 N N . LEU A 1 227 ? 7.478 9.820 34.829 1.00 35.09 227 LEU A N 1
ATOM 1731 C CA . LEU A 1 227 ? 6.852 10.697 33.846 1.00 35.09 227 LEU A CA 1
ATOM 1732 C C . LEU A 1 227 ? 5.993 11.676 34.640 1.00 35.09 227 LEU A C 1
ATOM 1734 O O . LEU A 1 227 ? 4.841 11.408 34.972 1.00 35.09 227 LEU A O 1
ATOM 1738 N N . SER A 1 228 ? 6.622 12.788 35.022 1.00 31.33 228 SER A N 1
ATOM 1739 C CA . SER A 1 228 ? 5.942 13.937 35.608 1.00 31.33 228 SER A CA 1
ATOM 1740 C C . SER A 1 228 ? 4.696 14.262 34.786 1.00 31.33 228 SER A C 1
ATOM 1742 O O . SER A 1 228 ? 4.766 14.395 33.560 1.00 31.33 228 SER A O 1
ATOM 1744 N N . ALA A 1 229 ? 3.563 14.405 35.474 1.00 34.62 229 ALA A N 1
ATOM 1745 C CA . ALA A 1 229 ? 2.403 15.087 34.938 1.00 34.62 229 ALA A CA 1
ATOM 1746 C C . ALA A 1 229 ? 2.882 16.407 34.320 1.00 34.62 229 ALA A C 1
ATOM 1748 O O . ALA A 1 229 ? 3.395 17.275 35.026 1.00 34.62 229 ALA A O 1
ATOM 1749 N N . ASN A 1 230 ? 2.728 16.553 33.002 1.00 32.84 230 ASN A N 1
ATOM 1750 C CA . ASN A 1 230 ? 2.993 17.792 32.275 1.00 32.84 230 ASN A CA 1
ATOM 1751 C C . ASN A 1 230 ? 1.969 18.863 32.707 1.00 32.84 230 ASN A C 1
ATOM 1753 O O . ASN A 1 230 ? 1.084 19.257 31.952 1.00 32.84 230 ASN A O 1
ATOM 1757 N N . ARG A 1 231 ? 2.080 19.354 33.943 1.00 33.66 231 ARG A N 1
ATOM 1758 C CA . ARG A 1 231 ? 1.496 20.623 34.368 1.00 33.66 231 ARG A CA 1
ATOM 1759 C C . ARG A 1 231 ? 2.333 21.715 33.712 1.00 33.66 231 ARG A C 1
ATOM 1761 O O . ARG A 1 231 ? 3.378 22.089 34.228 1.00 33.66 231 ARG A O 1
ATOM 1768 N N . GLY A 1 232 ? 1.904 22.172 32.536 1.00 28.94 232 GLY A N 1
ATOM 1769 C CA . GLY A 1 232 ? 2.513 23.334 31.881 1.00 28.94 232 GLY A CA 1
ATOM 1770 C C . GLY A 1 232 ? 2.589 23.324 30.356 1.00 28.94 232 GLY A C 1
ATOM 1771 O O . GLY A 1 232 ? 3.090 24.294 29.794 1.00 28.94 232 GLY A O 1
ATOM 1772 N N . ARG A 1 233 ? 2.096 22.301 29.646 1.00 30.69 233 ARG A N 1
ATOM 1773 C CA . ARG A 1 233 ? 1.990 22.375 28.179 1.00 30.69 233 ARG A CA 1
ATOM 1774 C C . ARG A 1 233 ? 0.578 22.766 27.771 1.00 30.69 233 ARG A C 1
ATOM 1776 O O . ARG A 1 233 ? -0.383 22.090 28.123 1.00 30.69 233 ARG A O 1
ATOM 1783 N N . LYS A 1 234 ? 0.481 23.881 27.035 1.00 25.56 234 LYS A N 1
ATOM 1784 C CA . LYS A 1 234 ? -0.731 24.297 26.318 1.00 25.56 234 LYS A CA 1
ATOM 1785 C C . LYS A 1 234 ? -1.301 23.079 25.578 1.00 25.56 234 LYS A C 1
ATOM 1787 O O . LYS A 1 234 ? -0.495 22.292 25.071 1.00 25.56 234 LYS A O 1
ATOM 1792 N N . PRO A 1 235 ? -2.635 22.916 25.512 1.00 26.44 235 PRO A N 1
ATOM 1793 C CA . PRO A 1 235 ? -3.239 21.827 24.758 1.00 26.44 235 PRO A CA 1
ATOM 1794 C C . PRO A 1 235 ? -2.591 21.780 23.378 1.00 26.44 235 PRO A C 1
ATOM 1796 O O . PRO A 1 235 ? -2.475 22.813 22.711 1.00 26.44 235 PRO A O 1
ATOM 1799 N N . VAL A 1 236 ? -2.115 20.597 22.986 1.00 28.41 236 VAL A N 1
ATOM 1800 C CA . VAL A 1 236 ? -1.712 20.346 21.606 1.00 28.41 236 VAL A CA 1
ATOM 1801 C C . VAL A 1 236 ? -2.952 20.665 20.786 1.00 28.41 236 VAL A C 1
ATOM 1803 O O . VAL A 1 236 ? -3.959 19.959 20.863 1.00 28.41 236 VAL A O 1
ATOM 1806 N N . ARG A 1 237 ? -2.921 21.797 20.077 1.00 25.11 237 ARG A N 1
ATOM 1807 C CA . ARG A 1 237 ? -3.914 22.078 19.052 1.00 25.11 237 ARG A CA 1
ATOM 1808 C C . ARG A 1 237 ? -3.767 20.935 18.063 1.00 25.11 237 ARG A C 1
ATOM 1810 O O . ARG A 1 237 ? -2.777 20.870 17.343 1.00 25.11 237 ARG A O 1
ATOM 1817 N N . HIS A 1 238 ? -4.737 20.027 18.053 1.00 28.77 238 HIS A N 1
ATOM 1818 C CA . HIS A 1 238 ? -5.017 19.293 16.837 1.00 28.77 238 HIS A CA 1
ATOM 1819 C C . HIS A 1 238 ? -5.286 20.376 15.799 1.00 28.77 238 HIS A C 1
ATOM 1821 O O . HIS A 1 238 ? -6.276 21.104 15.906 1.00 28.77 238 HIS A O 1
ATOM 1827 N N . TYR A 1 239 ? -4.365 20.550 14.857 1.00 28.73 239 TYR A N 1
ATOM 1828 C CA . TYR A 1 239 ? -4.667 21.288 13.648 1.00 28.73 239 TYR A CA 1
ATOM 1829 C C . TYR A 1 239 ? -5.674 20.427 12.896 1.00 28.73 239 TYR A C 1
ATOM 1831 O O . TYR A 1 239 ? -5.326 19.574 12.088 1.00 28.73 239 TYR A O 1
ATOM 1839 N N . VAL A 1 240 ? -6.952 20.597 13.230 1.00 25.62 240 VAL A N 1
ATOM 1840 C CA . VAL A 1 240 ? -8.011 20.241 12.303 1.00 25.62 240 VAL A CA 1
ATOM 1841 C C . VAL A 1 240 ? -7.776 21.171 11.125 1.00 25.62 240 VAL A C 1
ATOM 1843 O O . VAL A 1 240 ? -7.884 22.388 11.272 1.00 25.62 240 VAL A O 1
ATOM 1846 N N . CYS A 1 241 ? -7.392 20.607 9.983 1.00 25.72 241 CYS A N 1
ATOM 1847 C CA . CYS A 1 241 ? -7.503 21.304 8.714 1.00 25.72 241 CYS A CA 1
ATOM 1848 C C . CYS A 1 241 ? -9.005 21.568 8.535 1.00 25.72 241 CYS A C 1
ATOM 1850 O O . CYS A 1 241 ? -9.771 20.681 8.156 1.00 25.72 241 CYS A O 1
ATOM 1852 N N . ALA A 1 242 ? -9.457 22.731 9.003 1.00 23.98 242 ALA A N 1
ATOM 1853 C CA . ALA A 1 242 ? -10.839 23.143 8.906 1.00 23.98 242 ALA A CA 1
ATOM 1854 C C . ALA A 1 242 ? -11.091 23.460 7.435 1.00 23.98 242 ALA A C 1
ATOM 1856 O O . ALA A 1 242 ? -10.694 24.508 6.937 1.00 23.98 242 ALA A O 1
ATOM 1857 N N . VAL A 1 243 ? -11.730 22.529 6.733 1.00 27.72 243 VAL A N 1
ATOM 1858 C CA . VAL A 1 243 ? -12.458 22.870 5.518 1.00 27.72 243 VAL A CA 1
ATOM 1859 C C . VAL A 1 243 ? -13.699 23.611 6.008 1.00 27.72 243 VAL A C 1
ATOM 1861 O O . VAL A 1 243 ? -14.621 22.998 6.547 1.00 27.72 243 VAL A O 1
ATOM 1864 N N . GLU A 1 244 ? -13.685 24.942 5.948 1.00 23.16 244 GLU A N 1
ATOM 1865 C CA . GLU A 1 244 ? -14.868 25.751 6.241 1.00 23.16 244 GLU A CA 1
ATOM 1866 C C . GLU A 1 244 ? -15.937 25.460 5.176 1.00 23.16 244 GLU A C 1
ATOM 1868 O O . GLU A 1 244 ? -15.950 26.043 4.096 1.00 23.16 244 GLU A O 1
ATOM 1873 N N . ALA A 1 245 ? -16.837 24.519 5.469 1.00 25.31 245 ALA A N 1
ATOM 1874 C CA . ALA A 1 245 ? -18.013 24.246 4.651 1.00 25.31 245 ALA A CA 1
ATOM 1875 C C . ALA A 1 245 ? -19.110 25.268 4.985 1.00 25.31 245 ALA A C 1
ATOM 1877 O O . ALA A 1 245 ? -19.964 25.053 5.848 1.00 25.31 245 ALA A O 1
ATOM 1878 N N . GLY A 1 246 ? -19.066 26.420 4.321 1.00 23.03 246 GLY A N 1
ATOM 1879 C CA . GLY A 1 246 ? -20.145 27.400 4.334 1.00 23.03 246 GLY A CA 1
ATOM 1880 C C . GLY A 1 246 ? -21.091 27.197 3.154 1.00 23.03 246 GLY A C 1
ATOM 1881 O O . GLY A 1 246 ? -20.857 27.788 2.111 1.00 23.03 246 GLY A O 1
ATOM 1882 N N . ALA A 1 247 ? -22.160 26.410 3.317 1.00 24.62 247 ALA A N 1
ATOM 1883 C CA . ALA A 1 247 ? -23.444 26.596 2.622 1.00 24.62 247 ALA A CA 1
ATOM 1884 C C . ALA A 1 247 ? -24.479 25.565 3.102 1.00 24.62 247 ALA A C 1
ATOM 1886 O O . ALA A 1 247 ? -24.277 24.357 3.006 1.00 24.62 247 ALA A O 1
ATOM 1887 N N . ARG A 1 248 ? -25.626 26.045 3.598 1.00 25.36 248 ARG A N 1
ATOM 1888 C CA . ARG A 1 248 ? -26.830 25.225 3.794 1.00 25.36 248 ARG A CA 1
ATOM 1889 C C . ARG A 1 248 ? -27.432 24.932 2.419 1.00 25.36 248 ARG A C 1
ATOM 1891 O O . ARG A 1 248 ? -27.822 25.876 1.740 1.00 25.36 248 ARG A O 1
ATOM 1898 N N . ALA A 1 249 ? -27.561 23.662 2.048 1.00 24.53 249 ALA A N 1
ATOM 1899 C CA . ALA A 1 249 ? -28.365 23.241 0.903 1.00 24.53 249 ALA A CA 1
ATOM 1900 C C . ALA A 1 249 ? -29.403 22.202 1.346 1.00 24.53 249 ALA A C 1
ATOM 1902 O O . ALA A 1 249 ? -29.123 21.315 2.153 1.00 24.53 249 ALA A O 1
ATOM 1903 N N . SER A 1 250 ? -30.625 22.409 0.868 1.00 24.59 250 SER A N 1
ATOM 1904 C CA . SER A 1 250 ? -31.849 21.673 1.169 1.00 24.59 250 SER A CA 1
ATOM 1905 C C . SER A 1 250 ? -31.794 20.217 0.708 1.00 24.59 250 SER A C 1
ATOM 1907 O O . SER A 1 250 ? -31.168 19.892 -0.297 1.00 24.59 250 SER A O 1
ATOM 1909 N N . GLN A 1 251 ? -32.479 19.360 1.469 1.00 26.41 251 GLN A N 1
ATOM 1910 C CA . GLN A 1 251 ? -32.737 17.960 1.147 1.00 26.41 251 GLN A CA 1
ATOM 1911 C C . GLN A 1 251 ? -33.430 17.850 -0.212 1.00 26.41 251 GLN A C 1
ATOM 1913 O O . GLN A 1 251 ? -34.497 18.428 -0.359 1.00 26.41 251 GLN A O 1
ATOM 1918 N N . ASP A 1 252 ? -32.861 17.076 -1.136 1.00 23.45 252 ASP A N 1
ATOM 1919 C CA . ASP A 1 252 ? -33.646 16.249 -2.052 1.00 23.45 252 ASP A CA 1
ATOM 1920 C C . ASP A 1 252 ? -32.840 15.025 -2.531 1.00 23.45 252 ASP A C 1
ATOM 1922 O O . ASP A 1 252 ? -31.656 15.095 -2.850 1.00 23.45 252 ASP A O 1
ATOM 1926 N N . SER A 1 253 ? -33.534 13.888 -2.454 1.00 25.03 253 SER A N 1
ATOM 1927 C CA . SER A 1 253 ? -33.261 12.493 -2.847 1.00 25.03 253 SER A CA 1
ATOM 1928 C C . SER A 1 253 ? -31.923 12.096 -3.509 1.00 25.03 253 SER A C 1
ATOM 1930 O O . SER A 1 253 ? -31.627 12.471 -4.642 1.00 25.03 253 SER A O 1
ATOM 1932 N N . LEU A 1 254 ? -31.214 11.163 -2.854 1.00 27.52 254 LEU A N 1
ATOM 1933 C CA . LEU A 1 254 ? -30.190 10.273 -3.430 1.00 27.52 254 LEU A CA 1
ATOM 1934 C C . LEU A 1 254 ? -30.852 9.157 -4.273 1.00 27.52 254 LEU A C 1
ATOM 1936 O O . LEU A 1 254 ? -31.875 8.623 -3.836 1.00 27.52 254 LEU A O 1
ATOM 1940 N N . PRO A 1 255 ? -30.288 8.728 -5.420 1.00 24.20 255 PRO A N 1
ATOM 1941 C CA . PRO A 1 255 ? -30.775 7.541 -6.116 1.00 24.20 255 PRO A CA 1
ATOM 1942 C C . PRO A 1 255 ? -30.244 6.252 -5.450 1.00 24.20 255 PRO A C 1
ATOM 1944 O O . PRO A 1 255 ? -29.132 6.250 -4.912 1.00 24.20 255 PRO A O 1
ATOM 1947 N N . PRO A 1 256 ? -31.011 5.145 -5.477 1.00 26.48 256 PRO A N 1
ATOM 1948 C CA . PRO A 1 256 ? -30.638 3.897 -4.819 1.00 26.48 256 PRO A CA 1
ATOM 1949 C C . PRO A 1 256 ? -29.586 3.103 -5.608 1.00 26.48 256 PRO A C 1
ATOM 1951 O O . PRO A 1 256 ? -29.507 3.165 -6.834 1.00 26.48 256 PRO A O 1
ATOM 1954 N N . TYR A 1 257 ? -28.803 2.306 -4.875 1.00 29.23 257 TYR A N 1
ATOM 1955 C CA . TYR A 1 257 ? -27.899 1.287 -5.409 1.00 29.23 257 TYR A CA 1
ATOM 1956 C C . TYR A 1 257 ? -28.676 0.262 -6.254 1.00 29.23 257 TYR A C 1
ATOM 1958 O O . TYR A 1 257 ? -29.558 -0.424 -5.741 1.00 29.23 257 TYR A O 1
ATOM 1966 N N . GLY A 1 258 ? -28.328 0.140 -7.537 1.00 25.72 258 GLY A N 1
ATOM 1967 C CA . GLY A 1 258 ? -28.885 -0.853 -8.457 1.00 25.72 258 GLY A CA 1
ATOM 1968 C C . GLY A 1 258 ? -27.876 -1.949 -8.798 1.00 25.72 258 GLY A C 1
ATOM 1969 O O . GLY A 1 258 ? -26.776 -1.670 -9.272 1.00 25.72 258 GLY A O 1
ATOM 1970 N N . SER A 1 259 ? -28.274 -3.199 -8.562 1.00 26.58 259 SER A N 1
ATOM 1971 C CA . SER A 1 259 ? -27.671 -4.417 -9.110 1.00 26.58 259 SER A CA 1
ATOM 1972 C C . SER A 1 259 ? -27.617 -4.376 -10.641 1.00 26.58 259 SER A C 1
ATOM 1974 O O . SER A 1 259 ? -28.485 -3.788 -11.278 1.00 26.58 259 SER A O 1
ATOM 1976 N N . GLY A 1 260 ? -26.603 -5.018 -11.222 1.00 28.30 260 GLY A N 1
ATOM 1977 C CA . GLY A 1 260 ? -26.248 -4.881 -12.631 1.00 28.30 260 GLY A CA 1
ATOM 1978 C C . GLY A 1 260 ? -27.286 -5.296 -13.685 1.00 28.30 260 GLY A C 1
ATOM 1979 O O . GLY A 1 260 ? -28.270 -5.985 -13.426 1.00 28.30 260 GLY A O 1
ATOM 1980 N N . SER A 1 261 ? -26.903 -4.936 -14.914 1.00 27.41 261 SER A N 1
ATOM 1981 C CA . SER A 1 261 ? -27.443 -5.253 -16.245 1.00 27.41 261 SER A CA 1
ATOM 1982 C C . SER A 1 261 ? -28.430 -4.255 -16.881 1.00 27.41 261 SER A C 1
ATOM 1984 O O . SER A 1 261 ? -29.582 -4.143 -16.479 1.00 27.41 261 SER A O 1
ATOM 1986 N N . ARG A 1 262 ? -27.923 -3.633 -17.963 1.00 26.64 262 ARG A N 1
ATOM 1987 C CA . ARG A 1 262 ? -28.537 -3.242 -19.254 1.00 26.64 262 ARG A CA 1
ATOM 1988 C C . ARG A 1 262 ? -28.245 -1.798 -19.687 1.00 26.64 262 ARG A C 1
ATOM 1990 O O . ARG A 1 262 ? -28.647 -0.841 -19.046 1.00 26.64 262 ARG A O 1
ATOM 1997 N N . GLU A 1 263 ? -27.489 -1.748 -20.785 1.00 27.09 263 GLU A N 1
ATOM 1998 C CA . GLU A 1 263 ? -27.554 -0.859 -21.952 1.00 27.09 263 GLU A CA 1
ATOM 1999 C C . GLU A 1 263 ? -28.077 0.577 -21.790 1.00 27.09 263 GLU A C 1
ATOM 2001 O O . GLU A 1 263 ? -29.251 0.808 -21.533 1.00 27.09 263 GLU A O 1
ATOM 2006 N N . GLY A 1 264 ? -27.182 1.515 -22.124 1.00 30.88 264 GLY A N 1
ATOM 2007 C CA . GLY A 1 264 ? -27.474 2.668 -22.974 1.00 30.88 264 GLY A CA 1
ATOM 2008 C C . GLY A 1 264 ? -28.423 3.724 -22.419 1.00 30.88 264 GLY A C 1
ATOM 2009 O O . GLY A 1 264 ? -29.629 3.645 -22.622 1.00 30.88 264 GLY A O 1
ATOM 2010 N N . ASN A 1 265 ? -27.861 4.813 -21.890 1.00 25.59 265 ASN A N 1
ATOM 2011 C CA . ASN A 1 265 ? -28.380 6.122 -22.271 1.00 25.59 265 ASN A CA 1
ATOM 2012 C C . ASN A 1 265 ? -27.310 7.213 -22.166 1.00 25.59 265 ASN A C 1
ATOM 2014 O O . ASN A 1 265 ? -26.702 7.418 -21.114 1.00 25.59 265 ASN A O 1
ATOM 2018 N N . GLU A 1 266 ? -27.099 7.894 -23.288 1.00 31.45 266 GLU A N 1
ATOM 2019 C CA . GLU A 1 266 ? -26.326 9.120 -23.417 1.00 31.45 266 GLU A CA 1
ATOM 2020 C C . GLU A 1 266 ? -27.027 10.228 -22.623 1.00 31.45 266 GLU A C 1
ATOM 2022 O O . GLU A 1 266 ? -28.121 10.675 -22.959 1.00 31.45 266 GLU A O 1
ATOM 2027 N N . GLY A 1 267 ? -26.403 10.664 -21.534 1.00 26.00 267 GLY A N 1
ATOM 2028 C CA . GLY A 1 267 ? -26.849 11.803 -20.746 1.00 26.00 267 GLY A CA 1
ATOM 2029 C C . GLY A 1 267 ? -25.629 12.568 -20.271 1.00 26.00 267 GLY A C 1
ATOM 2030 O O . GLY A 1 267 ? -24.948 12.130 -19.345 1.00 26.00 267 GLY A O 1
ATOM 2031 N N . CYS A 1 268 ? -25.332 13.685 -20.939 1.00 29.73 268 CYS A N 1
ATOM 2032 C CA . CYS A 1 268 ? -24.286 14.623 -20.554 1.00 29.73 268 CYS A CA 1
ATOM 2033 C C . CYS A 1 268 ? -24.426 14.989 -19.071 1.00 29.73 268 CYS A C 1
ATOM 2035 O O . CYS A 1 268 ? -25.387 15.639 -18.661 1.00 29.73 268 CYS A O 1
ATOM 2037 N N . TRP A 1 269 ? -23.445 14.577 -18.272 1.00 33.88 269 TRP A N 1
ATOM 2038 C CA . TRP A 1 269 ? -23.295 15.026 -16.897 1.00 33.88 269 TRP A CA 1
ATOM 2039 C C . TRP A 1 269 ? -22.924 16.513 -16.890 1.00 33.88 269 TRP A C 1
ATOM 2041 O O . TRP A 1 269 ? -21.848 16.891 -17.346 1.00 33.88 269 TRP A O 1
ATOM 2051 N N . GLN A 1 270 ? -23.803 17.349 -16.338 1.00 31.23 270 GLN A N 1
ATOM 2052 C CA . GLN A 1 270 ? -23.471 18.701 -15.892 1.00 31.23 270 GLN A CA 1
ATOM 2053 C C . GLN A 1 270 ? -23.137 18.645 -14.395 1.00 31.23 270 GLN A C 1
ATOM 2055 O O . GLN A 1 270 ? -23.988 18.878 -13.543 1.00 31.23 270 GLN A O 1
ATOM 2060 N N . GLY A 1 271 ? -21.900 18.265 -14.071 1.00 33.62 271 GLY A N 1
ATOM 2061 C CA . GLY A 1 271 ? -21.330 18.355 -12.725 1.00 33.62 271 GLY A CA 1
ATOM 2062 C C . GLY A 1 271 ? -20.081 19.226 -12.785 1.00 33.62 271 GLY A C 1
ATOM 2063 O O . GLY A 1 271 ? -19.102 18.837 -13.412 1.00 33.62 271 GLY A O 1
ATOM 2064 N N . GLY A 1 272 ? -20.153 20.430 -12.215 1.00 36.34 272 GLY A N 1
ATOM 2065 C CA . GLY A 1 272 ? -19.083 21.425 -12.258 1.00 36.34 272 GLY A CA 1
ATOM 2066 C C . GLY A 1 272 ? -17.936 21.091 -11.306 1.00 36.34 272 GLY A C 1
ATOM 2067 O O . GLY A 1 272 ? -18.133 21.081 -10.095 1.00 36.34 272 GLY A O 1
ATOM 2068 N N . GLY A 1 273 ? -16.746 20.873 -11.864 1.00 45.38 273 GLY A N 1
ATOM 2069 C CA . GLY A 1 273 ? -15.499 20.689 -11.117 1.00 45.38 273 GLY A CA 1
ATOM 2070 C C . GLY A 1 273 ? -14.281 20.674 -12.041 1.00 45.38 273 GLY A C 1
ATOM 2071 O O . GLY A 1 273 ? -13.335 21.435 -11.839 1.00 45.38 273 GLY A O 1
ATOM 2072 N N . PHE A 1 274 ? -14.339 19.912 -13.133 1.00 54.53 274 PHE A N 1
ATOM 2073 C CA . PHE A 1 274 ? -13.331 19.972 -14.197 1.00 54.53 274 PHE A CA 1
ATOM 2074 C C . PHE A 1 274 ? -13.601 21.109 -15.191 1.00 54.53 274 PHE 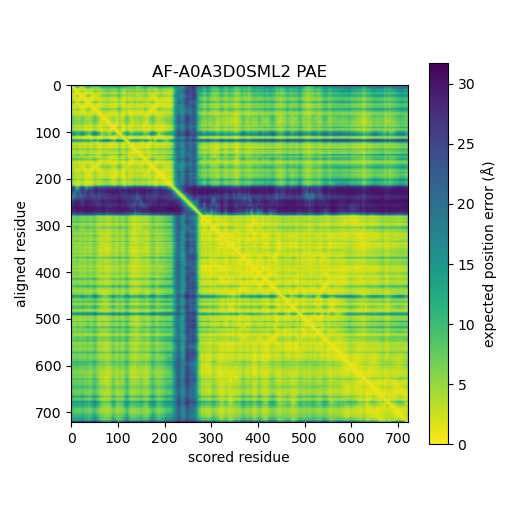A C 1
ATOM 2076 O O . PHE A 1 274 ? -14.744 21.533 -15.371 1.00 54.53 274 PHE A O 1
ATOM 2083 N N . GLU A 1 275 ? -12.534 21.625 -15.813 1.00 56.50 275 GLU A N 1
ATOM 2084 C CA . GLU A 1 275 ? -12.633 22.677 -16.832 1.00 56.50 275 GLU A CA 1
ATOM 2085 C C . GLU A 1 275 ? -13.638 22.268 -17.931 1.00 56.50 275 GLU A C 1
ATOM 2087 O O . GLU A 1 275 ? -13.696 21.086 -18.279 1.00 56.50 275 GLU A O 1
ATOM 2092 N N . PRO A 1 276 ? -14.412 23.214 -18.504 1.00 47.81 276 PRO A N 1
ATOM 2093 C CA . PRO A 1 276 ? -15.377 22.939 -19.578 1.00 47.81 276 PRO A CA 1
ATOM 2094 C C . PRO A 1 276 ? -14.793 22.181 -20.785 1.00 47.81 276 PRO A C 1
ATOM 2096 O O . PRO A 1 276 ? -15.546 21.555 -21.525 1.00 47.81 276 PRO A O 1
ATOM 2099 N N . ASP A 1 277 ? -13.465 22.208 -20.939 1.00 58.34 277 ASP A N 1
ATOM 2100 C CA . ASP A 1 277 ? -12.692 21.581 -22.015 1.00 58.34 277 ASP A CA 1
ATOM 2101 C C . ASP A 1 277 ? -12.046 20.236 -21.616 1.00 58.34 277 ASP A C 1
ATOM 2103 O O . ASP A 1 277 ? -11.127 19.754 -22.282 1.00 58.34 277 ASP A O 1
ATOM 2107 N N . ALA A 1 278 ? -12.473 19.617 -20.510 1.00 77.06 278 ALA A N 1
ATOM 2108 C CA . ALA A 1 278 ? -11.947 18.320 -20.095 1.00 77.06 278 ALA A CA 1
ATOM 2109 C C . ALA A 1 278 ? -12.174 17.261 -21.190 1.00 77.06 278 ALA A C 1
ATOM 2111 O O . ALA A 1 278 ? -13.289 17.103 -21.686 1.00 77.06 278 ALA A O 1
ATOM 2112 N N . GLU A 1 279 ? -11.124 16.509 -21.546 1.00 88.62 279 GLU A N 1
ATOM 2113 C CA . GLU A 1 279 ? -11.214 15.538 -22.642 1.00 88.62 279 GLU A CA 1
ATOM 2114 C C . GLU A 1 279 ? -12.361 14.530 -22.416 1.00 88.62 279 GLU A C 1
ATOM 2116 O O . GLU A 1 279 ? -12.592 14.105 -21.269 1.00 88.62 279 GLU A O 1
ATOM 2121 N N . PRO A 1 280 ? -13.075 14.128 -23.481 1.00 91.00 280 PRO A N 1
ATOM 2122 C CA . PRO A 1 280 ? -14.032 13.037 -23.401 1.00 91.00 280 PRO A CA 1
ATOM 2123 C C . PRO A 1 280 ? -13.294 11.714 -23.157 1.00 91.00 280 PRO A C 1
ATOM 2125 O O . PRO A 1 280 ? -12.299 11.415 -23.817 1.00 91.00 280 PRO A O 1
ATOM 2128 N N . LEU A 1 281 ? -13.796 10.917 -22.211 1.00 96.12 281 LEU A N 1
ATOM 2129 C CA . LEU A 1 281 ? -13.213 9.627 -21.838 1.00 96.12 281 LEU A CA 1
ATOM 2130 C C . LEU A 1 281 ? -14.052 8.468 -22.381 1.00 96.12 281 LEU A C 1
ATOM 2132 O O . LEU A 1 281 ? -15.281 8.473 -22.285 1.00 96.12 281 LEU A O 1
ATOM 2136 N N . GLN A 1 282 ? -13.383 7.442 -22.899 1.00 96.88 282 GLN A N 1
ATOM 2137 C CA . GLN A 1 282 ? -14.008 6.189 -23.311 1.00 96.88 282 GLN A CA 1
ATOM 2138 C C . GLN A 1 282 ? -14.391 5.364 -22.075 1.00 96.88 282 GLN A C 1
ATOM 2140 O O . GLN A 1 282 ? -13.627 5.284 -21.114 1.00 96.88 282 GLN A O 1
ATOM 2145 N N . PHE A 1 283 ? -15.554 4.708 -22.101 1.00 96.56 283 PHE A N 1
ATOM 2146 C CA . PHE A 1 283 ? -16.012 3.810 -21.026 1.00 96.56 283 PHE A CA 1
ATOM 2147 C C . PHE A 1 283 ? -16.068 4.452 -19.626 1.00 96.56 283 PHE A C 1
ATOM 2149 O O . PHE A 1 283 ? -15.713 3.822 -18.629 1.00 96.56 283 PHE A O 1
ATOM 2156 N N . TRP A 1 284 ? -16.528 5.703 -19.542 1.00 96.31 284 TRP A N 1
ATOM 2157 C CA . TRP A 1 284 ? -16.720 6.390 -18.264 1.00 96.31 284 TRP A CA 1
ATOM 2158 C C . TRP A 1 284 ? -17.671 5.621 -17.332 1.00 96.31 284 TRP A C 1
ATOM 2160 O O . TRP A 1 284 ? -18.812 5.331 -17.689 1.00 96.31 284 TRP A O 1
ATOM 2170 N N . ASN A 1 285 ? -17.220 5.337 -16.109 1.00 95.00 285 ASN A N 1
ATOM 2171 C CA . ASN A 1 285 ? -17.967 4.546 -15.120 1.00 95.00 285 ASN A CA 1
ATOM 2172 C C . ASN A 1 285 ? -18.409 5.340 -13.877 1.00 95.00 285 ASN A C 1
ATOM 2174 O O . ASN A 1 285 ? -18.769 4.755 -12.854 1.00 95.00 285 ASN A O 1
ATOM 2178 N N . GLY A 1 286 ? -18.359 6.672 -13.939 1.00 93.62 286 GLY A N 1
ATOM 2179 C CA . GLY A 1 286 ? -18.688 7.557 -12.817 1.00 93.62 286 GLY A CA 1
ATOM 2180 C C . GLY A 1 286 ? -17.497 7.974 -11.950 1.00 93.62 286 GLY A C 1
ATOM 2181 O O . GLY A 1 286 ? -17.661 8.882 -11.137 1.00 93.62 286 GLY A O 1
ATOM 2182 N N . TYR A 1 287 ? -16.326 7.355 -12.132 1.00 95.19 287 TYR A N 1
ATOM 2183 C CA . TYR A 1 287 ? -15.071 7.728 -11.463 1.00 95.19 287 TYR A CA 1
ATOM 2184 C C . TYR A 1 287 ? -13.913 7.904 -12.447 1.00 95.19 287 TYR A C 1
ATOM 2186 O O . TYR A 1 287 ? -13.053 8.759 -12.245 1.00 95.19 287 TYR A O 1
ATOM 2194 N N . GLY A 1 288 ? -13.868 7.079 -13.494 1.00 97.00 288 GLY A N 1
ATOM 2195 C CA . GLY A 1 288 ? -12.813 7.106 -14.495 1.00 97.00 288 GLY A CA 1
ATOM 2196 C C . GLY A 1 288 ? -13.228 6.485 -15.823 1.00 97.00 288 GLY A C 1
ATOM 2197 O O . GLY A 1 288 ? -14.304 5.898 -15.944 1.00 97.00 288 GLY A O 1
ATOM 2198 N N . GLY A 1 289 ? -12.362 6.639 -16.814 1.00 97.75 289 GLY A N 1
ATOM 2199 C CA . GLY A 1 289 ? -12.483 6.083 -18.158 1.00 97.75 289 GLY A CA 1
ATOM 2200 C C . GLY A 1 289 ? -11.140 6.165 -18.880 1.00 97.75 289 GLY A C 1
ATOM 2201 O O . GLY A 1 289 ? -10.184 6.736 -18.360 1.00 97.75 289 GLY A O 1
ATOM 2202 N N . PHE A 1 290 ? -11.043 5.595 -20.071 1.00 98.19 290 PHE A N 1
ATOM 2203 C CA . PHE A 1 290 ? -9.809 5.628 -20.850 1.00 98.19 290 PHE A CA 1
ATOM 2204 C C . PHE A 1 290 ? -9.686 6.922 -21.659 1.00 98.19 290 PHE A C 1
ATOM 2206 O O . PHE A 1 290 ? -10.694 7.476 -22.104 1.00 98.19 290 PHE A O 1
ATOM 2213 N N . SER A 1 291 ? -8.456 7.392 -21.869 1.00 96.75 291 SER A N 1
ATOM 2214 C CA . SER A 1 291 ? -8.164 8.525 -22.754 1.00 96.75 291 SER A CA 1
ATOM 2215 C C . SER A 1 291 ? -8.655 8.263 -24.184 1.00 96.75 291 SER A C 1
ATOM 2217 O O . SER A 1 291 ? -8.938 7.124 -24.571 1.00 96.75 291 SER A O 1
ATOM 2219 N N . ALA A 1 292 ? -8.725 9.305 -25.014 1.00 93.44 292 ALA A N 1
ATOM 2220 C CA . ALA A 1 292 ? -9.094 9.152 -26.424 1.00 93.44 292 ALA A CA 1
ATOM 2221 C C . ALA A 1 292 ? -8.147 8.199 -27.188 1.00 93.44 292 ALA A C 1
ATOM 2223 O O . ALA A 1 292 ? -8.589 7.456 -28.061 1.00 93.44 292 ALA A O 1
ATOM 2224 N N . SER A 1 293 ? -6.861 8.175 -26.828 1.00 92.12 293 SER A N 1
ATOM 2225 C CA . SER A 1 293 ? -5.855 7.246 -27.362 1.00 92.12 293 SER A CA 1
ATOM 2226 C C . SER A 1 293 ? -5.905 5.846 -26.741 1.00 92.12 293 SER A C 1
ATOM 2228 O O . SER A 1 293 ? -5.322 4.922 -27.300 1.00 92.12 293 SER A O 1
ATOM 2230 N N . GLY A 1 294 ? -6.574 5.671 -25.598 1.00 95.25 294 GLY A N 1
ATOM 2231 C CA . GLY A 1 294 ? -6.681 4.394 -24.887 1.00 95.25 294 GLY A CA 1
ATOM 2232 C C . GLY A 1 294 ? -5.421 3.964 -24.125 1.00 95.25 294 GLY A C 1
ATOM 2233 O O . GLY A 1 294 ? -5.425 2.899 -23.512 1.00 95.25 294 GLY A O 1
ATOM 2234 N N . ASP A 1 295 ? -4.355 4.768 -24.126 1.00 95.44 295 ASP A N 1
ATOM 2235 C CA . ASP A 1 295 ? -3.065 4.485 -23.474 1.00 95.44 295 ASP A CA 1
ATOM 2236 C C . ASP A 1 295 ? -2.968 4.993 -22.025 1.00 95.44 295 ASP A C 1
ATOM 2238 O O . ASP A 1 295 ? -1.980 4.731 -21.333 1.00 95.44 295 ASP A O 1
ATOM 2242 N N . GLU A 1 296 ? -4.005 5.682 -21.548 1.00 98.25 296 GLU A N 1
ATOM 2243 C CA . GLU A 1 296 ? -4.155 6.102 -20.159 1.00 98.25 296 GLU A CA 1
ATOM 2244 C C . GLU A 1 296 ? -5.544 5.733 -19.632 1.00 98.25 296 GLU A C 1
ATOM 2246 O O . GLU A 1 296 ? -6.548 5.860 -20.333 1.00 98.25 296 GLU A O 1
ATOM 2251 N N . TYR A 1 297 ? -5.607 5.322 -18.368 1.00 98.44 297 TYR A N 1
ATOM 2252 C CA . TYR A 1 297 ? -6.840 5.277 -17.598 1.00 98.44 297 TYR A CA 1
ATOM 2253 C C . TYR A 1 297 ? -6.895 6.511 -16.696 1.00 98.44 297 TYR A C 1
ATOM 2255 O O . TYR A 1 297 ? -6.038 6.709 -15.829 1.00 98.44 297 TYR A O 1
ATOM 2263 N N . VAL A 1 298 ? -7.891 7.357 -16.934 1.00 98.62 298 VAL A N 1
ATOM 2264 C CA . VAL A 1 298 ? -8.063 8.669 -16.313 1.00 98.62 298 VAL A CA 1
ATOM 2265 C C . VAL A 1 298 ? -9.127 8.576 -15.228 1.00 98.62 298 VAL A C 1
ATOM 2267 O O . VAL A 1 298 ? -10.260 8.175 -15.485 1.00 98.62 298 VAL A O 1
ATOM 2270 N N . ILE A 1 299 ? -8.769 8.968 -14.012 1.00 98.38 299 ILE A N 1
ATOM 2271 C CA . ILE A 1 299 ? -9.622 9.011 -12.827 1.00 98.38 299 ILE A CA 1
ATOM 2272 C C . ILE A 1 299 ? -9.834 10.476 -12.468 1.00 98.38 299 ILE A C 1
ATOM 2274 O O . ILE A 1 299 ? -8.881 11.252 -12.392 1.00 98.38 299 ILE A O 1
ATOM 2278 N N . ARG A 1 300 ? -11.085 10.855 -12.229 1.00 97.25 300 ARG A N 1
ATOM 2279 C CA . ARG A 1 300 ? -11.480 12.214 -11.868 1.00 97.25 300 ARG A CA 1
ATOM 2280 C C . ARG A 1 300 ? -12.171 12.179 -10.513 1.00 97.25 300 ARG A C 1
ATOM 2282 O O . ARG A 1 300 ? -13.276 11.657 -10.381 1.00 97.25 300 ARG A O 1
ATOM 2289 N N . LEU A 1 301 ? -11.484 12.690 -9.495 1.00 96.00 301 LEU A N 1
ATOM 2290 C CA . LEU A 1 301 ? -11.989 12.748 -8.128 1.00 96.00 301 LEU A CA 1
ATOM 2291 C C . LEU A 1 301 ? -12.583 14.126 -7.871 1.00 96.00 301 LEU A C 1
ATOM 2293 O O . LEU A 1 301 ? -11.883 15.128 -7.983 1.00 96.00 301 LEU A O 1
ATOM 2297 N N . GLU A 1 302 ? -13.850 14.150 -7.480 1.00 93.94 302 GLU A N 1
ATOM 2298 C CA . GLU A 1 302 ? -14.574 15.369 -7.117 1.00 93.94 302 GLU A CA 1
ATOM 2299 C C . GLU A 1 302 ? -14.791 15.421 -5.599 1.00 93.94 302 GLU A C 1
ATOM 2301 O O . GLU A 1 302 ? -15.126 14.385 -5.006 1.00 93.94 302 GLU A O 1
ATOM 2306 N N . PRO A 1 303 ? -14.624 16.580 -4.942 1.00 94.50 303 PRO A N 1
ATOM 2307 C CA . PRO A 1 303 ? -15.031 16.746 -3.556 1.00 94.50 303 PRO A CA 1
ATOM 2308 C C . PRO A 1 303 ? -16.564 16.733 -3.431 1.00 94.50 303 PRO A C 1
ATOM 2310 O O . PRO A 1 303 ? -17.285 17.262 -4.273 1.00 94.50 303 PRO A O 1
ATOM 2313 N N . ASP A 1 304 ? -17.079 16.135 -2.359 1.00 90.25 304 ASP A N 1
ATOM 2314 C CA . ASP A 1 304 ? -18.486 16.244 -1.977 1.00 90.25 304 ASP A CA 1
ATOM 2315 C C . ASP A 1 304 ? -18.792 17.591 -1.293 1.00 90.25 304 ASP A C 1
ATOM 2317 O O . ASP A 1 304 ? -17.910 18.425 -1.080 1.00 90.25 304 ASP A O 1
ATOM 2321 N N . ALA A 1 305 ? -20.051 17.802 -0.896 1.00 89.12 305 ALA A N 1
ATOM 2322 C CA . ALA A 1 305 ? -20.489 19.027 -0.217 1.00 89.12 305 ALA A CA 1
ATOM 2323 C C . ALA A 1 305 ? -19.753 19.320 1.111 1.00 89.12 305 ALA A C 1
ATOM 2325 O O . ALA A 1 305 ? -19.798 20.445 1.601 1.00 89.12 305 ALA A O 1
ATOM 2326 N N . ASN A 1 306 ? -19.077 18.326 1.698 1.00 86.56 306 ASN A N 1
ATOM 2327 C CA . ASN A 1 306 ? -18.272 18.462 2.912 1.00 86.56 306 ASN A CA 1
ATOM 2328 C C . ASN A 1 306 ? -16.762 18.518 2.612 1.00 86.56 306 ASN A C 1
ATOM 2330 O O . ASN A 1 306 ? -15.950 18.435 3.536 1.00 86.56 306 ASN A O 1
ATOM 2334 N N . GLY A 1 307 ? -16.374 18.617 1.337 1.00 89.44 307 GLY A N 1
ATOM 2335 C CA . GLY A 1 307 ? -14.986 18.664 0.893 1.00 89.44 307 GLY A CA 1
ATOM 2336 C C . GLY A 1 307 ? -14.266 17.312 0.877 1.00 89.44 307 GLY A C 1
ATOM 2337 O O . GLY A 1 307 ? -13.044 17.293 0.734 1.00 89.44 307 GLY A O 1
ATOM 2338 N N . ARG A 1 308 ? -14.966 16.176 1.028 1.00 90.75 308 ARG A N 1
ATOM 2339 C CA . ARG A 1 308 ? -14.341 14.842 0.950 1.00 90.75 308 ARG A CA 1
ATOM 2340 C C . ARG A 1 308 ? -14.293 14.351 -0.485 1.00 90.75 308 ARG A C 1
ATOM 2342 O O . ARG A 1 308 ? -15.310 14.348 -1.169 1.00 90.75 308 ARG A O 1
ATOM 2349 N N . LEU A 1 309 ? -13.145 13.842 -0.918 1.00 93.62 309 LEU A N 1
ATOM 2350 C CA . LEU A 1 309 ? -13.008 13.297 -2.267 1.00 93.62 309 LEU A CA 1
ATOM 2351 C C . LEU A 1 309 ? -13.882 12.056 -2.471 1.00 93.62 309 LEU A C 1
ATOM 2353 O O . LEU A 1 309 ? -13.889 11.115 -1.669 1.00 93.62 309 LEU A O 1
ATOM 2357 N N . ARG A 1 310 ? -14.606 12.027 -3.589 1.00 93.44 310 ARG A N 1
ATOM 2358 C CA . ARG A 1 310 ? -15.380 10.876 -4.043 1.00 93.44 310 ARG A CA 1
ATOM 2359 C C . ARG A 1 310 ? -14.448 9.811 -4.635 1.00 93.44 310 ARG A C 1
ATOM 2361 O O . ARG A 1 310 ? -14.281 9.720 -5.844 1.00 93.44 310 ARG A O 1
ATOM 2368 N N . LEU A 1 311 ? -13.863 8.995 -3.761 1.00 94.94 311 LEU A N 1
ATOM 2369 C CA . LEU A 1 311 ? -12.973 7.892 -4.141 1.00 94.94 311 LEU A CA 1
ATOM 2370 C C . LEU A 1 311 ? -13.715 6.720 -4.817 1.00 94.94 311 LEU A C 1
ATOM 2372 O O . LEU A 1 311 ? -14.870 6.454 -4.450 1.00 94.94 311 LEU A O 1
ATOM 2376 N N . PRO A 1 312 ? -13.061 5.996 -5.751 1.00 95.25 312 PRO A N 1
ATOM 2377 C CA . PRO A 1 312 ? -13.576 4.747 -6.313 1.00 95.25 312 PRO A CA 1
ATOM 2378 C C . PRO A 1 312 ? -13.821 3.693 -5.216 1.00 95.25 312 PRO A C 1
ATOM 2380 O O . PRO A 1 312 ? -13.259 3.781 -4.124 1.00 95.25 312 PRO A O 1
ATOM 2383 N N . PRO A 1 313 ? -14.658 2.667 -5.467 1.00 92.06 313 PRO A N 1
ATOM 2384 C CA . PRO A 1 313 ? -15.075 1.703 -4.437 1.00 92.06 313 PRO A CA 1
ATOM 2385 C C . PRO A 1 313 ? -13.934 0.841 -3.870 1.00 92.06 313 PRO A C 1
ATOM 2387 O O . PRO A 1 313 ? -14.085 0.236 -2.810 1.00 92.06 313 PRO A O 1
ATOM 2390 N N . ARG A 1 314 ? -12.806 0.761 -4.577 1.00 93.00 314 ARG A N 1
ATOM 2391 C CA . ARG A 1 314 ? -11.562 0.097 -4.171 1.00 93.00 314 ARG A CA 1
ATOM 2392 C C . ARG A 1 314 ? -10.389 0.973 -4.619 1.00 93.00 314 ARG A C 1
ATOM 2394 O O . ARG A 1 314 ? -10.582 1.732 -5.567 1.00 93.00 314 ARG A O 1
ATOM 2401 N N . PRO A 1 315 ? -9.202 0.835 -4.007 1.00 95.88 315 PRO A N 1
ATOM 2402 C CA . PRO A 1 315 ? -7.989 1.439 -4.538 1.00 95.88 315 PRO A CA 1
ATOM 2403 C C . PRO A 1 315 ? -7.777 0.984 -5.983 1.00 95.88 315 PRO A C 1
ATOM 2405 O O . PRO A 1 315 ? -7.750 -0.216 -6.274 1.00 95.88 315 PRO A O 1
ATOM 2408 N N . TRP A 1 316 ? -7.691 1.941 -6.892 1.00 97.19 316 TRP A N 1
ATOM 2409 C CA . TRP A 1 316 ? -7.357 1.731 -8.291 1.00 97.19 316 TRP A CA 1
ATOM 2410 C C . TRP A 1 316 ? -5.886 2.052 -8.450 1.00 97.19 316 TRP A C 1
ATOM 2412 O O . TRP A 1 316 ? -5.447 3.151 -8.139 1.00 97.19 316 TRP A O 1
ATOM 2422 N N . VAL A 1 317 ? -5.114 1.051 -8.858 1.00 97.88 317 VAL A N 1
ATOM 2423 C CA . VAL A 1 317 ? -3.658 1.107 -8.775 1.00 97.88 317 VAL A CA 1
ATOM 2424 C C . VAL A 1 317 ? -3.018 0.915 -10.132 1.00 97.88 317 VAL A C 1
ATOM 2426 O O . VAL A 1 317 ? -3.524 0.166 -10.968 1.00 97.88 317 VAL A O 1
ATOM 2429 N N . ASN A 1 318 ? -1.842 1.507 -10.295 1.00 98.56 318 ASN A N 1
ATOM 2430 C CA . ASN A 1 318 ? -0.903 1.160 -11.342 1.00 98.56 318 ASN A CA 1
ATOM 2431 C C . ASN A 1 318 ? 0.322 0.471 -10.733 1.00 98.56 318 ASN A C 1
ATOM 2433 O O . ASN A 1 318 ? 0.882 0.942 -9.740 1.00 98.56 318 ASN A O 1
ATOM 2437 N N . VAL A 1 319 ? 0.740 -0.644 -11.330 1.00 98.56 319 VAL A N 1
ATOM 2438 C CA . VAL A 1 319 ? 1.986 -1.332 -10.978 1.00 98.56 319 VAL A CA 1
ATOM 2439 C C . VAL A 1 319 ? 3.007 -0.976 -12.040 1.00 98.56 319 VAL A C 1
ATOM 2441 O O . VAL A 1 319 ? 2.857 -1.343 -13.204 1.00 98.56 319 VAL A O 1
ATOM 2444 N N . ILE A 1 320 ? 4.049 -0.263 -11.635 1.00 98.75 320 ILE A N 1
ATOM 2445 C CA . ILE A 1 320 ? 5.074 0.272 -12.522 1.00 98.75 320 ILE A CA 1
ATOM 2446 C C . ILE A 1 320 ? 6.384 -0.417 -12.173 1.00 98.75 320 ILE A C 1
ATOM 2448 O O . ILE A 1 320 ? 6.938 -0.200 -11.098 1.00 98.75 320 ILE A O 1
ATOM 2452 N N . ALA A 1 321 ? 6.872 -1.258 -13.078 1.00 98.31 321 ALA A N 1
ATOM 2453 C CA . ALA A 1 321 ? 8.093 -2.015 -12.867 1.00 98.31 321 ALA A CA 1
ATOM 2454 C C . ALA A 1 321 ? 8.972 -2.045 -14.118 1.00 98.31 321 ALA A C 1
ATOM 2456 O O . ALA A 1 321 ? 8.495 -1.945 -15.249 1.00 98.31 321 ALA A O 1
ATOM 2457 N N . ASN A 1 322 ? 10.261 -2.236 -13.877 1.00 96.94 322 ASN A N 1
ATOM 2458 C CA . ASN A 1 322 ? 11.230 -2.774 -14.816 1.00 96.94 322 ASN A CA 1
ATOM 2459 C C . ASN A 1 322 ? 11.720 -4.139 -14.263 1.00 96.94 322 ASN A C 1
ATOM 2461 O O . ASN A 1 322 ? 11.283 -4.553 -13.185 1.00 96.94 322 ASN A O 1
ATOM 2465 N N . PRO A 1 323 ? 12.603 -4.879 -14.957 1.00 94.75 323 PRO A N 1
ATOM 2466 C CA . PRO A 1 323 ? 13.022 -6.212 -14.512 1.00 94.75 323 PRO A CA 1
ATOM 2467 C C . PRO A 1 323 ? 13.636 -6.290 -13.103 1.00 94.75 323 PRO A C 1
ATOM 2469 O O . PRO A 1 323 ? 13.604 -7.362 -12.501 1.00 94.75 323 PRO A O 1
ATOM 2472 N N . GLN A 1 324 ? 14.206 -5.194 -12.596 1.00 94.75 324 GLN A N 1
ATOM 2473 C CA . GLN A 1 324 ? 14.978 -5.159 -11.351 1.00 94.75 324 GLN A CA 1
ATOM 2474 C C . GLN A 1 324 ? 14.347 -4.284 -10.266 1.00 94.75 324 GLN A C 1
ATOM 2476 O O . GLN A 1 324 ? 14.851 -4.253 -9.151 1.00 94.75 324 GLN A O 1
ATOM 2481 N N . PHE A 1 325 ? 13.276 -3.549 -10.552 1.00 98.31 325 PHE A N 1
ATOM 2482 C CA . PHE A 1 325 ? 12.738 -2.552 -9.632 1.00 98.31 325 PHE A CA 1
ATOM 2483 C C . PHE A 1 325 ? 11.287 -2.236 -9.957 1.00 98.31 325 PHE A C 1
ATOM 2485 O O . PHE A 1 325 ? 10.857 -2.326 -11.107 1.00 98.31 325 PHE A O 1
ATOM 2492 N N . GLY A 1 326 ? 10.518 -1.823 -8.957 1.00 98.44 326 GLY A N 1
ATOM 2493 C CA . GLY A 1 326 ? 9.185 -1.319 -9.224 1.00 98.44 326 GLY A CA 1
ATOM 2494 C C . GLY A 1 326 ? 8.517 -0.691 -8.023 1.00 98.44 326 GLY A C 1
ATOM 2495 O O . GLY A 1 326 ? 9.029 -0.693 -6.903 1.00 98.44 326 GLY A O 1
ATOM 2496 N N . PHE A 1 327 ? 7.349 -0.130 -8.287 1.00 98.75 327 PHE A N 1
ATOM 2497 C CA . PHE A 1 327 ? 6.464 0.375 -7.261 1.00 98.75 327 PHE A CA 1
ATOM 2498 C C . PHE A 1 327 ? 5.000 0.246 -7.679 1.00 98.75 327 PHE A C 1
ATOM 2500 O O . PHE A 1 327 ? 4.655 0.104 -8.854 1.00 98.75 327 PHE A O 1
ATOM 2507 N N . LEU A 1 328 ? 4.127 0.309 -6.684 1.00 97.88 328 LEU A N 1
ATOM 2508 C CA . LEU A 1 328 ? 2.690 0.471 -6.850 1.00 97.88 328 LEU A CA 1
ATOM 2509 C C . LEU A 1 328 ? 2.312 1.921 -6.536 1.00 97.88 328 LEU A C 1
ATOM 2511 O O . LEU A 1 328 ? 2.895 2.516 -5.628 1.00 97.88 328 LEU A O 1
ATOM 2515 N N . ALA A 1 329 ? 1.341 2.473 -7.262 1.00 98.19 329 ALA A N 1
ATOM 2516 C CA . ALA A 1 329 ? 0.735 3.768 -6.961 1.00 98.19 329 ALA A CA 1
ATOM 2517 C C . ALA A 1 329 ? -0.793 3.696 -7.107 1.00 98.19 329 ALA A C 1
ATOM 2519 O O . ALA A 1 329 ? -1.276 3.277 -8.158 1.00 98.19 329 ALA A O 1
ATOM 2520 N N . SER A 1 330 ? -1.541 4.073 -6.069 1.00 98.31 330 SER A N 1
ATOM 2521 C CA . SER A 1 330 ? -3.007 4.152 -6.084 1.00 98.31 330 SER A CA 1
ATOM 2522 C C . SER A 1 330 ? -3.515 5.513 -6.554 1.00 98.31 330 SER A C 1
ATOM 2524 O O . SER A 1 330 ? -2.757 6.476 -6.637 1.00 98.31 330 SER A O 1
ATOM 2526 N N . GLU A 1 331 ? -4.819 5.640 -6.788 1.00 98.00 331 GLU A N 1
ATOM 2527 C CA . GLU A 1 331 ? -5.461 6.905 -7.139 1.00 98.00 331 GLU A CA 1
ATOM 2528 C C . GLU A 1 331 ? -5.273 7.988 -6.069 1.00 98.00 331 GLU A C 1
ATOM 2530 O O . GLU A 1 331 ? -5.340 9.173 -6.379 1.00 98.00 331 GLU A O 1
ATOM 2535 N N . THR A 1 332 ? -5.014 7.604 -4.815 1.00 97.38 332 THR A N 1
ATOM 2536 C CA . THR A 1 332 ? -4.734 8.548 -3.724 1.00 97.38 332 THR A CA 1
ATOM 2537 C C . THR A 1 332 ? -3.260 8.966 -3.662 1.00 97.38 332 THR A C 1
ATOM 2539 O O . THR A 1 332 ? -2.910 9.921 -2.969 1.00 97.38 332 THR A O 1
ATOM 2542 N N . GLY A 1 333 ? -2.383 8.294 -4.412 1.00 97.44 333 GLY A N 1
ATOM 2543 C CA . GLY A 1 333 ? -0.932 8.444 -4.325 1.00 97.44 333 GLY A CA 1
ATOM 2544 C C . GLY A 1 333 ? -0.282 7.543 -3.272 1.00 97.44 333 GLY A C 1
ATOM 2545 O O . GLY A 1 333 ? 0.930 7.637 -3.070 1.00 97.44 333 GLY A O 1
ATOM 2546 N N . ALA A 1 334 ? -1.042 6.669 -2.599 1.00 97.19 334 ALA A N 1
ATOM 2547 C CA . ALA A 1 334 ? -0.462 5.646 -1.736 1.00 97.19 334 ALA A CA 1
ATOM 2548 C C . ALA A 1 334 ? 0.355 4.657 -2.577 1.00 97.19 334 ALA A C 1
ATOM 2550 O O . ALA A 1 334 ? 0.003 4.330 -3.713 1.00 97.19 334 ALA A O 1
ATOM 2551 N N . GLY A 1 335 ? 1.476 4.186 -2.038 1.00 93.94 335 GLY A N 1
ATOM 2552 C CA . GLY A 1 335 ? 2.387 3.350 -2.801 1.00 93.94 335 GLY A CA 1
ATOM 2553 C C . GLY A 1 335 ? 3.323 2.511 -1.953 1.00 93.94 335 GLY A C 1
ATOM 2554 O O . GLY A 1 335 ? 3.420 2.681 -0.738 1.00 93.94 335 GLY A O 1
ATOM 2555 N N . SER A 1 336 ? 3.994 1.591 -2.638 1.00 96.94 336 SER A N 1
ATOM 2556 C CA . SER A 1 336 ? 5.027 0.713 -2.093 1.00 96.94 336 SER A CA 1
ATOM 2557 C C . SER A 1 336 ? 6.085 0.489 -3.158 1.00 96.94 336 SER A C 1
ATOM 2559 O O . SER A 1 336 ? 5.738 0.179 -4.296 1.00 96.94 336 SER A O 1
ATOM 2561 N N . THR A 1 337 ? 7.348 0.639 -2.785 1.00 98.69 337 THR A N 1
ATOM 2562 C CA . THR A 1 337 ? 8.518 0.594 -3.660 1.00 98.69 337 THR A CA 1
ATOM 2563 C C . THR A 1 337 ? 9.413 -0.573 -3.251 1.00 98.69 337 THR A C 1
ATOM 2565 O O . THR A 1 337 ? 9.612 -0.822 -2.059 1.00 98.69 337 THR A O 1
ATOM 2568 N N . TRP A 1 338 ? 9.967 -1.293 -4.224 1.00 98.44 338 TRP A N 1
ATOM 2569 C CA . TRP A 1 338 ? 10.851 -2.438 -4.003 1.00 98.44 338 TRP A CA 1
ATOM 2570 C C . TRP A 1 338 ? 12.008 -2.470 -4.997 1.00 98.44 338 TRP A C 1
ATOM 2572 O O . TRP A 1 338 ? 11.915 -1.948 -6.107 1.00 98.44 338 TRP A O 1
ATOM 2582 N N . SER A 1 339 ? 13.071 -3.167 -4.606 1.00 97.69 339 SER A N 1
ATOM 2583 C CA . SER A 1 339 ? 14.248 -3.423 -5.433 1.00 97.69 339 SER A CA 1
ATOM 2584 C C . SER A 1 339 ? 14.475 -4.926 -5.528 1.00 97.69 339 SER A C 1
ATOM 2586 O O . SER A 1 339 ? 14.464 -5.619 -4.519 1.00 97.69 339 SER A O 1
ATOM 2588 N N . GLN A 1 340 ? 14.660 -5.445 -6.739 1.00 95.94 340 GLN A N 1
ATOM 2589 C CA . GLN A 1 340 ? 14.843 -6.854 -7.124 1.00 95.94 340 GLN A CA 1
ATOM 2590 C C . GLN A 1 340 ? 13.651 -7.785 -6.822 1.00 95.94 340 GLN A C 1
ATOM 2592 O O . GLN A 1 340 ? 13.259 -8.598 -7.663 1.00 95.94 340 GLN A O 1
ATOM 2597 N N . ASN A 1 341 ? 13.042 -7.679 -5.640 1.00 96.75 341 ASN A N 1
ATOM 2598 C CA . ASN A 1 341 ? 12.004 -8.582 -5.164 1.00 96.75 341 ASN A CA 1
ATOM 2599 C C . ASN A 1 341 ? 10.916 -7.823 -4.391 1.00 96.75 341 ASN A C 1
ATOM 2601 O O . ASN A 1 341 ? 11.170 -7.278 -3.321 1.00 96.75 341 ASN A O 1
ATOM 2605 N N . SER A 1 342 ? 9.677 -7.840 -4.895 1.00 96.44 342 SER A N 1
ATOM 2606 C CA . SER A 1 342 ? 8.562 -7.088 -4.301 1.00 96.44 342 SER A CA 1
ATOM 2607 C C . SER A 1 342 ? 8.126 -7.569 -2.919 1.00 96.44 342 SER A C 1
ATOM 2609 O O . SER A 1 342 ? 7.377 -6.864 -2.243 1.00 96.44 342 SER A O 1
ATOM 2611 N N . ARG A 1 343 ? 8.562 -8.762 -2.500 1.00 94.50 343 ARG A N 1
ATOM 2612 C CA . ARG A 1 343 ? 8.259 -9.332 -1.187 1.00 94.50 343 ARG A CA 1
ATOM 2613 C C . ARG A 1 343 ? 9.465 -9.321 -0.268 1.00 94.50 343 ARG A C 1
ATOM 2615 O O . ARG A 1 343 ? 9.354 -8.815 0.842 1.00 94.50 343 ARG A O 1
ATOM 2622 N N . GLU A 1 344 ? 10.570 -9.891 -0.736 1.00 94.12 344 GLU A N 1
ATOM 2623 C CA . GLU A 1 344 ? 11.750 -10.124 0.099 1.00 94.12 344 GLU A CA 1
ATOM 2624 C C . GLU A 1 344 ? 12.613 -8.868 0.254 1.00 94.12 344 GLU A C 1
ATOM 2626 O O . GLU A 1 344 ? 13.347 -8.766 1.230 1.00 94.12 344 GLU A O 1
ATOM 2631 N N . ASN A 1 345 ? 12.488 -7.878 -0.642 1.00 95.69 345 ASN A N 1
ATOM 2632 C CA . ASN A 1 345 ? 13.257 -6.635 -0.573 1.00 95.69 345 ASN A CA 1
ATOM 2633 C C . ASN A 1 345 ? 12.423 -5.387 -0.900 1.00 95.69 345 ASN A C 1
ATOM 2635 O O . ASN A 1 345 ? 12.613 -4.688 -1.903 1.00 95.69 345 ASN A O 1
ATOM 2639 N N . ARG A 1 346 ? 11.461 -5.098 -0.022 1.00 96.38 346 ARG A N 1
ATOM 2640 C CA . ARG A 1 346 ? 10.713 -3.839 -0.063 1.00 96.38 346 ARG A CA 1
ATOM 2641 C C . ARG A 1 346 ? 11.583 -2.715 0.471 1.00 96.38 346 ARG A C 1
ATOM 2643 O O . ARG A 1 346 ? 12.175 -2.847 1.539 1.00 96.38 346 ARG A O 1
ATOM 2650 N N . LEU A 1 347 ? 11.588 -1.584 -0.225 1.00 98.06 347 LEU A N 1
ATOM 2651 C CA . LEU A 1 347 ? 12.173 -0.349 0.288 1.00 98.06 347 LEU A CA 1
ATOM 2652 C C . LEU A 1 347 ? 11.177 0.361 1.206 1.00 98.06 347 LEU A C 1
ATOM 2654 O O . LEU A 1 347 ? 11.559 0.825 2.278 1.00 98.06 347 LEU A O 1
ATOM 2658 N N . THR A 1 348 ? 9.896 0.368 0.826 1.00 98.00 348 THR A N 1
ATOM 2659 C CA . THR A 1 348 ? 8.804 0.993 1.585 1.00 98.00 348 THR A CA 1
ATOM 2660 C C . THR A 1 348 ? 7.640 0.017 1.819 1.00 98.00 348 THR A C 1
ATOM 2662 O O . THR A 1 348 ? 7.476 -0.949 1.065 1.00 98.00 348 THR A O 1
ATOM 2665 N N . PRO A 1 349 ? 6.822 0.208 2.877 1.00 95.88 349 PRO A N 1
ATOM 2666 C CA . PRO A 1 349 ? 5.800 -0.759 3.267 1.00 95.88 349 PRO A CA 1
ATOM 2667 C C . PRO A 1 349 ? 4.777 -1.026 2.165 1.00 95.88 349 PRO A C 1
ATOM 2669 O O . PRO A 1 349 ? 4.316 -0.104 1.500 1.00 95.88 349 PRO A O 1
ATOM 2672 N N . TRP A 1 350 ? 4.374 -2.288 2.030 1.00 95.88 350 TRP A N 1
ATOM 2673 C CA . TRP A 1 350 ? 3.232 -2.677 1.211 1.00 95.88 350 TRP A CA 1
ATOM 2674 C C . TRP A 1 350 ? 1.988 -2.808 2.085 1.00 95.88 350 TRP A C 1
ATOM 2676 O O . TRP A 1 350 ? 1.977 -3.581 3.045 1.00 95.88 350 TRP A O 1
ATOM 2686 N N . TYR A 1 351 ? 0.942 -2.065 1.736 1.00 94.38 351 TYR A N 1
ATOM 2687 C CA . TYR A 1 351 ? -0.369 -2.154 2.364 1.00 94.38 351 TYR A CA 1
ATOM 2688 C C . TYR A 1 351 ? -1.385 -2.669 1.347 1.00 94.38 351 TYR A C 1
ATOM 2690 O O . TYR A 1 351 ? -1.436 -2.193 0.218 1.00 94.38 351 TYR A O 1
ATOM 2698 N N . ASN A 1 352 ? -2.213 -3.624 1.765 1.00 93.25 352 ASN A N 1
ATOM 2699 C CA . ASN A 1 352 ? -3.315 -4.176 0.973 1.00 93.25 352 ASN A CA 1
ATOM 2700 C C . ASN A 1 352 ? -4.678 -3.889 1.614 1.00 93.25 352 ASN A C 1
ATOM 2702 O O . ASN A 1 352 ? -5.617 -4.668 1.463 1.00 93.25 352 ASN A O 1
ATOM 2706 N N . ASP A 1 353 ? -4.768 -2.793 2.370 1.00 94.00 353 ASP A N 1
ATOM 2707 C CA . ASP A 1 353 ? -5.985 -2.350 3.042 1.00 94.00 353 ASP A CA 1
ATOM 2708 C C . ASP A 1 353 ? -6.896 -1.626 2.028 1.00 94.00 353 ASP A C 1
ATOM 2710 O O . ASP A 1 353 ? -6.604 -0.491 1.641 1.00 94.00 353 ASP A O 1
ATOM 2714 N N . PRO A 1 354 ? -8.019 -2.241 1.607 1.00 92.06 354 PRO A N 1
ATOM 2715 C CA . PRO A 1 354 ? -8.867 -1.695 0.552 1.00 92.06 354 PRO A CA 1
ATOM 2716 C C . PRO A 1 354 ? -9.789 -0.565 1.021 1.00 92.06 354 PRO A C 1
ATOM 2718 O O . PRO A 1 354 ? -10.564 -0.044 0.220 1.00 92.06 354 PRO A O 1
ATOM 2721 N N . VAL A 1 355 ? -9.769 -0.229 2.311 1.00 93.31 355 VAL A N 1
ATOM 2722 C CA . VAL A 1 355 ? -10.634 0.782 2.917 1.00 93.31 355 VAL A CA 1
ATOM 2723 C C . VAL A 1 355 ? -9.846 2.065 3.112 1.00 93.31 355 VAL A C 1
ATOM 2725 O O . VAL A 1 355 ? -10.229 3.099 2.572 1.00 93.31 355 VAL A O 1
ATOM 2728 N N . LEU A 1 356 ? -8.735 1.990 3.840 1.00 93.44 356 LEU A N 1
ATOM 2729 C CA . LEU A 1 356 ? -7.955 3.152 4.253 1.00 93.44 356 LEU A CA 1
ATOM 2730 C C . LEU A 1 356 ? -6.863 3.535 3.255 1.00 93.44 356 LEU A C 1
ATOM 2732 O O . LEU A 1 356 ? -6.458 4.690 3.267 1.00 93.44 356 LEU A O 1
ATOM 2736 N N . ASP A 1 357 ? -6.399 2.598 2.417 1.00 94.94 357 ASP A N 1
ATOM 2737 C CA . ASP A 1 357 ? -5.268 2.788 1.489 1.00 94.94 357 ASP A CA 1
ATOM 2738 C C . ASP A 1 357 ? -4.077 3.543 2.130 1.00 94.94 357 ASP A C 1
ATOM 2740 O O . ASP A 1 357 ? -3.773 4.678 1.765 1.00 94.94 357 ASP A O 1
ATOM 2744 N N . PRO A 1 358 ? -3.447 2.964 3.174 1.00 94.94 358 PRO A N 1
ATOM 2745 C CA . PRO A 1 358 ? -2.474 3.666 4.001 1.00 94.94 358 PRO A CA 1
ATOM 2746 C C . PRO A 1 358 ? -1.224 4.107 3.232 1.00 94.94 358 PRO A C 1
ATOM 2748 O O . PRO A 1 358 ? -0.680 3.383 2.401 1.00 94.94 358 PRO A O 1
ATOM 2751 N N . HIS A 1 359 ? -0.695 5.269 3.610 1.00 96.31 359 HIS A N 1
ATOM 2752 C CA . HIS A 1 359 ? 0.495 5.855 2.999 1.00 96.31 359 HIS A CA 1
ATOM 2753 C C . HIS A 1 359 ? 1.779 5.466 3.751 1.00 96.31 359 HIS A C 1
ATOM 2755 O O . HIS A 1 359 ? 2.045 5.958 4.848 1.00 96.31 359 HIS A O 1
ATOM 2761 N N . GLY A 1 360 ? 2.602 4.599 3.151 1.00 95.88 360 GLY A N 1
ATOM 2762 C CA . GLY A 1 360 ? 3.995 4.363 3.575 1.00 95.88 360 GLY A CA 1
ATOM 2763 C C . GLY A 1 360 ? 4.982 5.398 3.021 1.00 95.88 360 GLY A C 1
ATOM 2764 O O . GLY A 1 360 ? 6.094 5.542 3.531 1.00 95.88 360 GLY A O 1
ATOM 2765 N N . GLU A 1 361 ? 4.538 6.132 2.003 1.00 97.69 361 GLU A N 1
ATOM 2766 C CA . GLU A 1 361 ? 5.236 7.214 1.323 1.00 97.69 361 GLU A CA 1
ATOM 2767 C C . GLU A 1 361 ? 4.344 8.461 1.321 1.00 97.69 361 GLU A C 1
ATOM 2769 O O . GLU A 1 361 ? 3.121 8.355 1.215 1.00 97.69 361 GLU A O 1
ATOM 2774 N N . GLY A 1 362 ? 4.941 9.643 1.440 1.00 97.19 362 GLY A N 1
ATOM 2775 C CA . GLY A 1 362 ? 4.220 10.911 1.444 1.00 97.19 362 GLY A CA 1
ATOM 2776 C C . GLY A 1 362 ? 4.964 11.991 0.674 1.00 97.19 362 GLY A C 1
ATOM 2777 O O . GLY A 1 362 ? 6.189 12.090 0.755 1.00 97.19 362 GLY A O 1
ATOM 2778 N N . LEU A 1 363 ? 4.204 12.810 -0.050 1.00 98.19 363 LEU A N 1
ATOM 2779 C CA . LEU A 1 363 ? 4.700 13.970 -0.775 1.00 98.19 363 LEU A CA 1
ATOM 2780 C C . LEU A 1 363 ? 3.845 15.186 -0.413 1.00 98.19 363 LEU A C 1
ATOM 2782 O O . LEU A 1 363 ? 2.654 15.234 -0.732 1.00 98.19 363 LEU A O 1
ATOM 2786 N N . TYR A 1 364 ? 4.456 16.158 0.258 1.00 98.56 364 TYR A N 1
ATOM 2787 C CA . TYR A 1 364 ? 3.757 17.306 0.824 1.00 98.56 364 TYR A CA 1
ATOM 2788 C C . TYR A 1 364 ? 4.322 18.621 0.305 1.00 98.56 364 TYR A C 1
ATOM 2790 O O . TYR A 1 364 ? 5.516 18.744 0.030 1.00 98.56 364 TYR A O 1
ATOM 2798 N N . LEU A 1 365 ? 3.450 19.617 0.247 1.00 98.25 365 LEU A N 1
ATOM 2799 C CA . LEU A 1 365 ? 3.784 21.010 0.015 1.00 98.25 365 LEU A CA 1
ATOM 2800 C C . LEU A 1 365 ? 3.302 21.816 1.220 1.00 98.25 365 LEU A C 1
ATOM 2802 O O . LEU A 1 365 ? 2.167 21.637 1.663 1.00 98.25 365 LEU A O 1
ATOM 2806 N N . ARG A 1 366 ? 4.152 22.695 1.750 1.00 97.75 366 ARG A N 1
ATOM 2807 C CA . ARG A 1 366 ? 3.792 23.645 2.806 1.00 97.75 366 ARG A CA 1
ATOM 2808 C C . ARG A 1 366 ? 3.966 25.070 2.316 1.00 97.75 366 ARG A C 1
ATOM 2810 O O . ARG A 1 366 ? 5.011 25.407 1.771 1.00 97.75 366 ARG A O 1
ATOM 2817 N N . ASP A 1 367 ? 2.956 25.898 2.543 1.00 95.69 367 ASP A N 1
ATOM 2818 C CA . ASP A 1 367 ? 3.049 27.350 2.428 1.00 95.69 367 ASP A CA 1
ATOM 2819 C C . ASP A 1 367 ? 3.669 27.906 3.715 1.00 95.69 367 ASP A C 1
ATOM 2821 O O . ASP A 1 367 ? 3.074 27.811 4.792 1.00 95.69 367 ASP A O 1
ATOM 2825 N N . GLU A 1 368 ? 4.878 28.454 3.608 1.00 95.25 368 GLU A N 1
ATOM 2826 C CA . GLU A 1 368 ? 5.640 28.974 4.750 1.00 95.25 368 GLU A CA 1
ATOM 2827 C C . GLU A 1 368 ? 5.070 30.294 5.286 1.00 95.25 368 GLU A C 1
ATOM 2829 O O . GLU A 1 368 ? 5.285 30.624 6.452 1.00 95.25 368 GLU A O 1
ATOM 2834 N N . ASP A 1 369 ? 4.316 31.038 4.471 1.00 91.31 369 ASP A N 1
ATOM 2835 C CA . ASP A 1 369 ? 3.717 32.305 4.892 1.00 91.31 369 ASP A CA 1
ATOM 2836 C C . ASP A 1 369 ? 2.496 32.059 5.802 1.00 91.31 369 ASP A C 1
ATOM 2838 O O . ASP A 1 369 ? 2.228 32.841 6.715 1.00 91.31 369 ASP A O 1
ATOM 2842 N N . HIS A 1 370 ? 1.768 30.956 5.581 1.00 88.69 370 HIS A N 1
ATOM 2843 C CA . HIS A 1 370 ? 0.543 30.608 6.322 1.00 88.69 370 HIS A CA 1
ATOM 2844 C C . HIS A 1 370 ? 0.703 29.406 7.264 1.00 88.69 370 HIS A C 1
ATOM 2846 O O . HIS A 1 370 ? -0.208 29.115 8.041 1.00 88.69 370 HIS A O 1
ATOM 2852 N N . ASN A 1 371 ? 1.837 28.704 7.196 1.00 89.06 371 ASN A N 1
ATOM 2853 C CA . ASN A 1 371 ? 2.109 27.451 7.902 1.00 89.06 371 ASN A CA 1
ATOM 2854 C C . ASN A 1 371 ? 1.012 26.388 7.685 1.00 89.06 371 ASN A C 1
ATOM 2856 O O . ASN A 1 371 ? 0.572 25.715 8.619 1.00 89.06 371 ASN A O 1
ATOM 2860 N N . GLN A 1 372 ? 0.542 26.269 6.442 1.00 93.62 372 GLN A N 1
ATOM 2861 C CA . GLN A 1 372 ? -0.444 25.274 6.016 1.00 93.62 372 GLN A CA 1
ATOM 2862 C C . GLN A 1 372 ? 0.208 24.304 5.044 1.00 93.62 372 GLN A C 1
ATOM 2864 O O . GLN A 1 372 ? 0.925 24.734 4.142 1.00 93.62 372 GLN A O 1
ATOM 2869 N N . PHE A 1 373 ? -0.054 23.010 5.204 1.00 97.12 373 PHE A N 1
ATOM 2870 C CA . PHE A 1 373 ? 0.477 21.979 4.321 1.00 97.12 373 PHE A CA 1
ATOM 2871 C C . PHE A 1 373 ? -0.629 21.076 3.786 1.00 97.12 373 PHE A C 1
ATOM 2873 O O . PHE A 1 373 ? -1.695 20.939 4.388 1.00 97.12 373 PHE A O 1
ATOM 2880 N N . TRP A 1 374 ? -0.353 20.467 2.643 1.00 97.94 374 TRP A N 1
ATOM 2881 C CA . TRP A 1 374 ? -1.222 19.508 1.977 1.00 97.94 374 TRP A CA 1
ATOM 2882 C C . TRP A 1 374 ? -0.389 18.557 1.123 1.00 97.94 374 TRP A C 1
ATOM 2884 O O . TRP A 1 374 ? 0.815 18.748 0.942 1.00 97.94 374 TRP A O 1
ATOM 2894 N N . SER A 1 375 ? -1.022 17.511 0.612 1.00 98.06 375 SER A N 1
ATOM 2895 C CA . SER A 1 375 ? -0.383 16.548 -0.277 1.00 98.06 375 SER A CA 1
ATOM 2896 C C . SER A 1 375 ? -0.429 17.003 -1.733 1.00 98.06 375 SER A C 1
ATOM 2898 O O . SER A 1 375 ? -1.441 17.525 -2.199 1.00 98.06 375 SER A O 1
ATOM 2900 N N . LEU A 1 376 ? 0.659 16.768 -2.474 1.00 98.06 376 LEU A N 1
ATOM 2901 C CA . LEU A 1 376 ? 0.692 17.025 -3.924 1.00 98.06 376 LEU A CA 1
ATOM 2902 C C . LEU A 1 376 ? -0.143 16.008 -4.729 1.00 98.06 376 LEU A C 1
ATOM 2904 O O . LEU A 1 376 ? -0.488 16.255 -5.883 1.00 98.06 376 LEU A O 1
ATOM 2908 N N . THR A 1 377 ? -0.495 14.888 -4.101 1.00 97.94 377 THR A N 1
ATOM 2909 C CA . THR A 1 377 ? -1.427 13.854 -4.569 1.00 97.94 377 THR A CA 1
ATOM 2910 C C . THR A 1 377 ? -2.701 13.865 -3.703 1.00 97.94 377 THR A C 1
ATOM 2912 O O . THR A 1 377 ? -2.707 14.531 -2.666 1.00 97.94 377 THR A O 1
ATOM 2915 N N . PRO A 1 378 ? -3.784 13.139 -4.054 1.00 97.06 378 PRO A N 1
ATOM 2916 C CA . PRO A 1 378 ? -5.032 13.165 -3.274 1.00 97.06 378 PRO A CA 1
ATOM 2917 C C . PRO A 1 378 ? -4.935 12.649 -1.825 1.00 97.06 378 PRO A C 1
ATOM 2919 O O . PRO A 1 378 ? -5.881 12.778 -1.058 1.00 97.06 378 PRO A O 1
ATOM 2922 N N . GLY A 1 379 ? -3.818 12.061 -1.418 1.00 95.00 379 GLY A N 1
ATOM 2923 C CA . GLY A 1 379 ? -3.536 11.676 -0.041 1.00 95.00 379 GLY A CA 1
ATOM 2924 C C . GLY A 1 379 ? -2.060 11.860 0.320 1.00 95.00 379 GLY A C 1
ATOM 2925 O O . GLY A 1 379 ? -1.235 12.085 -0.568 1.00 95.00 379 GLY A O 1
ATOM 2926 N N . PRO A 1 380 ? -1.705 11.763 1.615 1.00 94.31 380 PRO A N 1
ATOM 2927 C CA . PRO A 1 380 ? -2.613 11.505 2.740 1.00 94.31 380 PRO A CA 1
ATOM 2928 C C . PRO A 1 380 ? -3.390 12.738 3.249 1.00 94.31 380 PRO A C 1
ATOM 2930 O O . PRO A 1 380 ? -4.270 12.582 4.093 1.00 94.31 380 PRO A O 1
ATOM 2933 N N . VAL A 1 381 ? -3.090 13.950 2.764 1.00 95.69 381 VAL A N 1
ATOM 2934 C CA . VAL A 1 381 ? -3.756 15.209 3.155 1.00 95.69 381 VAL A CA 1
ATOM 2935 C C . VAL A 1 381 ? -4.326 15.913 1.912 1.00 95.69 381 VAL A C 1
ATOM 2937 O O . VAL A 1 381 ? -3.701 16.845 1.396 1.00 95.69 381 VAL A O 1
ATOM 2940 N N . PRO A 1 382 ? -5.489 15.471 1.390 1.00 95.25 382 PRO A N 1
ATOM 2941 C CA . PRO A 1 382 ? -6.118 16.097 0.228 1.00 95.25 382 PRO A CA 1
ATOM 2942 C C . PRO A 1 382 ? -6.502 17.553 0.479 1.00 95.25 382 PRO A C 1
ATOM 2944 O O . PRO A 1 382 ? -6.873 17.943 1.587 1.00 95.25 382 PRO A O 1
ATOM 2947 N N . GLN A 1 383 ? -6.523 18.334 -0.595 1.00 95.62 383 GLN A N 1
ATOM 2948 C CA . GLN A 1 383 ? -7.299 19.567 -0.667 1.00 95.62 383 GLN A CA 1
ATOM 2949 C C . GLN A 1 383 ? -8.728 19.248 -1.123 1.00 95.62 383 GLN A C 1
ATOM 2951 O O . GLN A 1 383 ? -8.962 18.294 -1.860 1.00 95.62 383 GLN A O 1
ATOM 2956 N N . ALA A 1 384 ? -9.696 20.065 -0.714 1.00 95.25 384 ALA A N 1
ATOM 2957 C CA . ALA A 1 384 ? -11.090 19.940 -1.142 1.00 95.25 384 ALA A CA 1
ATOM 2958 C C . ALA A 1 384 ? -11.297 20.535 -2.551 1.00 95.25 384 ALA A C 1
ATOM 2960 O O . ALA A 1 384 ? -12.066 21.475 -2.734 1.00 95.25 384 ALA A O 1
ATOM 2961 N N . VAL A 1 385 ? -10.558 20.023 -3.536 1.00 95.88 385 VAL A N 1
ATOM 2962 C CA . VAL A 1 385 ? -10.617 20.436 -4.946 1.00 95.88 385 VAL A CA 1
ATOM 2963 C C . VAL A 1 385 ? -10.669 19.208 -5.859 1.00 95.88 385 VAL A C 1
ATOM 2965 O O . VAL A 1 385 ? -10.356 18.107 -5.403 1.00 95.88 385 VAL A O 1
ATOM 2968 N N . PRO A 1 386 ? -11.026 19.371 -7.141 1.00 96.88 386 PRO A N 1
ATOM 2969 C CA . PRO A 1 386 ? -10.968 18.283 -8.108 1.00 96.88 386 PRO A CA 1
ATOM 2970 C C . PRO A 1 386 ? -9.527 17.826 -8.390 1.00 96.88 386 PRO A C 1
ATOM 2972 O O . PRO A 1 386 ? -8.611 18.649 -8.493 1.00 96.88 386 PRO A O 1
ATOM 2975 N N . TYR A 1 387 ? -9.338 16.515 -8.560 1.00 97.75 387 TYR A N 1
ATOM 2976 C CA . TYR A 1 387 ? -8.066 15.897 -8.954 1.00 97.75 387 TYR A CA 1
ATOM 2977 C C . TYR A 1 387 ? -8.239 15.049 -10.207 1.00 97.75 387 TYR A C 1
ATOM 2979 O O . TYR A 1 387 ? -9.156 14.232 -10.284 1.00 97.75 387 TYR A O 1
ATOM 2987 N N . GLU A 1 388 ? -7.304 15.168 -11.146 1.00 98.19 388 GLU A N 1
ATOM 2988 C CA . GLU A 1 388 ? -7.171 14.230 -12.257 1.00 98.19 388 GLU A CA 1
ATOM 2989 C C . GLU A 1 388 ? -5.953 13.334 -12.033 1.00 98.19 388 GLU A C 1
ATOM 2991 O O . GLU A 1 388 ? -4.843 13.818 -11.807 1.00 98.19 388 GLU A O 1
ATOM 2996 N N . ILE A 1 389 ? -6.166 12.025 -12.105 1.00 98.69 389 ILE A N 1
ATOM 2997 C CA . ILE A 1 389 ? -5.124 11.009 -12.017 1.00 98.69 389 ILE A CA 1
ATOM 2998 C C . ILE A 1 389 ? -5.118 10.246 -13.328 1.00 98.69 389 ILE A C 1
ATOM 3000 O O . ILE A 1 389 ? -6.164 9.835 -13.817 1.00 98.69 389 ILE A O 1
ATOM 3004 N N . ARG A 1 390 ? -3.940 10.044 -13.903 1.00 98.69 390 ARG A N 1
ATOM 3005 C CA . ARG A 1 390 ? -3.747 9.281 -15.133 1.00 98.69 390 ARG A CA 1
ATOM 3006 C C . ARG A 1 390 ? -2.788 8.152 -14.840 1.00 98.69 390 ARG A C 1
ATOM 3008 O O . ARG A 1 390 ? -1.616 8.390 -14.547 1.00 98.69 390 ARG A O 1
ATOM 3015 N N . HIS A 1 391 ? -3.279 6.927 -14.909 1.00 98.81 391 HIS A N 1
ATOM 3016 C CA . HIS A 1 391 ? -2.417 5.760 -14.970 1.00 98.81 391 HIS A CA 1
ATOM 3017 C C . HIS A 1 391 ? -2.114 5.499 -16.438 1.00 98.81 391 HIS A C 1
ATOM 3019 O O . HIS A 1 391 ? -3.039 5.306 -17.216 1.00 98.81 391 HIS A O 1
ATOM 3025 N N . GLY A 1 392 ? -0.840 5.522 -16.816 1.00 98.38 392 GLY A N 1
ATOM 3026 C CA . GLY A 1 392 ? -0.390 5.190 -18.164 1.00 98.38 392 GLY A CA 1
ATOM 3027 C C . GLY A 1 392 ? 0.619 4.050 -18.141 1.00 98.38 392 GLY A C 1
ATOM 3028 O O . GLY A 1 392 ? 1.013 3.550 -17.080 1.00 98.38 392 GLY A O 1
ATOM 3029 N N . PHE A 1 393 ? 1.080 3.640 -19.319 1.00 98.19 393 PHE A N 1
ATOM 3030 C CA . PHE A 1 393 ? 2.082 2.584 -19.414 1.00 98.19 393 PHE A CA 1
ATOM 3031 C C . PHE A 1 393 ? 3.437 3.048 -18.857 1.00 98.19 393 PHE A C 1
ATOM 3033 O O . PHE A 1 393 ? 4.160 3.831 -19.476 1.00 98.19 393 PHE A O 1
ATOM 3040 N N . GLY A 1 394 ? 3.776 2.560 -17.662 1.00 97.88 394 GLY A N 1
ATOM 3041 C CA . GLY A 1 394 ? 5.047 2.835 -16.988 1.00 97.88 394 GLY A CA 1
ATOM 3042 C C . GLY A 1 394 ? 5.084 4.112 -16.152 1.00 97.88 394 GLY A C 1
ATOM 3043 O O . GLY A 1 394 ? 6.154 4.462 -15.657 1.00 97.88 394 GLY A O 1
ATOM 3044 N N . TYR A 1 395 ? 3.955 4.804 -15.978 1.00 98.81 395 TYR A N 1
ATOM 3045 C CA . TYR A 1 395 ? 3.887 6.007 -15.151 1.00 98.81 395 TYR A CA 1
ATOM 3046 C C . TYR A 1 395 ? 2.505 6.223 -14.527 1.00 98.81 395 TYR A C 1
ATOM 3048 O O . TYR A 1 395 ? 1.493 5.682 -14.970 1.00 98.81 395 TYR A O 1
ATOM 3056 N N . SER A 1 396 ? 2.455 7.055 -13.492 1.00 98.88 396 SER A N 1
ATOM 3057 C CA . SER A 1 396 ? 1.219 7.679 -13.017 1.00 98.88 396 SER A CA 1
ATOM 3058 C C . SER A 1 396 ? 1.407 9.183 -12.914 1.00 98.88 396 SER A C 1
ATOM 3060 O O . SER A 1 396 ? 2.462 9.637 -12.478 1.00 98.88 396 SER A O 1
ATOM 3062 N N . HIS A 1 397 ? 0.393 9.943 -13.309 1.00 98.81 397 HIS A N 1
ATOM 3063 C CA . HIS A 1 397 ? 0.397 11.399 -13.289 1.00 98.81 397 HIS A CA 1
ATOM 3064 C C . HIS A 1 397 ? -0.780 11.915 -12.461 1.00 98.81 397 HIS A C 1
ATOM 3066 O O . HIS A 1 397 ? -1.920 11.541 -12.712 1.00 98.81 397 HIS A O 1
ATOM 3072 N N . TYR A 1 398 ? -0.502 12.773 -11.485 1.00 98.81 398 TYR A N 1
ATOM 3073 C CA . TYR A 1 398 ? -1.498 13.423 -10.636 1.00 98.81 398 TYR A CA 1
ATOM 3074 C C . TYR A 1 398 ? -1.484 14.911 -10.931 1.00 98.81 398 TYR A C 1
ATOM 3076 O O . TYR A 1 398 ? -0.414 15.518 -10.930 1.00 98.81 398 TYR A O 1
ATOM 3084 N N . ARG A 1 399 ? -2.660 15.500 -11.132 1.00 98.12 399 ARG A N 1
ATOM 3085 C CA . ARG A 1 399 ? -2.811 16.921 -11.427 1.00 98.12 399 ARG A CA 1
ATOM 3086 C C . ARG A 1 399 ? -3.965 17.517 -10.641 1.00 98.12 399 ARG A C 1
ATOM 3088 O O . ARG A 1 399 ? -5.061 16.959 -10.617 1.00 98.12 399 ARG A O 1
ATOM 3095 N N . HIS A 1 400 ? -3.730 18.683 -10.051 1.00 97.62 400 HIS A N 1
ATOM 3096 C CA . HIS A 1 400 ? -4.789 19.498 -9.466 1.00 97.62 400 HIS A CA 1
ATOM 3097 C C . HIS A 1 400 ? -4.394 20.976 -9.396 1.00 97.62 400 HIS A C 1
ATOM 3099 O O . HIS A 1 400 ? -3.237 21.355 -9.601 1.00 97.62 400 HIS A O 1
ATOM 3105 N N . VAL A 1 401 ? -5.376 21.823 -9.090 1.00 97.06 401 VAL A N 1
ATOM 3106 C CA . VAL A 1 401 ? -5.164 23.241 -8.801 1.00 97.06 401 VAL A CA 1
ATOM 3107 C C . VAL A 1 401 ? -5.743 23.534 -7.428 1.00 97.06 401 VAL A C 1
ATOM 3109 O O . VAL A 1 401 ? -6.939 23.387 -7.203 1.00 97.06 401 VAL A O 1
ATOM 3112 N N . SER A 1 402 ? -4.899 23.979 -6.507 1.00 95.81 402 SER A N 1
ATOM 3113 C CA . SER A 1 402 ? -5.310 24.391 -5.165 1.00 95.81 402 SER A CA 1
ATOM 3114 C C . SER A 1 402 ? -4.436 25.543 -4.692 1.00 95.81 402 SER A C 1
ATOM 3116 O O . SER A 1 402 ? -3.321 25.730 -5.177 1.00 95.81 402 SER A O 1
ATOM 3118 N N . GLN A 1 403 ? -4.953 26.375 -3.786 1.00 94.44 403 GLN A N 1
ATOM 3119 C CA . GLN A 1 403 ? -4.196 27.485 -3.191 1.00 94.44 403 GLN A CA 1
ATOM 3120 C C . GLN A 1 403 ? -3.542 28.433 -4.225 1.00 94.44 403 GLN A C 1
ATOM 3122 O O . GLN A 1 403 ? -2.497 29.023 -3.960 1.00 94.44 403 GLN A O 1
ATOM 3127 N N . GLY A 1 404 ? -4.122 28.577 -5.425 1.00 94.25 404 GLY A N 1
ATOM 3128 C CA . GLY A 1 404 ? -3.555 29.378 -6.521 1.00 94.25 404 GLY A CA 1
ATOM 3129 C C . GLY A 1 404 ? -2.304 28.788 -7.191 1.00 94.25 404 GLY A C 1
ATOM 3130 O O . GLY A 1 404 ? -1.614 29.503 -7.915 1.00 94.25 404 GLY A O 1
ATOM 3131 N N . LEU A 1 405 ? -2.012 27.509 -6.958 1.00 96.69 405 LEU A N 1
ATOM 3132 C CA . LEU A 1 405 ? -0.918 26.760 -7.567 1.00 96.69 405 LEU A CA 1
ATOM 3133 C C . LEU A 1 405 ? -1.487 25.641 -8.439 1.00 96.69 405 LEU A C 1
ATOM 3135 O O . LEU A 1 405 ? -2.308 24.849 -7.972 1.00 96.69 405 LEU A O 1
ATOM 3139 N N . GLN A 1 406 ? -1.022 25.552 -9.682 1.00 98.19 406 GLN A N 1
ATOM 3140 C CA . GLN A 1 406 ? -1.151 24.325 -10.468 1.00 98.19 406 GLN A CA 1
ATOM 3141 C C . GLN A 1 406 ? -0.027 23.373 -10.070 1.00 98.19 406 GLN A C 1
ATOM 3143 O O . GLN A 1 406 ? 1.123 23.794 -9.939 1.00 98.19 406 GLN A O 1
ATOM 3148 N N . GLN A 1 407 ? -0.389 22.118 -9.826 1.00 98.25 407 GLN A N 1
ATOM 3149 C CA . GLN A 1 407 ? 0.469 21.117 -9.207 1.00 98.25 407 GLN A CA 1
ATOM 3150 C C . GLN A 1 407 ? 0.364 19.816 -9.993 1.00 98.25 407 GLN A C 1
ATOM 3152 O O . GLN A 1 407 ? -0.734 19.283 -10.165 1.00 98.25 407 GLN A O 1
ATOM 3157 N N . GLU A 1 408 ? 1.507 19.319 -10.451 1.00 98.56 408 GLU A N 1
ATOM 3158 C CA . GLU A 1 408 ? 1.620 18.075 -11.207 1.00 98.56 408 GLU A CA 1
ATOM 3159 C C . GLU A 1 408 ? 2.705 17.185 -10.604 1.00 98.56 408 GLU A C 1
ATOM 3161 O O . GLU A 1 408 ? 3.789 17.659 -10.256 1.00 98.56 408 GLU A O 1
ATOM 3166 N N . VAL A 1 409 ? 2.415 15.890 -10.500 1.00 98.81 409 VAL A N 1
ATOM 3167 C CA . VAL A 1 409 ? 3.351 14.870 -10.017 1.00 98.81 409 VAL A CA 1
ATOM 3168 C C . VAL A 1 409 ? 3.359 13.699 -10.981 1.00 98.81 409 VAL A C 1
ATOM 3170 O O . VAL A 1 409 ? 2.327 13.062 -11.180 1.00 98.81 409 VAL A O 1
ATOM 3173 N N . TRP A 1 410 ? 4.525 13.374 -11.528 1.00 98.81 410 TRP A N 1
ATOM 3174 C CA . TRP A 1 410 ? 4.755 12.171 -12.319 1.00 98.81 410 TRP A CA 1
ATOM 3175 C C . TRP A 1 410 ? 5.560 11.167 -11.501 1.00 98.81 410 TRP A C 1
ATOM 3177 O O . TRP A 1 410 ? 6.655 11.469 -11.030 1.00 98.81 410 TRP A O 1
ATOM 3187 N N . LEU A 1 411 ? 5.020 9.962 -11.361 1.00 98.81 411 LEU A N 1
ATOM 3188 C CA . LEU A 1 411 ? 5.691 8.816 -10.763 1.00 98.81 411 LEU A CA 1
ATOM 3189 C C . LEU A 1 411 ? 6.041 7.832 -11.870 1.00 98.81 411 LEU A C 1
ATOM 3191 O O . LEU A 1 411 ? 5.145 7.353 -12.563 1.00 98.81 411 LEU A O 1
ATOM 3195 N N . PHE A 1 412 ? 7.315 7.490 -12.014 1.00 98.81 412 PHE A N 1
ATOM 3196 C CA . PHE A 1 412 ? 7.769 6.466 -12.955 1.00 98.81 412 PHE A CA 1
ATOM 3197 C C . PHE A 1 412 ? 9.057 5.817 -12.453 1.00 98.81 412 PHE A C 1
ATOM 3199 O O . PHE A 1 412 ? 9.711 6.328 -11.544 1.00 98.81 412 PHE A O 1
ATOM 3206 N N . THR A 1 413 ? 9.413 4.663 -13.008 1.00 97.88 413 THR A N 1
ATOM 3207 C CA . THR A 1 413 ? 10.738 4.073 -12.795 1.00 97.88 413 THR A CA 1
ATOM 3208 C C . THR A 1 413 ? 11.551 4.232 -14.063 1.00 97.88 413 THR A C 1
ATOM 3210 O O . THR A 1 413 ? 10.995 4.202 -15.163 1.00 97.88 413 THR A O 1
ATOM 3213 N N . ALA A 1 414 ? 12.857 4.432 -13.914 1.00 95.06 414 ALA A N 1
ATOM 3214 C CA . ALA A 1 414 ? 13.762 4.436 -15.048 1.00 95.06 414 ALA A CA 1
ATOM 3215 C C . ALA A 1 414 ? 13.640 3.128 -15.845 1.00 95.06 414 ALA A C 1
ATOM 3217 O O . ALA A 1 414 ? 13.300 2.075 -15.305 1.00 95.06 414 ALA A O 1
ATOM 3218 N N . ARG A 1 415 ? 13.943 3.184 -17.145 1.00 94.38 415 ARG A N 1
ATOM 3219 C CA . ARG A 1 415 ? 13.754 2.042 -18.051 1.00 94.38 415 ARG A CA 1
ATOM 3220 C C . ARG A 1 415 ? 14.483 0.776 -17.580 1.00 94.38 415 ARG A C 1
ATOM 3222 O O . ARG A 1 415 ? 13.938 -0.315 -17.714 1.00 94.38 415 ARG A O 1
ATOM 3229 N N . GLU A 1 416 ? 15.701 0.928 -17.067 1.00 92.81 416 GLU A N 1
ATOM 3230 C CA . GLU A 1 416 ? 16.586 -0.196 -16.714 1.00 92.81 416 GLU A CA 1
ATOM 3231 C C . GLU A 1 416 ? 17.217 -0.050 -15.322 1.00 92.81 416 GLU A C 1
ATOM 3233 O O . GLU A 1 416 ? 17.706 -1.028 -14.772 1.00 92.81 416 GLU A O 1
ATOM 3238 N N . GLU A 1 417 ? 17.186 1.151 -14.738 1.00 95.94 417 GLU A N 1
ATOM 3239 C CA . GLU A 1 417 ? 17.868 1.459 -13.478 1.00 95.94 417 GLU A CA 1
ATOM 3240 C C . GLU A 1 417 ? 16.920 1.250 -12.277 1.00 95.94 417 GLU A C 1
ATOM 3242 O O . GLU A 1 417 ? 15.719 1.531 -12.391 1.00 95.94 417 GLU A O 1
ATOM 3247 N N . PRO A 1 418 ? 17.425 0.821 -11.106 1.00 97.38 418 PRO A N 1
ATOM 3248 C CA . PRO A 1 418 ? 16.613 0.527 -9.926 1.00 97.38 418 PRO A CA 1
ATOM 3249 C C . PRO A 1 418 ? 16.236 1.785 -9.128 1.00 97.38 418 PRO A C 1
ATOM 3251 O O . PRO A 1 418 ? 16.577 1.944 -7.954 1.00 97.38 418 PRO A O 1
ATOM 3254 N N . VAL A 1 419 ? 15.542 2.713 -9.790 1.00 98.31 419 VAL A N 1
ATOM 3255 C CA . VAL A 1 419 ? 15.161 4.002 -9.211 1.00 98.31 419 VAL A CA 1
ATOM 3256 C C . VAL A 1 419 ? 13.745 4.414 -9.608 1.00 98.31 419 VAL A C 1
ATOM 3258 O O . VAL A 1 419 ? 13.336 4.339 -10.773 1.00 98.31 419 VAL A O 1
ATOM 3261 N N . LYS A 1 420 ? 12.992 4.874 -8.611 1.00 98.69 420 LYS A N 1
ATOM 3262 C CA . LYS A 1 420 ? 11.737 5.609 -8.746 1.00 98.69 420 LYS A CA 1
ATOM 3263 C C . LYS A 1 420 ? 12.054 7.093 -8.858 1.00 98.69 420 LYS A C 1
ATOM 3265 O O . LYS A 1 420 ? 12.753 7.637 -8.004 1.00 98.69 420 LYS A O 1
ATOM 3270 N N . LEU A 1 421 ? 11.493 7.742 -9.870 1.00 98.69 421 LEU A N 1
ATOM 3271 C CA . LEU A 1 421 ? 11.544 9.184 -10.053 1.00 98.69 421 LEU A CA 1
ATOM 3272 C C . LEU A 1 421 ? 10.174 9.793 -9.747 1.00 98.69 421 LEU A C 1
ATOM 3274 O O . LEU A 1 421 ? 9.141 9.323 -10.230 1.00 98.69 421 LEU A O 1
ATOM 3278 N N . ILE A 1 422 ? 10.194 10.841 -8.928 1.00 98.69 422 ILE A N 1
ATOM 3279 C CA . ILE A 1 422 ? 9.038 11.633 -8.508 1.00 98.69 422 ILE A CA 1
ATOM 3280 C C . ILE A 1 422 ? 9.248 13.040 -9.059 1.00 98.69 422 ILE A C 1
ATOM 3282 O O . ILE A 1 422 ? 9.899 13.864 -8.421 1.00 98.69 422 ILE A O 1
ATOM 3286 N N . LEU A 1 423 ? 8.749 13.296 -10.265 1.00 98.56 423 LEU A N 1
ATOM 3287 C CA . LEU A 1 423 ? 8.896 14.582 -10.941 1.00 98.56 423 LEU A CA 1
ATOM 3288 C C . LEU A 1 423 ? 7.731 15.501 -10.575 1.00 98.56 423 LEU A C 1
ATOM 3290 O O . LEU A 1 423 ? 6.575 15.179 -10.836 1.00 98.56 423 LEU A O 1
ATOM 3294 N N . ILE A 1 424 ? 8.047 16.652 -9.996 1.00 98.38 424 ILE A N 1
ATOM 3295 C CA . ILE A 1 424 ? 7.095 17.637 -9.493 1.00 98.38 424 ILE A CA 1
ATOM 3296 C C . ILE A 1 424 ? 7.191 18.885 -10.352 1.00 98.38 424 ILE A C 1
ATOM 3298 O O . ILE A 1 424 ? 8.284 19.415 -10.559 1.00 98.38 424 ILE A O 1
ATOM 3302 N N . ARG A 1 425 ? 6.039 19.389 -10.791 1.00 98.00 425 ARG A N 1
ATOM 3303 C CA . ARG A 1 425 ? 5.919 20.699 -11.427 1.00 98.00 425 ARG A CA 1
ATOM 3304 C C . ARG A 1 425 ? 4.935 21.555 -10.658 1.00 98.00 425 ARG A C 1
ATOM 3306 O O . ARG A 1 425 ? 3.799 21.147 -10.417 1.00 98.00 425 ARG A O 1
ATOM 3313 N N . LEU A 1 426 ? 5.377 22.751 -10.288 1.00 98.00 426 LEU A N 1
ATOM 3314 C CA . LEU A 1 426 ? 4.542 23.755 -9.638 1.00 98.00 426 LEU A CA 1
ATOM 3315 C C . LEU A 1 426 ? 4.489 24.995 -10.517 1.00 98.00 426 LEU A C 1
ATOM 3317 O O . LEU A 1 426 ? 5.527 25.475 -10.965 1.00 98.00 426 LEU A O 1
ATOM 3321 N N . HIS A 1 427 ? 3.299 25.551 -10.712 1.00 98.00 427 HIS A N 1
ATOM 3322 C CA . HIS A 1 427 ? 3.118 26.820 -11.407 1.00 98.00 427 HIS A CA 1
ATOM 3323 C C . HIS A 1 427 ? 2.292 27.787 -10.559 1.00 98.00 427 HIS A C 1
ATOM 3325 O O . HIS A 1 427 ? 1.168 27.482 -10.145 1.00 98.00 427 HIS A O 1
ATOM 3331 N N . ASN A 1 428 ? 2.860 28.965 -10.295 1.00 97.75 428 ASN A N 1
ATOM 3332 C CA . ASN A 1 428 ? 2.212 30.006 -9.513 1.00 97.75 428 ASN A CA 1
ATOM 3333 C C . ASN A 1 428 ? 1.265 30.832 -10.382 1.00 97.75 428 ASN A C 1
ATOM 3335 O O . ASN A 1 428 ? 1.693 31.704 -11.133 1.00 97.75 428 ASN A O 1
ATOM 3339 N N . ARG A 1 429 ? -0.040 30.603 -10.222 1.00 95.62 429 ARG A N 1
ATOM 3340 C CA . ARG A 1 429 ? -1.089 31.301 -10.982 1.00 95.62 429 ARG A CA 1
ATOM 3341 C C . ARG A 1 429 ? -1.467 32.656 -10.375 1.00 95.62 429 ARG A C 1
ATOM 3343 O O . ARG A 1 429 ? -2.362 33.331 -10.880 1.00 95.62 429 ARG A O 1
ATOM 3350 N N . GLN A 1 430 ? -0.843 33.046 -9.263 1.00 94.19 430 GLN A N 1
ATOM 3351 C CA . GLN A 1 430 ? -1.146 34.286 -8.554 1.00 94.19 430 GLN A CA 1
ATOM 3352 C C . GLN A 1 430 ? -0.197 35.422 -8.951 1.00 94.19 430 GLN A C 1
ATOM 3354 O O . GLN A 1 430 ? 0.868 35.219 -9.526 1.00 94.19 430 GLN A O 1
ATOM 3359 N N . ARG A 1 431 ? -0.577 36.650 -8.579 1.00 95.25 431 ARG A N 1
ATOM 3360 C CA . ARG A 1 431 ? 0.227 37.872 -8.768 1.00 95.25 431 ARG A CA 1
ATOM 3361 C C . ARG A 1 431 ? 1.200 38.162 -7.615 1.00 95.25 431 ARG A C 1
ATOM 3363 O O . ARG A 1 431 ? 1.747 39.256 -7.545 1.00 95.25 431 ARG A O 1
ATOM 3370 N N . ARG A 1 432 ? 1.384 37.215 -6.692 1.00 94.75 432 ARG A N 1
ATOM 3371 C CA . ARG A 1 432 ? 2.277 37.337 -5.528 1.00 94.75 432 ARG A CA 1
ATOM 3372 C C . ARG A 1 432 ? 3.277 36.189 -5.506 1.00 94.75 432 ARG A C 1
ATOM 3374 O O . ARG A 1 432 ? 2.926 35.081 -5.911 1.00 94.75 432 ARG A O 1
ATOM 3381 N N . SER A 1 433 ? 4.486 36.450 -5.023 1.00 96.56 433 SER A N 1
ATOM 3382 C CA . SER A 1 433 ? 5.482 35.406 -4.777 1.00 96.56 433 SER A CA 1
ATOM 3383 C C . SER A 1 433 ? 4.995 34.463 -3.669 1.00 96.56 433 SER A C 1
ATOM 3385 O O . SER A 1 433 ? 4.189 34.853 -2.818 1.00 96.56 433 SER A O 1
ATOM 3387 N N . ARG A 1 434 ? 5.464 33.215 -3.695 1.00 96.00 434 ARG A N 1
ATOM 3388 C CA . ARG A 1 434 ? 5.121 32.176 -2.715 1.00 96.00 434 ARG A CA 1
ATOM 3389 C C . ARG A 1 434 ? 6.381 31.583 -2.111 1.00 96.00 434 ARG A C 1
ATOM 3391 O O . ARG A 1 434 ? 7.286 31.208 -2.855 1.00 96.00 434 ARG A O 1
ATOM 3398 N N . HIS A 1 435 ? 6.420 31.471 -0.787 1.00 96.44 435 HIS A N 1
ATOM 3399 C CA . HIS A 1 435 ? 7.450 30.723 -0.073 1.00 96.44 435 HIS A CA 1
ATOM 3400 C C . HIS A 1 435 ? 6.917 29.338 0.268 1.00 96.44 435 HIS A C 1
ATOM 3402 O O . HIS A 1 435 ? 5.913 29.205 0.969 1.00 96.44 435 HIS A O 1
ATOM 3408 N N . LEU A 1 436 ? 7.559 28.314 -0.280 1.00 96.88 436 LEU A N 1
ATOM 3409 C CA . LEU A 1 436 ? 7.065 26.948 -0.241 1.00 96.88 436 LEU A CA 1
ATOM 3410 C C . LEU A 1 436 ? 8.156 26.001 0.255 1.00 96.88 436 LEU A C 1
ATOM 3412 O O . LEU A 1 436 ? 9.319 26.163 -0.104 1.00 96.88 436 LEU A O 1
ATOM 3416 N N . SER A 1 437 ? 7.767 24.973 1.002 1.00 97.44 437 SER A N 1
ATOM 3417 C CA . SER A 1 437 ? 8.622 23.819 1.287 1.00 97.44 437 SER A CA 1
ATOM 3418 C C . SER A 1 437 ? 8.016 22.554 0.696 1.00 97.44 437 SER A C 1
ATOM 3420 O O . SER A 1 437 ? 6.850 22.242 0.942 1.00 97.44 437 SER A O 1
ATOM 3422 N N . LEU A 1 438 ? 8.820 21.817 -0.065 1.00 98.00 438 LEU A N 1
ATOM 3423 C CA . LEU A 1 438 ? 8.520 20.469 -0.535 1.00 98.00 438 LEU A CA 1
ATOM 3424 C C . LEU A 1 438 ? 9.068 19.456 0.460 1.00 98.00 438 LEU A C 1
ATOM 3426 O O . LEU A 1 438 ? 10.235 19.553 0.830 1.00 98.00 438 LEU A O 1
ATOM 3430 N N . PHE A 1 439 ? 8.257 18.472 0.842 1.00 98.44 439 PHE A N 1
ATOM 3431 C CA . PHE A 1 439 ? 8.668 17.378 1.718 1.00 98.44 439 PHE A CA 1
ATOM 3432 C C . PHE A 1 439 ? 8.417 16.031 1.056 1.00 98.44 439 PHE A C 1
ATOM 3434 O O . PHE A 1 439 ? 7.302 15.765 0.604 1.00 98.44 439 PHE A O 1
ATOM 3441 N N . THR A 1 440 ? 9.409 15.147 1.097 1.00 98.12 440 THR A N 1
ATOM 3442 C CA . THR A 1 440 ? 9.214 13.718 0.832 1.00 98.12 440 THR A CA 1
ATOM 3443 C C . THR A 1 440 ? 9.390 12.926 2.106 1.00 98.12 440 THR A C 1
ATOM 3445 O O . THR A 1 440 ? 10.256 13.238 2.917 1.00 98.12 440 THR A O 1
ATOM 3448 N N . TYR A 1 441 ? 8.605 11.870 2.250 1.00 98.56 441 TYR A N 1
ATOM 3449 C CA . TYR A 1 441 ? 8.669 10.934 3.358 1.00 98.56 441 TYR A CA 1
ATOM 3450 C C . TYR A 1 441 ? 8.558 9.510 2.823 1.00 98.56 441 TYR A C 1
ATOM 3452 O O . TYR A 1 441 ? 7.653 9.219 2.045 1.00 98.56 441 TYR A O 1
ATOM 3460 N N . ALA A 1 442 ? 9.435 8.619 3.269 1.00 98.19 442 ALA A N 1
ATOM 3461 C CA . ALA A 1 442 ? 9.371 7.194 2.985 1.00 98.19 442 ALA A CA 1
ATOM 3462 C C . ALA A 1 442 ? 9.731 6.410 4.248 1.00 98.19 442 ALA A C 1
ATOM 3464 O O . ALA A 1 442 ? 10.851 6.506 4.751 1.00 98.19 442 ALA A O 1
ATOM 3465 N N . ARG A 1 443 ? 8.789 5.626 4.779 1.00 97.50 443 ARG A N 1
ATOM 3466 C CA . ARG A 1 443 ? 9.100 4.661 5.841 1.00 97.50 443 ARG A CA 1
ATOM 3467 C C . ARG A 1 443 ? 9.981 3.559 5.261 1.00 97.50 443 ARG A C 1
ATOM 3469 O O . ARG A 1 443 ? 9.637 3.020 4.214 1.00 97.50 443 ARG A O 1
ATOM 3476 N N . LEU A 1 444 ? 11.062 3.197 5.946 1.00 97.19 444 LEU A N 1
ATOM 3477 C CA . LEU A 1 444 ? 11.958 2.152 5.458 1.00 97.19 444 LEU A CA 1
ATOM 3478 C C . LEU A 1 444 ? 11.534 0.759 5.921 1.00 97.19 444 LEU A C 1
ATOM 3480 O O . LEU A 1 444 ? 10.974 0.586 7.007 1.00 97.19 444 LEU A O 1
ATOM 3484 N N . VAL A 1 445 ? 11.790 -0.226 5.057 1.00 95.69 445 VAL A N 1
ATOM 3485 C CA . VAL A 1 445 ? 11.580 -1.654 5.330 1.00 95.69 445 VAL A CA 1
ATOM 3486 C C . VAL A 1 445 ? 12.872 -2.444 5.157 1.00 95.69 445 VAL A C 1
ATOM 3488 O O . VAL A 1 445 ? 13.287 -3.101 6.105 1.00 95.69 445 VAL A O 1
ATOM 3491 N N . LEU A 1 446 ? 13.489 -2.369 3.973 1.00 95.50 446 LEU A N 1
ATOM 3492 C CA . LEU A 1 446 ? 14.689 -3.123 3.578 1.00 95.50 446 LEU A CA 1
ATOM 3493 C C . LEU A 1 446 ? 14.554 -4.622 3.884 1.00 95.50 446 LEU A C 1
ATOM 3495 O O . LEU A 1 446 ? 15.368 -5.233 4.569 1.00 95.50 446 LEU A O 1
ATOM 3499 N N . GLY A 1 447 ? 13.440 -5.198 3.427 1.00 93.62 447 GLY A N 1
ATOM 3500 C CA . GLY A 1 447 ? 13.071 -6.582 3.711 1.00 93.62 447 GLY A CA 1
ATOM 3501 C C . GLY A 1 447 ? 11.584 -6.867 3.515 1.00 93.62 447 GLY A C 1
ATOM 3502 O O . GLY A 1 447 ? 10.936 -6.273 2.652 1.00 93.62 447 GLY A O 1
ATOM 3503 N N . VAL A 1 448 ? 11.026 -7.761 4.342 1.00 91.62 448 VAL A N 1
ATOM 3504 C CA . VAL A 1 448 ? 9.611 -8.170 4.255 1.00 91.62 448 VAL A CA 1
ATOM 3505 C C . VAL A 1 448 ? 8.690 -7.243 5.052 1.00 91.62 448 VAL A C 1
ATOM 3507 O O . VAL A 1 448 ? 7.696 -6.752 4.513 1.00 91.62 448 VAL A O 1
ATOM 3510 N N . LEU A 1 449 ? 8.995 -7.008 6.334 1.00 89.81 449 LEU A N 1
ATOM 3511 C CA . LEU A 1 449 ? 8.168 -6.220 7.255 1.00 89.81 449 LEU A CA 1
ATOM 3512 C C . LEU A 1 449 ? 8.975 -5.066 7.869 1.00 89.81 449 LEU A C 1
ATOM 3514 O O . LEU A 1 449 ? 10.131 -5.284 8.232 1.00 89.81 449 LEU A O 1
ATOM 3518 N N . PRO A 1 450 ? 8.376 -3.873 8.077 1.00 81.56 450 PRO A N 1
ATOM 3519 C CA . PRO A 1 450 ? 9.104 -2.687 8.541 1.00 81.56 450 PRO A CA 1
ATOM 3520 C C . PRO A 1 450 ? 9.845 -2.846 9.875 1.00 81.56 450 PRO A C 1
ATOM 3522 O O . PRO A 1 450 ? 10.745 -2.073 10.155 1.00 81.56 450 PRO A O 1
ATOM 3525 N N . GLY A 1 451 ? 9.440 -3.791 10.730 1.00 76.38 451 GLY A N 1
ATOM 3526 C CA . GLY A 1 451 ? 10.041 -3.994 12.053 1.00 76.38 451 GLY A CA 1
ATOM 3527 C C . GLY A 1 451 ? 11.185 -5.008 12.101 1.00 76.38 451 GLY A C 1
ATOM 3528 O O . GLY A 1 451 ? 11.808 -5.120 13.147 1.00 76.38 451 GLY A O 1
ATOM 3529 N N . GLY A 1 452 ? 11.453 -5.751 11.019 1.00 74.50 452 GLY A N 1
ATOM 3530 C CA . GLY A 1 452 ? 12.385 -6.888 11.054 1.00 74.50 452 GLY A CA 1
ATOM 3531 C C . GLY A 1 452 ? 13.833 -6.500 11.363 1.00 74.50 452 GLY A C 1
ATOM 3532 O O . GLY A 1 452 ? 14.479 -7.174 12.155 1.00 74.50 452 GLY A O 1
ATOM 3533 N N . HIS A 1 453 ? 14.303 -5.391 10.782 1.00 74.94 453 HIS A N 1
ATOM 3534 C CA . HIS A 1 453 ? 15.690 -4.911 10.904 1.00 74.94 453 HIS A CA 1
ATOM 3535 C C . HIS A 1 453 ? 15.786 -3.435 11.313 1.00 74.94 453 HIS A C 1
ATOM 3537 O O . HIS A 1 453 ? 16.872 -2.866 11.334 1.00 74.94 453 HIS A O 1
ATOM 3543 N N . ALA A 1 454 ? 14.661 -2.793 11.648 1.00 81.31 454 ALA A N 1
ATOM 3544 C CA . ALA A 1 454 ? 14.588 -1.342 11.836 1.00 81.31 454 ALA A CA 1
ATOM 3545 C C . ALA A 1 454 ? 15.623 -0.783 12.824 1.00 81.31 454 ALA A C 1
ATOM 3547 O O . ALA A 1 454 ? 16.214 0.259 12.564 1.00 81.31 454 ALA A O 1
ATOM 3548 N N . THR A 1 455 ? 15.860 -1.478 13.938 1.00 79.38 455 THR A N 1
ATOM 3549 C CA . THR A 1 455 ? 16.788 -1.036 14.989 1.00 79.38 455 THR A CA 1
ATOM 3550 C C . THR A 1 455 ? 18.261 -1.152 14.598 1.00 79.38 455 THR A C 1
ATOM 3552 O O . THR A 1 455 ? 19.100 -0.498 15.213 1.00 79.38 455 THR A O 1
ATOM 3555 N N . GLU A 1 456 ? 18.574 -1.981 13.600 1.00 84.94 456 GLU A N 1
ATOM 3556 C CA . GLU A 1 456 ? 19.932 -2.232 13.098 1.00 84.94 456 GLU A CA 1
ATOM 3557 C C . GLU A 1 456 ? 20.311 -1.289 11.950 1.00 84.94 456 GLU A C 1
ATOM 3559 O O . GLU A 1 456 ? 21.491 -1.161 11.629 1.00 84.94 456 GLU A O 1
ATOM 3564 N N . LEU A 1 457 ? 19.328 -0.623 11.334 1.00 91.56 457 LEU A N 1
ATOM 3565 C CA . LEU A 1 457 ? 19.573 0.298 10.231 1.00 91.56 457 LEU A CA 1
ATOM 3566 C C . LEU A 1 457 ? 20.250 1.577 10.731 1.00 91.56 457 LEU A C 1
ATOM 3568 O O . LEU A 1 457 ? 19.767 2.245 11.649 1.00 91.56 457 LEU A O 1
ATOM 3572 N N . ALA A 1 458 ? 21.353 1.933 10.078 1.00 95.31 458 ALA A N 1
ATOM 3573 C CA . ALA A 1 458 ? 21.984 3.237 10.196 1.00 95.31 458 ALA A CA 1
ATOM 3574 C C . ALA A 1 458 ? 21.523 4.120 9.033 1.00 95.31 458 ALA A C 1
ATOM 3576 O O . ALA A 1 458 ? 21.717 3.761 7.871 1.00 95.31 458 ALA A O 1
ATOM 3577 N N . ILE A 1 459 ? 20.921 5.270 9.342 1.00 97.75 459 ILE A N 1
ATOM 3578 C CA . ILE A 1 459 ? 20.610 6.281 8.327 1.00 97.75 459 ILE A CA 1
ATOM 3579 C C . ILE A 1 459 ? 21.760 7.274 8.269 1.00 97.75 459 ILE A C 1
ATOM 3581 O O . ILE A 1 459 ? 22.073 7.917 9.269 1.00 97.75 459 ILE A O 1
ATOM 3585 N N . GLU A 1 460 ? 22.376 7.418 7.104 1.00 97.50 460 GLU A N 1
ATOM 3586 C CA . GLU A 1 460 ? 23.510 8.315 6.884 1.00 97.50 460 GLU A CA 1
ATOM 3587 C C . GLU A 1 460 ? 23.185 9.349 5.807 1.00 97.50 460 GLU A C 1
ATOM 3589 O O . GLU A 1 460 ? 22.277 9.158 5.001 1.00 97.50 460 GLU A O 1
ATOM 3594 N N . GLN A 1 461 ? 23.946 10.442 5.779 1.00 96.94 461 GLN A N 1
ATOM 3595 C CA . GLN A 1 461 ? 23.916 11.398 4.678 1.00 96.94 461 GLN A CA 1
ATOM 3596 C C . GLN A 1 461 ? 25.204 11.281 3.863 1.00 96.94 461 GLN A C 1
ATOM 3598 O O . GLN A 1 461 ? 26.305 11.325 4.412 1.00 96.94 461 GLN A O 1
ATOM 3603 N N . ASP A 1 462 ? 25.075 11.164 2.545 1.00 95.50 462 ASP A N 1
ATOM 3604 C CA . ASP A 1 462 ? 26.214 11.205 1.637 1.00 95.50 462 ASP A CA 1
ATOM 3605 C C . ASP A 1 462 ? 26.761 12.632 1.521 1.00 95.50 462 ASP A C 1
ATOM 3607 O O . ASP A 1 462 ? 26.049 13.559 1.137 1.00 95.50 462 ASP A O 1
ATOM 3611 N N . GLY A 1 463 ? 28.052 12.808 1.804 1.00 89.94 463 GLY A N 1
ATOM 3612 C CA . GLY A 1 463 ? 28.686 14.129 1.792 1.00 89.94 463 GLY A CA 1
ATOM 3613 C C . GLY A 1 463 ? 28.841 14.766 0.406 1.00 89.94 463 GLY A C 1
ATOM 3614 O O . GLY A 1 463 ? 29.059 15.970 0.333 1.00 89.94 463 GLY A O 1
ATOM 3615 N N . ALA A 1 464 ? 28.747 13.993 -0.684 1.00 88.94 464 ALA A N 1
ATOM 3616 C CA . ALA A 1 464 ? 28.910 14.510 -2.046 1.00 88.94 464 ALA A CA 1
ATOM 3617 C C . ALA A 1 464 ? 27.576 14.938 -2.672 1.00 88.94 464 ALA A C 1
ATOM 3619 O O . ALA A 1 464 ? 27.510 15.949 -3.365 1.00 88.94 464 ALA A O 1
ATOM 3620 N N . THR A 1 465 ? 26.517 14.168 -2.429 1.00 91.62 465 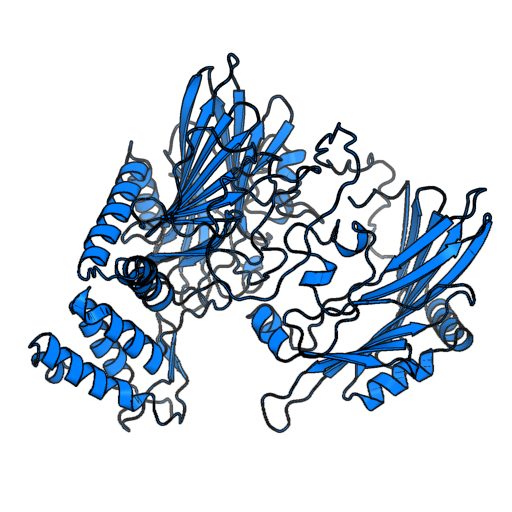THR A N 1
ATOM 3621 C CA . THR A 1 465 ? 25.201 14.357 -3.060 1.00 91.62 465 THR A CA 1
ATOM 3622 C C . THR A 1 465 ? 24.144 14.919 -2.111 1.00 91.62 465 THR A C 1
ATOM 3624 O O . THR A 1 465 ? 23.091 15.360 -2.564 1.00 91.62 465 THR A O 1
ATOM 3627 N N . GLY A 1 466 ? 24.388 14.882 -0.797 1.00 92.56 466 GLY A N 1
ATOM 3628 C CA . GLY A 1 466 ? 23.406 15.238 0.228 1.00 92.56 466 GLY A CA 1
ATOM 3629 C C . GLY A 1 466 ? 22.285 14.208 0.409 1.00 92.56 466 GLY A C 1
ATOM 3630 O O . GLY A 1 466 ? 21.372 14.455 1.199 1.00 92.56 466 GLY A O 1
ATOM 3631 N N . ALA A 1 467 ? 22.342 13.075 -0.300 1.00 96.62 467 ALA A N 1
ATOM 3632 C CA . ALA A 1 467 ? 21.342 12.016 -0.250 1.00 96.62 467 ALA A CA 1
ATOM 3633 C C . ALA A 1 467 ? 21.333 11.284 1.094 1.00 96.62 467 ALA A C 1
ATOM 3635 O O . ALA A 1 467 ? 22.376 11.118 1.726 1.00 96.62 467 ALA A O 1
ATOM 3636 N N . LEU A 1 468 ? 20.162 10.796 1.496 1.00 98.62 468 LEU A N 1
ATOM 3637 C CA . LEU A 1 468 ? 20.044 9.851 2.601 1.00 98.62 468 LEU A CA 1
ATOM 3638 C C . LEU A 1 468 ? 20.365 8.444 2.110 1.00 98.62 468 LEU A C 1
ATOM 3640 O O . LEU A 1 468 ? 19.880 8.054 1.049 1.00 98.62 468 LEU A O 1
ATOM 3644 N N . LEU A 1 469 ? 21.140 7.695 2.891 1.00 98.69 469 LEU A N 1
ATOM 3645 C CA . LEU A 1 469 ? 21.566 6.326 2.615 1.00 98.69 469 LEU A CA 1
ATOM 3646 C C . LEU A 1 469 ? 21.188 5.397 3.772 1.00 98.69 469 LEU A C 1
ATOM 3648 O O . LEU A 1 469 ? 21.221 5.801 4.934 1.00 98.69 469 LEU A O 1
ATOM 3652 N N . ALA A 1 470 ? 20.886 4.142 3.447 1.00 97.94 470 ALA A N 1
ATOM 3653 C CA . ALA A 1 470 ? 20.753 3.054 4.407 1.00 97.94 470 ALA A CA 1
ATOM 3654 C C . ALA A 1 470 ? 21.267 1.753 3.780 1.00 97.94 470 ALA A C 1
ATOM 3656 O O . ALA A 1 470 ? 20.842 1.382 2.684 1.00 97.94 470 ALA A O 1
ATOM 3657 N N . GLU A 1 471 ? 22.183 1.067 4.462 1.00 96.69 471 GLU A N 1
ATOM 3658 C CA . GLU A 1 471 ? 22.655 -0.250 4.032 1.00 96.69 471 GLU A CA 1
ATOM 3659 C C . GLU A 1 471 ? 21.616 -1.319 4.382 1.00 96.69 471 GLU A C 1
ATOM 3661 O O . GLU A 1 471 ? 21.062 -1.357 5.481 1.00 96.69 471 GLU A O 1
ATOM 3666 N N . ASN A 1 472 ? 21.324 -2.179 3.417 1.00 94.31 472 ASN A N 1
ATOM 3667 C CA . ASN A 1 472 ? 20.413 -3.289 3.577 1.00 94.31 472 ASN A CA 1
ATOM 3668 C C . ASN A 1 472 ? 21.134 -4.433 4.299 1.00 94.31 472 ASN A C 1
ATOM 3670 O O . ASN A 1 472 ? 22.201 -4.870 3.869 1.00 94.31 472 ASN A O 1
ATOM 3674 N N . HIS A 1 473 ? 20.555 -4.925 5.393 1.00 90.56 473 HIS A N 1
ATOM 3675 C CA . HIS A 1 473 ? 21.079 -6.059 6.165 1.00 90.56 473 HIS A CA 1
ATOM 3676 C C . HIS A 1 473 ? 20.229 -7.328 6.005 1.00 90.56 473 HIS A C 1
ATOM 3678 O O . HIS A 1 473 ? 20.506 -8.345 6.644 1.00 90.56 473 HIS A O 1
ATOM 3684 N N . ASN A 1 474 ? 19.203 -7.306 5.146 1.00 88.81 474 ASN A N 1
ATOM 3685 C CA . ASN A 1 474 ? 18.482 -8.517 4.786 1.00 88.81 474 ASN A CA 1
ATOM 3686 C C . ASN A 1 474 ? 19.462 -9.519 4.164 1.00 88.81 474 ASN A C 1
ATOM 3688 O O . ASN A 1 474 ? 20.205 -9.186 3.245 1.00 88.81 474 ASN A O 1
ATOM 3692 N N . ARG A 1 475 ? 19.433 -10.762 4.648 1.00 86.75 475 ARG A N 1
ATOM 3693 C CA . ARG A 1 475 ? 20.356 -11.837 4.273 1.00 86.75 475 ARG A CA 1
ATOM 3694 C C . ARG A 1 475 ? 20.621 -11.954 2.767 1.00 86.75 475 ARG A C 1
ATOM 3696 O O . ARG A 1 475 ? 21.775 -12.128 2.388 1.00 86.75 475 ARG A O 1
ATOM 3703 N N . GLU A 1 476 ? 19.594 -11.912 1.917 1.00 89.50 476 GLU A N 1
ATOM 3704 C CA . GLU A 1 476 ? 19.771 -12.086 0.463 1.00 89.50 476 GLU A CA 1
ATOM 3705 C C . GLU A 1 476 ? 20.191 -10.806 -0.272 1.00 89.50 476 GLU A C 1
ATOM 3707 O O . GLU A 1 476 ? 20.646 -10.877 -1.414 1.00 89.50 476 GLU A O 1
ATOM 3712 N N . PHE A 1 477 ? 20.045 -9.650 0.373 1.00 92.44 477 PHE A N 1
ATOM 3713 C CA . PHE A 1 477 ? 20.249 -8.321 -0.210 1.00 92.44 477 PHE A CA 1
ATOM 3714 C C . PHE A 1 477 ? 21.306 -7.514 0.552 1.00 92.44 477 PHE A C 1
ATOM 3716 O O . PHE A 1 477 ? 21.410 -6.301 0.380 1.00 92.44 477 PHE A O 1
ATOM 3723 N N . SER A 1 478 ? 22.086 -8.191 1.396 1.00 92.75 478 SER A N 1
ATOM 3724 C CA . SER A 1 478 ? 23.023 -7.561 2.314 1.00 92.75 478 SER A CA 1
ATOM 3725 C C . SER A 1 478 ? 24.097 -6.770 1.562 1.00 92.75 478 SER A C 1
ATOM 3727 O O . SER A 1 478 ? 24.616 -7.234 0.546 1.00 92.75 478 SER A O 1
ATOM 3729 N N . GLY A 1 479 ? 24.412 -5.569 2.050 1.00 94.12 479 GLY A N 1
ATOM 3730 C CA . GLY A 1 479 ? 25.427 -4.679 1.476 1.00 94.12 479 GLY A CA 1
ATOM 3731 C C . GLY A 1 479 ? 24.918 -3.757 0.365 1.00 94.12 479 GLY A C 1
ATOM 3732 O O . GLY A 1 479 ? 25.613 -2.816 -0.016 1.00 94.12 479 GLY A O 1
ATOM 3733 N N . ARG A 1 480 ? 23.695 -3.973 -0.142 1.00 96.94 480 ARG A N 1
ATOM 3734 C CA . ARG A 1 480 ? 23.040 -3.021 -1.051 1.00 96.94 480 ARG A CA 1
ATOM 3735 C C . ARG A 1 480 ? 22.684 -1.741 -0.300 1.00 96.94 480 ARG A C 1
ATOM 3737 O O . ARG A 1 480 ? 22.427 -1.768 0.899 1.00 96.94 480 ARG A O 1
ATOM 3744 N N . ILE A 1 481 ? 22.630 -0.616 -1.002 1.00 98.38 481 ILE A N 1
ATOM 3745 C CA . ILE A 1 481 ? 22.435 0.705 -0.401 1.00 98.38 481 ILE A CA 1
ATOM 3746 C C . ILE A 1 481 ? 21.164 1.330 -0.947 1.00 98.38 481 ILE A C 1
ATOM 3748 O O . ILE A 1 481 ? 21.108 1.745 -2.107 1.00 98.38 481 ILE A O 1
ATOM 3752 N N . ALA A 1 482 ? 20.148 1.407 -0.092 1.00 98.56 482 ALA A N 1
ATOM 3753 C CA . ALA A 1 482 ? 18.943 2.169 -0.359 1.00 98.56 482 ALA A CA 1
ATOM 3754 C C . ALA A 1 482 ? 19.238 3.662 -0.217 1.00 98.56 482 ALA A C 1
ATOM 3756 O O . ALA A 1 482 ? 20.009 4.066 0.657 1.00 98.56 482 ALA A O 1
ATOM 3757 N N . PHE A 1 483 ? 18.617 4.485 -1.058 1.00 98.75 483 PHE A N 1
ATOM 3758 C CA . PHE A 1 483 ? 18.845 5.923 -1.044 1.00 98.75 483 PHE A CA 1
ATOM 3759 C C . PHE A 1 483 ? 17.591 6.743 -1.333 1.00 98.75 483 PHE A C 1
ATOM 3761 O O . PHE A 1 483 ? 16.675 6.289 -2.026 1.00 98.75 483 PHE A O 1
ATOM 3768 N N . ALA A 1 484 ? 17.594 7.982 -0.839 1.00 98.69 484 ALA A N 1
ATOM 3769 C CA . ALA A 1 484 ? 16.686 9.035 -1.271 1.00 98.69 484 ALA A CA 1
ATOM 3770 C C . ALA A 1 484 ? 17.439 10.345 -1.526 1.00 98.69 484 ALA A C 1
ATOM 3772 O O . ALA A 1 484 ? 18.267 10.760 -0.714 1.00 98.69 484 ALA A O 1
ATOM 3773 N N . ALA A 1 485 ? 17.129 11.016 -2.635 1.00 97.75 485 ALA A N 1
ATOM 3774 C CA . ALA A 1 485 ? 17.805 12.248 -3.043 1.00 97.75 485 ALA A CA 1
ATOM 3775 C C . ALA A 1 485 ? 16.839 13.256 -3.675 1.00 97.75 485 ALA A C 1
ATOM 3777 O O . ALA A 1 485 ? 15.822 12.870 -4.252 1.00 97.75 485 ALA A O 1
ATOM 3778 N N . ALA A 1 486 ? 17.183 14.542 -3.608 1.00 95.69 486 ALA A N 1
ATOM 3779 C CA . ALA A 1 486 ? 16.555 15.581 -4.419 1.00 95.69 486 ALA A CA 1
ATOM 3780 C C . ALA A 1 486 ? 17.416 15.859 -5.660 1.00 95.69 486 ALA A C 1
ATOM 3782 O O . ALA A 1 486 ? 18.641 15.902 -5.567 1.00 95.69 486 ALA A O 1
ATOM 3783 N N . SER A 1 487 ? 16.768 16.080 -6.800 1.00 91.31 487 SER A N 1
ATOM 3784 C CA . SER A 1 487 ? 17.392 16.454 -8.069 1.00 91.31 487 SER A CA 1
ATOM 3785 C C . SER A 1 487 ? 16.727 17.720 -8.657 1.00 91.31 487 SER A C 1
ATOM 3787 O O . SER A 1 487 ? 15.504 17.875 -8.523 1.00 91.31 487 SER A O 1
ATOM 3789 N N . PRO A 1 488 ? 17.495 18.627 -9.295 1.00 88.75 488 PRO A N 1
ATOM 3790 C CA . PRO A 1 488 ? 18.955 18.569 -9.427 1.00 88.75 488 PRO A CA 1
ATOM 3791 C C . PRO A 1 488 ? 19.668 18.793 -8.085 1.00 88.75 488 PRO A C 1
ATOM 3793 O O . PRO A 1 488 ? 19.080 19.307 -7.127 1.00 88.75 488 PRO A O 1
ATOM 3796 N N . THR A 1 489 ? 20.933 18.376 -8.008 1.00 80.88 489 THR A N 1
ATOM 3797 C CA . THR A 1 489 ? 21.834 18.717 -6.896 1.00 80.88 489 THR A CA 1
ATOM 3798 C C . THR A 1 489 ? 22.325 20.150 -7.099 1.00 80.88 489 THR A C 1
ATOM 3800 O O . THR A 1 489 ? 23.368 20.391 -7.700 1.00 80.88 489 THR A O 1
ATOM 3803 N N . ASP A 1 490 ? 21.517 21.110 -6.660 1.00 82.50 490 ASP A N 1
ATOM 3804 C CA . ASP A 1 490 ? 21.794 22.542 -6.737 1.00 82.50 490 ASP A CA 1
ATOM 3805 C C . ASP A 1 490 ? 22.289 23.101 -5.392 1.00 82.50 490 ASP A C 1
ATOM 3807 O O . ASP A 1 490 ? 22.470 22.380 -4.412 1.00 82.50 490 ASP A O 1
ATOM 3811 N N . SER A 1 491 ? 22.531 24.413 -5.325 1.00 77.12 491 SER A N 1
ATOM 3812 C CA . SER A 1 491 ? 22.946 25.081 -4.084 1.00 77.12 491 SER A CA 1
ATOM 3813 C C . SER A 1 491 ? 21.809 25.252 -3.068 1.00 77.12 491 SER A C 1
ATOM 3815 O O . SER A 1 491 ? 22.004 25.924 -2.053 1.00 77.12 491 SER A O 1
ATOM 3817 N N . VAL A 1 492 ? 20.607 24.731 -3.343 1.00 83.31 492 VAL A N 1
ATOM 3818 C CA . VAL A 1 492 ? 19.470 24.840 -2.425 1.00 83.31 492 VAL A CA 1
ATOM 3819 C C . VAL A 1 492 ? 19.677 23.844 -1.280 1.00 83.31 492 VAL A C 1
ATOM 3821 O O . VAL A 1 492 ? 19.825 22.649 -1.535 1.00 83.31 492 VAL A O 1
ATOM 3824 N N . PRO A 1 493 ? 19.679 24.293 -0.011 1.00 87.50 493 PRO A N 1
ATOM 3825 C CA . PRO A 1 493 ? 19.844 23.392 1.121 1.00 87.50 493 PRO A CA 1
ATOM 3826 C C . PRO A 1 493 ? 18.750 22.322 1.167 1.00 87.50 493 PRO A C 1
ATOM 3828 O O . PRO A 1 493 ? 17.559 22.629 1.072 1.00 87.50 493 PRO A O 1
ATOM 3831 N N . ILE A 1 494 ? 19.165 21.072 1.372 1.00 92.81 494 ILE A N 1
ATOM 3832 C CA . ILE A 1 494 ? 18.270 19.944 1.631 1.00 92.81 494 ILE A CA 1
ATOM 3833 C C . ILE A 1 494 ? 18.307 19.674 3.135 1.00 92.81 494 ILE A C 1
ATOM 3835 O O . ILE A 1 494 ? 19.335 19.269 3.679 1.00 92.81 494 ILE A O 1
ATOM 3839 N N . HIS A 1 495 ? 17.187 19.907 3.814 1.00 96.38 495 HIS A N 1
ATOM 3840 C CA . HIS A 1 495 ? 17.023 19.514 5.212 1.00 96.38 495 HIS A CA 1
ATOM 3841 C C . HIS A 1 495 ? 16.507 18.078 5.270 1.00 96.38 495 HIS A C 1
ATOM 3843 O O . HIS A 1 495 ? 15.743 17.659 4.403 1.00 96.38 495 HIS A O 1
ATOM 3849 N N . ILE A 1 496 ? 16.924 17.312 6.275 1.00 98.00 496 ILE A N 1
ATOM 3850 C CA . ILE A 1 496 ? 16.700 15.865 6.307 1.00 98.00 496 ILE A CA 1
ATOM 3851 C C . ILE A 1 496 ? 16.292 15.369 7.691 1.00 98.00 496 ILE A C 1
ATOM 3853 O O . ILE A 1 496 ? 16.567 16.017 8.700 1.00 98.00 496 ILE A O 1
ATOM 3857 N N . SER A 1 497 ? 15.666 14.197 7.736 1.00 98.06 497 SER A N 1
ATOM 3858 C CA . SER A 1 497 ? 15.531 13.401 8.955 1.00 98.06 497 SER A CA 1
ATOM 3859 C C . SER A 1 497 ? 15.501 11.911 8.617 1.00 98.06 497 SER A C 1
ATOM 3861 O O . SER A 1 497 ? 14.845 11.486 7.663 1.00 98.06 497 SER A O 1
ATOM 3863 N N . GLY A 1 498 ? 16.220 11.131 9.414 1.00 97.69 498 GLY A N 1
ATOM 3864 C CA . GLY A 1 498 ? 16.234 9.673 9.421 1.00 97.69 498 GLY A CA 1
ATOM 3865 C C . GLY A 1 498 ? 15.284 9.051 10.451 1.00 97.69 498 GLY A C 1
ATOM 3866 O O . GLY A 1 498 ? 15.176 7.828 10.512 1.00 97.69 498 GLY A O 1
ATOM 3867 N N . ASP A 1 499 ? 14.613 9.869 11.274 1.00 96.56 499 ASP A N 1
ATOM 3868 C CA . ASP A 1 499 ? 13.790 9.426 12.405 1.00 96.56 499 ASP A CA 1
ATOM 3869 C C . ASP A 1 499 ? 12.292 9.639 12.137 1.00 96.56 499 ASP A C 1
ATOM 3871 O O . ASP A 1 499 ? 11.736 10.735 12.261 1.00 96.56 499 ASP A O 1
ATOM 3875 N N . ARG A 1 500 ? 11.592 8.545 11.843 1.00 96.12 500 ARG A N 1
ATOM 3876 C CA . ARG A 1 500 ? 10.144 8.500 11.645 1.00 96.12 500 ARG A CA 1
ATOM 3877 C C . ARG A 1 500 ? 9.385 9.002 12.865 1.00 96.12 500 ARG A C 1
ATOM 3879 O O . ARG A 1 500 ? 8.325 9.605 12.701 1.00 96.12 500 ARG A O 1
ATOM 3886 N N . THR A 1 501 ? 9.890 8.755 14.074 1.00 94.94 501 THR A N 1
ATOM 3887 C CA . THR A 1 501 ? 9.248 9.230 15.305 1.00 94.94 501 THR A CA 1
ATOM 3888 C C . THR A 1 501 ? 9.315 10.750 15.391 1.00 94.94 501 THR A C 1
ATOM 3890 O O . THR A 1 501 ? 8.342 11.367 15.821 1.00 94.94 501 THR A O 1
ATOM 3893 N N . ALA A 1 502 ? 10.415 11.359 14.945 1.00 95.62 502 ALA A N 1
ATOM 3894 C CA . ALA A 1 502 ? 10.539 12.810 14.863 1.00 95.62 502 ALA A CA 1
ATOM 3895 C C . ALA A 1 502 ? 9.657 13.409 13.757 1.00 95.62 502 ALA A C 1
ATOM 3897 O O . ALA A 1 502 ? 8.997 14.419 13.995 1.00 95.62 502 ALA A O 1
ATOM 3898 N N . PHE A 1 503 ? 9.593 12.767 12.584 1.00 97.25 503 PHE A N 1
ATOM 3899 C CA . PHE A 1 503 ? 8.790 13.252 11.458 1.00 97.25 503 PHE A CA 1
ATOM 3900 C C . PHE A 1 503 ? 7.278 13.151 11.720 1.00 97.25 503 PHE A C 1
ATOM 3902 O O . PHE A 1 503 ? 6.540 14.132 11.605 1.00 97.25 503 PHE A O 1
ATOM 3909 N N . ILE A 1 504 ? 6.805 11.953 12.074 1.00 96.44 504 ILE A N 1
ATOM 3910 C CA . ILE A 1 504 ? 5.378 11.672 12.273 1.00 96.44 504 ILE A CA 1
ATOM 3911 C C . ILE A 1 504 ? 4.896 12.210 13.622 1.00 96.44 504 ILE A C 1
ATOM 3913 O O . ILE A 1 504 ? 3.783 12.723 13.703 1.00 96.44 504 ILE A O 1
ATOM 3917 N N . GLY A 1 505 ? 5.729 12.137 14.660 1.00 93.50 505 GLY A N 1
ATOM 3918 C CA . GLY A 1 505 ? 5.358 12.489 16.026 1.00 93.50 505 GLY A CA 1
ATOM 3919 C C . GLY A 1 505 ? 4.690 11.347 16.790 1.00 93.50 505 GLY A C 1
ATOM 3920 O O . GLY A 1 505 ? 4.219 10.349 16.230 1.00 93.50 505 GLY A O 1
ATOM 3921 N N . LYS A 1 506 ? 4.627 11.491 18.117 1.00 87.38 506 LYS A N 1
ATOM 3922 C CA . LYS A 1 506 ? 3.951 10.515 18.988 1.00 87.38 506 LYS A CA 1
ATOM 3923 C C . LYS A 1 506 ? 2.444 10.588 18.744 1.00 87.38 506 LYS A C 1
ATOM 3925 O O . LYS A 1 506 ? 1.853 11.645 18.925 1.00 87.38 506 LYS A O 1
ATOM 3930 N N . HIS A 1 507 ? 1.834 9.465 18.365 1.00 82.88 507 HIS A N 1
ATOM 3931 C CA . HIS A 1 507 ? 0.420 9.372 17.955 1.00 82.88 507 HIS A CA 1
ATOM 3932 C C . HIS A 1 507 ? 0.069 10.114 16.653 1.00 82.88 507 HIS A C 1
ATOM 3934 O O . HIS A 1 507 ? -1.109 10.223 16.316 1.00 82.88 507 HIS A O 1
ATOM 3940 N N . GLY A 1 508 ? 1.068 10.604 15.914 1.00 89.12 508 GLY A N 1
ATOM 3941 C CA . GLY A 1 508 ? 0.852 11.188 14.598 1.00 89.12 508 GLY A CA 1
ATOM 3942 C C . GLY A 1 508 ? 0.594 10.133 13.524 1.00 89.12 508 GLY A C 1
ATOM 3943 O O . GLY A 1 508 ? 0.681 8.923 13.748 1.00 89.12 508 GLY A O 1
ATOM 3944 N N . SER A 1 509 ? 0.300 10.607 12.320 1.00 92.88 509 SER A N 1
ATOM 3945 C CA . SER A 1 509 ? 0.134 9.768 11.130 1.00 92.88 509 SER A CA 1
ATOM 3946 C C . SER A 1 509 ? 0.655 10.508 9.896 1.00 92.88 509 SER A C 1
ATOM 3948 O O . SER A 1 509 ? 0.885 11.712 9.980 1.00 92.88 509 SER A O 1
ATOM 3950 N N . PRO A 1 510 ? 0.797 9.856 8.731 1.00 95.06 510 PRO A N 1
ATOM 3951 C CA . PRO A 1 510 ? 1.078 10.564 7.479 1.00 95.06 510 PRO A CA 1
ATOM 3952 C C . PRO A 1 510 ? 0.049 11.664 7.155 1.00 95.06 510 PRO A C 1
ATOM 3954 O O . PRO A 1 510 ? 0.386 12.658 6.529 1.00 95.06 510 PRO A O 1
ATOM 3957 N N . ALA A 1 511 ? -1.196 11.541 7.630 1.00 93.19 511 ALA A N 1
ATOM 3958 C CA . ALA A 1 511 ? -2.213 12.586 7.478 1.00 93.19 511 ALA A CA 1
ATOM 3959 C C . ALA A 1 511 ? -2.066 13.747 8.488 1.00 93.19 511 ALA A C 1
ATOM 3961 O O . ALA A 1 511 ? -2.726 14.774 8.360 1.00 93.19 511 ALA A O 1
ATOM 3962 N N . CYS A 1 512 ? -1.233 13.588 9.518 1.00 92.19 512 CYS A N 1
ATOM 3963 C CA . CYS A 1 512 ? -0.957 14.601 10.535 1.00 92.19 512 CYS A CA 1
ATOM 3964 C C . CYS A 1 512 ? 0.480 14.449 11.078 1.00 92.19 512 CYS A C 1
ATOM 3966 O O . CYS A 1 512 ? 0.652 14.062 12.240 1.00 92.19 512 CYS A O 1
ATOM 3968 N N . PRO A 1 513 ? 1.515 14.689 10.249 1.00 95.69 513 PRO A N 1
ATOM 3969 C CA . PRO A 1 513 ? 2.903 14.602 10.682 1.00 95.69 513 PRO A CA 1
ATOM 3970 C C . PRO A 1 513 ? 3.264 15.812 11.551 1.00 95.69 513 PRO A C 1
ATOM 3972 O O . PRO A 1 513 ? 3.071 16.963 11.153 1.00 95.69 513 PRO A O 1
ATOM 3975 N N . GLU A 1 514 ? 3.790 15.563 12.752 1.00 94.81 514 GLU A N 1
ATOM 3976 C CA . GLU A 1 514 ? 4.132 16.621 13.709 1.00 94.81 514 GLU A CA 1
ATOM 3977 C C . GLU A 1 514 ? 5.179 17.599 13.150 1.00 94.81 514 GLU A C 1
ATOM 3979 O O . GLU A 1 514 ? 5.038 18.811 13.342 1.00 94.81 514 GLU A O 1
ATOM 3984 N N . ALA A 1 515 ? 6.172 17.103 12.402 1.00 95.69 515 ALA A N 1
ATOM 3985 C CA . ALA A 1 515 ? 7.253 17.929 11.860 1.00 95.69 515 ALA A CA 1
ATOM 3986 C C . ALA A 1 515 ? 6.755 19.035 10.915 1.00 95.69 515 ALA A C 1
ATOM 3988 O O . ALA A 1 515 ? 7.230 20.166 10.990 1.00 95.69 515 ALA A O 1
ATOM 3989 N N . LEU A 1 516 ? 5.748 18.763 10.075 1.00 95.06 516 LEU A N 1
ATOM 3990 C CA . LEU A 1 516 ? 5.232 19.758 9.122 1.00 95.06 516 LEU A CA 1
ATOM 3991 C C . LEU A 1 516 ? 4.417 20.859 9.812 1.00 95.06 516 LEU A C 1
ATOM 3993 O O . LEU A 1 516 ? 4.343 21.972 9.294 1.00 95.06 516 LEU A O 1
ATOM 3997 N N . CYS A 1 517 ? 3.837 20.572 10.980 1.00 89.56 517 CYS A N 1
ATOM 3998 C CA . CYS A 1 517 ? 3.090 21.547 11.775 1.00 89.56 517 CYS A CA 1
ATOM 3999 C C . CYS A 1 517 ? 3.996 22.402 12.671 1.00 89.56 517 CYS A C 1
ATOM 4001 O O . CYS A 1 517 ? 3.720 23.585 12.889 1.00 89.56 517 CYS A O 1
ATOM 4003 N N . ARG A 1 518 ? 5.015 21.773 13.270 1.00 86.69 518 ARG A N 1
ATOM 4004 C CA . ARG A 1 518 ? 5.795 22.332 14.383 1.00 86.69 518 ARG A CA 1
ATOM 4005 C C . ARG A 1 518 ? 7.100 22.979 13.932 1.00 86.69 518 ARG A C 1
ATOM 4007 O O . ARG A 1 518 ? 7.467 24.025 14.468 1.00 86.69 518 ARG A O 1
ATOM 4014 N N . ASP A 1 519 ? 7.797 22.358 12.987 1.00 86.50 519 ASP A N 1
ATOM 4015 C CA . ASP A 1 519 ? 9.206 22.637 12.733 1.00 86.50 519 ASP A CA 1
ATOM 4016 C C . ASP A 1 519 ? 9.383 23.429 11.438 1.00 86.50 519 ASP A C 1
ATOM 4018 O O . ASP A 1 519 ? 8.775 23.128 10.414 1.00 86.50 519 ASP A O 1
ATOM 4022 N N . LYS A 1 520 ? 10.240 24.456 11.448 1.00 88.56 520 LYS A N 1
ATOM 4023 C CA . LYS A 1 520 ? 10.566 25.193 10.214 1.00 88.56 520 LYS A CA 1
ATOM 4024 C C . LYS A 1 520 ? 11.410 24.351 9.260 1.00 88.56 520 LYS A C 1
ATOM 4026 O O . LYS A 1 520 ? 11.174 24.382 8.057 1.00 88.56 520 LYS A O 1
ATOM 4031 N N . ILE A 1 521 ? 12.360 23.600 9.810 1.00 95.44 521 ILE A N 1
ATOM 4032 C CA . ILE A 1 521 ? 13.252 22.701 9.080 1.00 95.44 521 ILE A CA 1
ATOM 4033 C C . ILE A 1 521 ? 13.261 21.322 9.744 1.00 95.44 521 ILE A C 1
ATOM 4035 O O . ILE A 1 521 ? 13.055 21.238 10.956 1.00 95.44 521 ILE A O 1
ATOM 4039 N N . LEU A 1 522 ? 13.515 20.262 8.973 1.00 97.31 522 LEU A N 1
ATOM 4040 C CA . LEU A 1 522 ? 13.736 18.920 9.518 1.00 97.31 522 LEU A CA 1
ATOM 4041 C C . LEU A 1 522 ? 14.940 18.892 10.475 1.00 97.31 522 LEU A C 1
ATOM 4043 O O . LEU A 1 522 ? 15.885 19.671 10.346 1.00 97.31 522 LEU A O 1
ATOM 4047 N N . ASP A 1 523 ? 14.883 17.992 11.455 1.00 96.25 523 ASP A N 1
ATOM 4048 C CA . ASP A 1 523 ? 15.727 18.018 12.653 1.00 96.25 523 ASP A CA 1
ATOM 4049 C C . ASP A 1 523 ? 17.155 17.482 12.475 1.00 96.25 523 ASP A C 1
ATOM 4051 O O . ASP A 1 523 ? 17.958 17.570 13.405 1.00 96.25 523 ASP A O 1
ATOM 4055 N N . GLY A 1 524 ? 17.482 16.927 11.306 1.00 97.00 524 GLY A N 1
ATOM 4056 C CA . GLY A 1 524 ? 18.806 16.394 10.997 1.00 97.00 524 GLY A CA 1
ATOM 4057 C C . GLY A 1 524 ? 19.163 15.105 11.739 1.00 97.00 524 GLY A C 1
ATOM 4058 O O . GLY A 1 524 ? 20.336 14.738 11.761 1.00 97.00 524 GLY A O 1
ATOM 4059 N N . ARG A 1 525 ? 18.203 14.415 12.374 1.00 96.94 525 ARG A N 1
ATOM 4060 C CA . ARG A 1 525 ? 18.492 13.167 13.100 1.00 96.94 525 ARG A CA 1
ATOM 4061 C C . ARG A 1 525 ? 18.901 12.055 12.150 1.00 96.94 525 ARG A C 1
ATOM 4063 O O . ARG A 1 525 ? 18.157 11.732 11.234 1.00 96.94 525 ARG A O 1
ATOM 4070 N N . LEU A 1 526 ? 20.048 11.446 12.416 1.00 97.56 526 LEU A N 1
ATOM 4071 C CA . LEU A 1 526 ? 20.657 10.369 11.637 1.00 97.56 526 LEU A CA 1
ATOM 4072 C C . LEU A 1 526 ? 21.331 9.363 12.580 1.00 97.56 526 LEU A C 1
ATOM 4074 O O . LEU A 1 526 ? 21.497 9.641 13.769 1.00 97.56 526 LEU A O 1
ATOM 4078 N N . GLY A 1 527 ? 21.741 8.216 12.045 1.00 95.38 527 GLY A N 1
ATOM 4079 C CA . GLY A 1 527 ? 22.425 7.150 12.774 1.00 95.38 527 GLY A CA 1
ATOM 4080 C C . GLY A 1 527 ? 21.543 5.931 13.049 1.00 95.38 527 GLY A C 1
ATOM 4081 O O . GLY A 1 527 ? 20.564 5.681 12.347 1.00 95.38 527 GLY A O 1
ATOM 4082 N N . THR A 1 528 ? 21.936 5.149 14.053 1.00 93.38 528 THR A N 1
ATOM 4083 C CA . THR A 1 528 ? 21.321 3.868 14.445 1.00 93.38 528 THR A CA 1
ATOM 4084 C C . THR A 1 528 ? 20.297 4.021 15.571 1.00 93.38 528 THR A C 1
ATOM 4086 O O . THR A 1 528 ? 20.323 5.004 16.311 1.00 93.38 528 THR A O 1
ATOM 4089 N N . GLY A 1 529 ? 19.452 3.004 15.782 1.00 90.06 529 GLY A N 1
ATOM 4090 C CA . GLY A 1 529 ? 18.512 2.958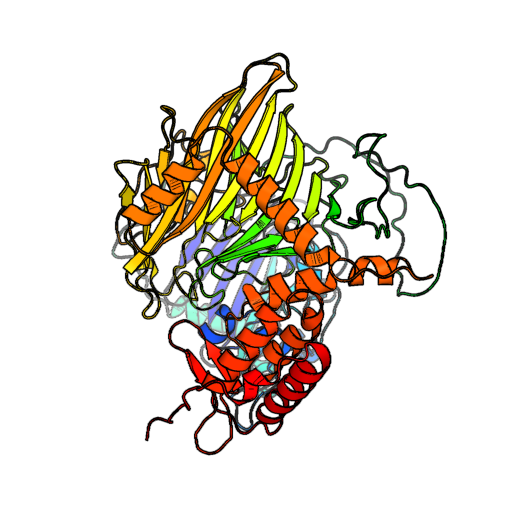 16.914 1.00 90.06 529 GLY A CA 1
ATOM 4091 C C . GLY A 1 529 ? 17.315 3.909 16.785 1.00 90.06 529 GLY A C 1
ATOM 4092 O O . GLY A 1 529 ? 16.614 4.159 17.766 1.00 90.06 529 GLY A O 1
ATOM 4093 N N . LEU A 1 530 ? 17.094 4.445 15.584 1.00 91.69 530 LEU A N 1
ATOM 4094 C CA . LEU A 1 530 ? 15.936 5.259 15.226 1.00 91.69 530 LEU A CA 1
ATOM 4095 C C . LEU A 1 530 ? 14.768 4.368 14.774 1.00 91.69 530 LEU A C 1
ATOM 4097 O O . LEU A 1 530 ? 14.915 3.161 14.589 1.00 91.69 530 LEU A O 1
ATOM 4101 N N . ASP A 1 531 ? 13.599 4.974 14.568 1.00 93.81 531 ASP A N 1
ATOM 4102 C CA . ASP A 1 531 ? 12.545 4.382 13.739 1.00 93.81 531 ASP A CA 1
ATOM 4103 C C . ASP A 1 531 ? 12.800 4.848 12.294 1.00 93.81 531 ASP A C 1
ATOM 4105 O O . ASP A 1 531 ? 12.568 6.020 12.007 1.00 93.81 531 ASP A O 1
ATOM 4109 N N . PRO A 1 532 ? 13.365 4.021 11.402 1.00 96.00 532 PRO A N 1
ATOM 4110 C CA . PRO A 1 532 ? 14.026 4.507 10.196 1.00 96.00 532 PRO A CA 1
ATOM 4111 C C . PRO A 1 532 ? 13.043 5.014 9.131 1.00 96.00 532 PRO A C 1
ATOM 4113 O O . PRO A 1 532 ? 12.079 4.344 8.736 1.00 96.00 532 PRO A O 1
ATOM 4116 N N . CYS A 1 533 ? 13.325 6.201 8.600 1.00 97.75 533 CYS A N 1
ATOM 4117 C CA . CYS A 1 533 ? 12.687 6.730 7.397 1.00 97.75 533 CYS A CA 1
ATOM 4118 C C . CYS A 1 533 ? 13.676 7.529 6.550 1.00 97.75 533 CYS A C 1
ATOM 4120 O O . CYS A 1 533 ? 14.695 7.990 7.049 1.00 97.75 533 CYS A O 1
ATOM 4122 N N . PHE A 1 534 ? 13.326 7.780 5.293 1.00 98.62 534 PHE A N 1
ATOM 4123 C CA . PHE A 1 534 ? 13.911 8.872 4.527 1.00 98.62 534 PHE A CA 1
ATOM 4124 C C . PHE A 1 534 ? 12.939 10.047 4.495 1.00 98.62 534 PHE A C 1
ATOM 4126 O O . PHE A 1 534 ? 11.853 9.937 3.922 1.00 98.62 534 PHE A O 1
ATOM 4133 N N . ALA A 1 535 ? 13.320 11.168 5.107 1.00 98.62 535 ALA A N 1
ATOM 4134 C CA . ALA A 1 535 ? 12.602 12.428 4.993 1.00 98.62 535 ALA A CA 1
ATOM 4135 C C . ALA A 1 535 ? 13.522 13.519 4.436 1.00 98.62 535 ALA A C 1
ATOM 4137 O O . ALA A 1 535 ? 14.597 13.755 4.983 1.00 98.62 535 ALA A O 1
ATOM 4138 N N . LEU A 1 536 ? 13.085 14.184 3.366 1.00 98.38 536 LEU A N 1
ATOM 4139 C CA . LEU A 1 536 ? 13.795 15.295 2.727 1.00 98.38 536 LEU A CA 1
ATOM 4140 C C . LEU A 1 536 ? 12.884 16.520 2.708 1.00 98.38 536 LEU A C 1
ATOM 4142 O O . LEU A 1 536 ? 11.674 16.387 2.524 1.00 98.38 536 LEU A O 1
ATOM 4146 N N . GLN A 1 537 ? 13.471 17.703 2.849 1.00 97.88 537 GLN A N 1
ATOM 4147 C CA . GLN A 1 537 ? 12.806 18.992 2.733 1.00 97.88 537 GLN A CA 1
ATOM 4148 C C . GLN A 1 537 ? 13.632 19.939 1.863 1.00 97.88 537 GLN A C 1
ATOM 4150 O O . GLN A 1 537 ? 14.822 20.136 2.110 1.00 97.88 537 GLN A O 1
ATOM 4155 N N . VAL A 1 538 ? 12.970 20.582 0.902 1.00 95.88 538 VAL A N 1
ATOM 4156 C CA . VAL A 1 538 ? 13.546 21.628 0.047 1.00 95.88 538 VAL A CA 1
ATOM 4157 C C . VAL A 1 538 ? 12.677 22.875 0.134 1.00 95.88 538 VAL A C 1
ATOM 4159 O O . VAL A 1 538 ? 11.481 22.810 -0.147 1.00 95.88 538 VAL A O 1
ATOM 4162 N N . THR A 1 539 ? 13.277 24.011 0.486 1.00 94.69 539 THR A N 1
ATOM 4163 C CA . THR A 1 539 ? 12.585 25.306 0.550 1.00 94.69 539 THR A CA 1
ATOM 4164 C C . THR A 1 539 ? 12.850 26.107 -0.718 1.00 94.69 539 THR A C 1
ATOM 4166 O O . THR A 1 539 ? 13.996 26.272 -1.128 1.00 94.69 539 THR A O 1
ATOM 4169 N N . LEU A 1 540 ? 11.795 26.637 -1.331 1.00 93.31 540 LEU A N 1
ATOM 4170 C CA . LEU A 1 540 ? 11.863 27.387 -2.579 1.00 93.31 540 LEU A CA 1
ATOM 4171 C C . LEU A 1 540 ? 10.967 28.626 -2.553 1.00 93.31 540 LEU A C 1
ATOM 4173 O O . LEU A 1 540 ? 9.962 28.697 -1.843 1.00 93.31 540 LEU A O 1
ATOM 4177 N N . ARG A 1 541 ? 11.328 29.605 -3.381 1.00 95.31 541 ARG A N 1
ATOM 4178 C CA . ARG A 1 541 ? 10.527 30.799 -3.642 1.00 95.31 541 ARG A CA 1
ATOM 4179 C C . ARG A 1 541 ? 10.051 30.771 -5.088 1.00 95.31 541 ARG A C 1
ATOM 4181 O O . ARG A 1 541 ? 10.866 30.675 -5.999 1.00 95.31 541 ARG A O 1
ATOM 4188 N N . LEU A 1 542 ? 8.740 30.865 -5.289 1.00 96.12 542 LEU A N 1
ATOM 4189 C CA . LEU A 1 542 ? 8.116 30.834 -6.608 1.00 96.12 542 LEU A CA 1
ATOM 4190 C C . LEU A 1 542 ? 7.500 32.199 -6.925 1.00 96.12 542 LEU A C 1
ATOM 4192 O O . LEU A 1 542 ? 6.536 32.624 -6.285 1.00 96.12 542 LEU A O 1
ATOM 4196 N N . GLU A 1 543 ? 8.075 32.903 -7.896 1.00 97.81 543 GLU A N 1
ATOM 4197 C CA . GLU A 1 543 ? 7.619 34.233 -8.313 1.00 97.81 543 GLU A CA 1
ATOM 4198 C C . GLU A 1 543 ? 6.243 34.196 -9.011 1.00 97.81 543 GLU A C 1
ATOM 4200 O O . GLU A 1 543 ? 5.792 33.127 -9.434 1.00 97.81 543 GLU A O 1
ATOM 4205 N N . PRO A 1 544 ? 5.532 35.336 -9.118 1.00 97.75 544 PRO A N 1
ATOM 4206 C CA . PRO A 1 544 ? 4.276 35.422 -9.863 1.00 97.75 544 PRO A CA 1
ATOM 4207 C C . PRO A 1 544 ? 4.411 34.889 -11.293 1.00 97.75 544 PRO A C 1
ATOM 4209 O O . PRO A 1 544 ? 5.303 35.309 -12.026 1.00 97.75 544 PRO A O 1
ATOM 4212 N N . GLY A 1 545 ? 3.529 33.976 -11.703 1.00 96.31 545 GLY A N 1
ATOM 4213 C CA . GLY A 1 545 ? 3.553 33.378 -13.044 1.00 96.31 545 GLY A CA 1
ATOM 4214 C C . GLY A 1 545 ? 4.716 32.415 -13.306 1.00 96.31 545 GLY A C 1
ATOM 4215 O O . GLY A 1 545 ? 4.755 31.797 -14.368 1.00 96.31 545 GLY A O 1
ATOM 4216 N N . ALA A 1 546 ? 5.656 32.253 -12.371 1.00 97.06 546 ALA A N 1
ATOM 4217 C CA . ALA A 1 546 ? 6.776 31.341 -12.546 1.00 97.06 546 ALA A CA 1
ATOM 4218 C C . ALA A 1 546 ? 6.326 29.881 -12.408 1.00 97.06 546 ALA A C 1
ATOM 4220 O O . ALA A 1 546 ? 5.396 29.552 -11.663 1.00 97.06 546 ALA A O 1
ATOM 4221 N N . ALA A 1 547 ? 7.017 29.003 -13.127 1.00 95.69 547 ALA A N 1
ATOM 4222 C CA . ALA A 1 547 ? 6.935 27.563 -12.953 1.00 95.69 547 ALA A CA 1
ATOM 4223 C C . ALA A 1 547 ? 8.279 27.031 -12.456 1.00 95.69 547 ALA A C 1
ATOM 4225 O O . ALA A 1 547 ? 9.325 27.617 -12.737 1.00 95.69 547 ALA A O 1
ATOM 4226 N N . MET A 1 548 ? 8.244 25.927 -11.722 1.00 93.88 548 MET A N 1
ATOM 4227 C CA . MET A 1 548 ? 9.439 25.216 -11.294 1.00 93.88 548 MET A CA 1
ATOM 4228 C C . MET A 1 548 ? 9.258 23.715 -11.461 1.00 93.88 548 MET A C 1
ATOM 4230 O O . MET A 1 548 ? 8.137 23.204 -11.407 1.00 93.88 548 MET A O 1
ATOM 4234 N N . GLU A 1 549 ? 10.380 23.035 -11.661 1.00 94.56 549 GLU A N 1
ATOM 4235 C CA . GLU A 1 549 ? 10.466 21.587 -11.769 1.00 94.56 549 GLU A CA 1
ATOM 4236 C C . GLU A 1 549 ? 11.485 21.073 -10.744 1.00 94.56 549 GLU A C 1
ATOM 4238 O O . GLU A 1 549 ? 12.563 21.650 -10.590 1.00 94.56 549 GLU A O 1
ATOM 4243 N N . ARG A 1 550 ? 11.136 20.014 -10.010 1.00 94.75 550 ARG A N 1
ATOM 4244 C CA . ARG A 1 550 ? 12.037 19.316 -9.079 1.00 94.75 550 ARG A CA 1
ATOM 4245 C C . ARG A 1 550 ? 11.758 17.829 -9.134 1.00 94.75 550 ARG A C 1
ATOM 4247 O O . ARG A 1 550 ? 10.600 17.432 -9.237 1.00 94.75 550 ARG A O 1
ATOM 4254 N N . ALA A 1 551 ? 12.790 17.011 -9.006 1.00 97.06 551 ALA A N 1
ATOM 4255 C CA . ALA A 1 551 ? 12.638 15.575 -8.877 1.00 97.06 551 ALA A CA 1
ATOM 4256 C C . ALA A 1 551 ? 13.090 15.087 -7.499 1.00 97.06 551 ALA A C 1
ATOM 4258 O O . ALA A 1 551 ? 14.024 15.624 -6.907 1.00 97.06 551 ALA A O 1
ATOM 4259 N N . PHE A 1 552 ? 12.453 14.029 -7.012 1.00 98.31 552 PHE A N 1
ATOM 4260 C CA . PHE A 1 552 ? 12.980 13.214 -5.924 1.00 98.31 552 PHE A CA 1
ATOM 4261 C C . PHE A 1 552 ? 13.194 11.785 -6.405 1.00 98.31 552 PHE A C 1
ATOM 4263 O O . PHE A 1 552 ? 12.441 11.274 -7.237 1.00 98.31 552 PHE A O 1
ATOM 4270 N N . LEU A 1 553 ? 14.243 11.161 -5.887 1.00 98.62 553 LEU A N 1
ATOM 4271 C CA . LEU A 1 553 ? 14.669 9.821 -6.243 1.00 98.62 553 LEU A CA 1
ATOM 4272 C C . LEU A 1 553 ? 14.535 8.923 -5.023 1.00 98.62 553 LEU A C 1
ATOM 4274 O O . LEU A 1 553 ? 14.922 9.330 -3.930 1.00 98.62 553 LEU A O 1
ATOM 4278 N N . ILE A 1 554 ? 14.032 7.708 -5.224 1.00 98.62 554 ILE A N 1
ATOM 4279 C CA . ILE A 1 554 ? 14.087 6.617 -4.244 1.00 98.62 554 ILE A CA 1
ATOM 4280 C C . ILE A 1 554 ? 14.564 5.374 -4.984 1.00 98.62 554 ILE A C 1
ATOM 4282 O O . ILE A 1 554 ? 13.971 4.999 -5.996 1.00 98.62 554 ILE A O 1
ATOM 4286 N N . GLY A 1 555 ? 15.617 4.729 -4.499 1.00 98.44 555 GLY A N 1
ATOM 4287 C CA . GLY A 1 555 ? 16.185 3.564 -5.168 1.00 98.44 555 GLY A CA 1
ATOM 4288 C C . GLY A 1 555 ? 17.066 2.728 -4.258 1.00 98.44 555 GLY A C 1
ATOM 4289 O O . GLY A 1 555 ? 17.182 2.996 -3.063 1.00 98.44 555 GLY A O 1
ATOM 4290 N N . GLU A 1 556 ? 17.689 1.711 -4.840 1.00 98.38 556 GLU A N 1
ATOM 4291 C CA . GLU A 1 556 ? 18.701 0.897 -4.172 1.00 98.38 556 GLU A CA 1
ATOM 4292 C C . GLU A 1 556 ? 19.757 0.450 -5.184 1.00 98.38 556 GLU A C 1
ATOM 4294 O O . GLU A 1 556 ? 19.422 0.008 -6.282 1.00 98.38 556 GLU A O 1
ATOM 4299 N N . ALA A 1 557 ? 21.029 0.539 -4.811 1.00 98.06 557 ALA A N 1
ATOM 4300 C CA . ALA A 1 557 ? 22.154 0.182 -5.666 1.00 98.06 557 ALA A CA 1
ATOM 4301 C C . ALA A 1 557 ? 23.155 -0.734 -4.951 1.00 98.06 557 ALA A C 1
ATOM 4303 O O . ALA A 1 557 ? 23.084 -0.929 -3.741 1.00 98.06 557 ALA A O 1
ATOM 4304 N N . ASP A 1 558 ? 24.098 -1.298 -5.704 1.00 96.81 558 ASP A N 1
ATOM 4305 C CA . ASP A 1 558 ? 25.073 -2.268 -5.184 1.00 96.81 558 ASP A CA 1
ATOM 4306 C C . ASP A 1 558 ? 26.179 -1.617 -4.338 1.00 96.81 558 ASP A C 1
ATOM 4308 O O . ASP A 1 558 ? 26.871 -2.299 -3.589 1.00 96.81 558 ASP A O 1
ATOM 4312 N N . SER A 1 559 ? 26.383 -0.304 -4.476 1.00 97.50 559 SER A N 1
ATOM 4313 C CA . SER A 1 559 ? 27.442 0.433 -3.784 1.00 97.50 559 SER A CA 1
ATOM 4314 C C . SER A 1 559 ? 27.141 1.931 -3.698 1.00 97.50 559 SER A C 1
ATOM 4316 O O . SER A 1 559 ? 26.282 2.454 -4.411 1.00 97.50 559 SER A O 1
ATOM 4318 N N . ARG A 1 560 ? 27.889 2.657 -2.852 1.00 97.69 560 ARG A N 1
ATOM 4319 C CA . ARG A 1 560 ? 27.759 4.122 -2.714 1.00 97.69 560 ARG A CA 1
ATOM 4320 C C . ARG A 1 560 ? 28.134 4.849 -4.002 1.00 97.69 560 ARG A C 1
ATOM 4322 O O . ARG A 1 560 ? 27.523 5.859 -4.332 1.00 97.69 560 ARG A O 1
ATOM 4329 N N . ASP A 1 561 ? 29.120 4.335 -4.730 1.00 97.88 561 ASP A N 1
ATOM 4330 C CA . ASP A 1 561 ? 29.549 4.927 -5.998 1.00 97.88 561 ASP A CA 1
ATOM 4331 C C . ASP A 1 561 ? 28.464 4.787 -7.062 1.00 97.88 561 ASP A C 1
ATOM 4333 O O . ASP A 1 561 ? 28.210 5.727 -7.814 1.00 97.88 561 ASP A O 1
ATOM 4337 N N . GLU A 1 562 ? 27.747 3.665 -7.058 1.00 97.94 562 GLU A N 1
ATOM 4338 C CA . GLU A 1 562 ? 26.609 3.464 -7.945 1.00 97.94 562 GLU A CA 1
ATOM 4339 C C . GLU A 1 562 ? 25.420 4.364 -7.572 1.00 97.94 562 GLU A C 1
ATOM 4341 O O . GLU A 1 562 ? 24.802 4.961 -8.454 1.00 97.94 562 GLU A O 1
ATOM 4346 N N . VAL A 1 563 ? 25.155 4.569 -6.274 1.00 98.38 563 VAL A N 1
ATOM 4347 C CA . VAL A 1 563 ? 24.187 5.586 -5.816 1.00 98.38 563 VAL A CA 1
ATOM 4348 C C . VAL A 1 563 ? 24.561 6.973 -6.350 1.00 98.38 563 VAL A C 1
ATOM 4350 O O . VAL A 1 563 ? 23.719 7.670 -6.918 1.00 98.38 563 VAL A O 1
ATOM 4353 N N . ARG A 1 564 ? 25.831 7.376 -6.221 1.00 97.62 564 ARG A N 1
ATOM 4354 C CA . ARG A 1 564 ? 26.317 8.674 -6.713 1.00 97.62 564 ARG A CA 1
ATOM 4355 C C . ARG A 1 564 ? 26.213 8.791 -8.231 1.00 97.62 564 ARG A C 1
ATOM 4357 O O . ARG A 1 564 ? 25.815 9.848 -8.713 1.00 97.62 564 ARG A O 1
ATOM 4364 N N . ARG A 1 565 ? 26.513 7.722 -8.981 1.00 97.44 565 ARG A N 1
ATOM 4365 C CA . ARG A 1 565 ? 26.341 7.674 -10.443 1.00 97.44 565 ARG A CA 1
ATOM 4366 C C . ARG A 1 565 ? 24.882 7.904 -10.831 1.00 97.44 565 ARG A C 1
ATOM 4368 O O . ARG A 1 565 ? 24.611 8.729 -11.702 1.00 97.44 565 ARG A O 1
ATOM 4375 N N . LEU A 1 566 ? 23.952 7.202 -10.178 1.00 97.44 566 LEU A N 1
ATOM 4376 C CA . LEU A 1 566 ? 22.517 7.342 -10.424 1.00 97.44 566 LEU A CA 1
ATOM 4377 C C . LEU A 1 566 ? 22.037 8.766 -10.136 1.00 97.44 566 LEU A C 1
ATOM 4379 O O . LEU A 1 566 ? 21.385 9.369 -10.986 1.00 97.44 566 LEU A O 1
ATOM 4383 N N . ILE A 1 567 ? 22.385 9.323 -8.973 1.00 97.19 567 ILE A N 1
ATOM 4384 C CA . ILE A 1 567 ? 22.010 10.697 -8.615 1.00 97.19 567 ILE A CA 1
ATOM 4385 C C . ILE A 1 567 ? 22.609 11.691 -9.612 1.00 97.19 567 ILE A C 1
ATOM 4387 O O . ILE A 1 567 ? 21.879 12.525 -10.134 1.00 97.19 567 ILE A O 1
ATOM 4391 N N . GLY A 1 568 ? 23.902 11.567 -9.929 1.00 96.56 568 GLY A N 1
ATOM 4392 C CA . GLY A 1 568 ? 24.589 12.435 -10.885 1.00 96.56 568 GLY A CA 1
ATOM 4393 C C . GLY A 1 568 ? 23.903 12.460 -12.250 1.00 96.56 568 GLY A C 1
ATOM 4394 O O . GLY A 1 568 ? 23.589 13.538 -12.746 1.00 96.56 568 GLY A O 1
ATOM 4395 N N . ARG A 1 569 ? 23.568 11.284 -12.800 1.00 96.06 569 ARG A N 1
ATOM 4396 C CA . ARG A 1 569 ? 22.854 11.148 -14.082 1.00 96.06 569 ARG A CA 1
ATOM 4397 C C . ARG A 1 569 ? 21.533 11.912 -14.097 1.00 96.06 569 ARG A C 1
ATOM 4399 O O . ARG A 1 569 ? 21.207 12.563 -15.080 1.00 96.06 569 ARG A O 1
ATOM 4406 N N . TYR A 1 570 ? 20.743 11.800 -13.033 1.00 96.38 570 TYR A N 1
ATOM 4407 C CA . TYR A 1 570 ? 19.432 12.448 -12.969 1.00 96.38 570 TYR A CA 1
ATOM 4408 C C . TYR A 1 570 ? 19.486 13.878 -12.441 1.00 96.38 570 TYR A C 1
ATOM 4410 O O . TYR A 1 570 ? 18.446 14.529 -12.428 1.00 96.38 570 TYR A O 1
ATOM 4418 N N . SER A 1 571 ? 20.650 14.368 -12.016 1.00 94.38 571 SER A N 1
ATOM 4419 C CA . SER A 1 571 ? 20.885 15.778 -11.698 1.00 94.38 571 SER A CA 1
ATOM 4420 C C . SER A 1 571 ? 21.241 16.616 -12.927 1.00 94.38 571 SER A C 1
ATOM 4422 O O . SER A 1 571 ? 21.234 17.839 -12.827 1.00 94.38 571 SER A O 1
ATOM 4424 N N . GLU A 1 572 ? 21.534 15.991 -14.071 1.00 93.81 572 GLU A N 1
ATOM 4425 C CA . GLU A 1 572 ? 21.734 16.692 -15.341 1.00 93.81 572 GLU A CA 1
ATOM 4426 C C . GLU A 1 572 ? 20.437 17.371 -15.818 1.00 93.81 572 GLU A C 1
ATOM 4428 O O . GLU A 1 572 ? 19.337 16.812 -15.724 1.00 93.81 572 GLU A O 1
ATOM 4433 N N . ASP A 1 573 ? 20.573 18.579 -16.369 1.00 91.12 573 ASP A N 1
ATOM 4434 C CA . ASP A 1 573 ? 19.450 19.376 -16.860 1.00 91.12 573 ASP A CA 1
ATOM 4435 C C . ASP A 1 573 ? 18.608 18.590 -17.878 1.00 91.12 573 ASP A C 1
ATOM 4437 O O . ASP A 1 573 ? 19.088 18.132 -18.915 1.00 91.12 573 ASP A O 1
ATOM 4441 N N . GLY A 1 574 ? 17.316 18.429 -17.583 1.00 92.25 574 GLY A N 1
ATOM 4442 C CA . GLY A 1 574 ? 16.371 17.728 -18.455 1.00 92.25 574 GLY A CA 1
ATOM 4443 C C . GLY A 1 574 ? 16.497 16.198 -18.473 1.00 92.25 574 GLY A C 1
ATOM 4444 O O . GLY A 1 574 ? 15.707 15.544 -19.162 1.00 92.25 574 GLY A O 1
ATOM 4445 N N . ALA A 1 575 ? 17.411 15.594 -17.705 1.00 96.00 575 ALA A N 1
ATOM 4446 C CA . ALA A 1 575 ? 17.598 14.141 -17.685 1.00 96.00 575 ALA A CA 1
ATOM 4447 C C . ALA A 1 575 ? 16.355 13.389 -17.189 1.00 96.00 575 ALA A C 1
ATOM 4449 O O . ALA A 1 575 ? 15.975 12.367 -17.758 1.00 96.00 575 ALA A O 1
ATOM 4450 N N . VAL A 1 576 ? 15.664 13.915 -16.173 1.00 97.19 576 VAL A N 1
ATOM 4451 C CA . VAL A 1 576 ? 14.430 13.309 -15.638 1.00 97.19 576 VAL A CA 1
ATOM 4452 C C . VAL A 1 576 ? 13.293 13.359 -16.661 1.00 97.19 576 VAL A C 1
ATOM 4454 O O . VAL A 1 576 ? 12.609 12.358 -16.881 1.00 97.19 576 VAL A O 1
ATOM 4457 N N . ALA A 1 577 ? 13.108 14.497 -17.335 1.00 95.50 577 ALA A N 1
ATOM 4458 C CA . ALA A 1 577 ? 12.109 14.637 -18.393 1.00 95.50 577 ALA A CA 1
ATOM 4459 C C . ALA A 1 577 ? 12.412 13.717 -19.590 1.00 95.50 577 ALA A C 1
ATOM 4461 O O . ALA A 1 577 ? 11.503 13.085 -20.136 1.00 95.50 577 ALA A O 1
ATOM 4462 N N . THR A 1 578 ? 13.691 13.589 -19.953 1.00 97.06 578 THR A N 1
ATOM 4463 C CA . THR A 1 578 ? 14.160 12.663 -20.993 1.00 97.06 578 THR A CA 1
ATOM 4464 C C . THR A 1 578 ? 13.875 11.214 -20.603 1.00 97.06 578 THR A C 1
ATOM 4466 O O . THR A 1 578 ? 13.279 10.480 -21.388 1.00 97.06 578 THR A O 1
ATOM 4469 N N . ALA A 1 579 ? 14.183 10.819 -19.365 1.00 98.12 579 ALA A N 1
ATOM 4470 C CA . ALA A 1 579 ? 13.903 9.477 -18.860 1.00 98.12 579 ALA A CA 1
ATOM 4471 C C . ALA A 1 579 ? 12.401 9.143 -18.889 1.00 98.12 579 ALA A C 1
ATOM 4473 O O . ALA A 1 579 ? 12.020 8.038 -19.277 1.00 98.12 579 ALA A O 1
ATOM 4474 N N . LEU A 1 580 ? 11.525 10.098 -18.553 1.00 98.25 580 LEU A N 1
ATOM 4475 C CA . LEU A 1 580 ? 10.076 9.914 -18.683 1.00 98.25 580 LEU A CA 1
ATOM 4476 C C . LEU A 1 580 ? 9.661 9.689 -20.148 1.00 98.25 580 LEU A C 1
ATOM 4478 O O . LEU A 1 580 ? 8.856 8.801 -20.438 1.00 98.25 580 LEU A O 1
ATOM 4482 N N . ALA A 1 581 ? 10.209 10.468 -21.085 1.00 97.94 581 ALA A N 1
ATOM 4483 C CA . ALA A 1 581 ? 9.932 10.303 -22.511 1.00 97.94 581 ALA A CA 1
ATOM 4484 C C . ALA A 1 581 ? 10.415 8.939 -23.039 1.00 97.94 581 ALA A C 1
ATOM 4486 O O . ALA A 1 581 ? 9.686 8.272 -23.779 1.00 97.94 581 ALA A O 1
ATOM 4487 N N . GLU A 1 582 ? 11.600 8.491 -22.616 1.00 97.88 582 GLU A N 1
ATOM 4488 C CA . GLU A 1 582 ? 12.151 7.172 -22.941 1.00 97.88 582 GLU A CA 1
ATOM 4489 C C . GLU A 1 582 ? 11.270 6.033 -22.425 1.00 97.88 582 GLU A C 1
ATOM 4491 O O . GLU A 1 582 ? 11.007 5.083 -23.164 1.00 97.88 582 GLU A O 1
ATOM 4496 N N . VAL A 1 583 ? 10.772 6.129 -21.187 1.00 98.00 583 VAL A N 1
ATOM 4497 C CA . VAL A 1 583 ? 9.859 5.136 -20.598 1.00 98.00 583 VAL A CA 1
ATOM 4498 C C . VAL A 1 583 ? 8.570 5.045 -21.409 1.00 98.00 583 VAL A C 1
ATOM 4500 O O . VAL A 1 583 ? 8.183 3.949 -21.818 1.00 98.00 583 VAL A O 1
ATOM 4503 N N . ARG A 1 584 ? 7.938 6.185 -21.712 1.00 97.81 584 ARG A N 1
ATOM 4504 C CA . ARG A 1 584 ? 6.697 6.229 -22.505 1.00 97.81 584 ARG A CA 1
ATOM 4505 C C . ARG A 1 584 ? 6.897 5.647 -23.902 1.00 97.81 584 ARG A C 1
ATOM 4507 O O . ARG A 1 584 ? 6.067 4.869 -24.369 1.00 97.81 584 ARG A O 1
ATOM 4514 N N . LYS A 1 585 ? 8.005 5.997 -24.562 1.00 96.94 585 LYS A N 1
ATOM 4515 C CA . LYS A 1 585 ? 8.357 5.458 -25.880 1.00 96.94 585 LYS A CA 1
ATOM 4516 C C . LYS A 1 585 ? 8.593 3.947 -25.817 1.00 96.94 585 LYS A C 1
ATOM 4518 O O . LYS A 1 585 ? 8.005 3.218 -26.602 1.00 96.94 585 LYS A O 1
ATOM 4523 N N . SER A 1 586 ? 9.397 3.480 -24.862 1.00 95.75 586 SER A N 1
ATOM 4524 C CA . SER A 1 586 ? 9.723 2.059 -24.681 1.00 95.75 586 SER A CA 1
ATOM 4525 C C . SER A 1 586 ? 8.472 1.201 -24.482 1.00 95.75 586 SER A C 1
ATOM 4527 O O . SER A 1 586 ? 8.328 0.153 -25.110 1.00 95.75 586 SER A O 1
ATOM 4529 N N . TRP A 1 587 ? 7.532 1.662 -23.650 1.00 97.00 587 TRP A N 1
ATOM 4530 C CA . TRP A 1 587 ? 6.265 0.963 -23.455 1.00 97.00 587 TRP A CA 1
ATOM 4531 C C . TRP A 1 587 ? 5.402 0.954 -24.713 1.00 97.00 587 TRP A C 1
ATOM 4533 O O . TRP A 1 587 ? 4.903 -0.105 -25.085 1.00 97.00 587 TRP A O 1
ATOM 4543 N N . ARG A 1 588 ? 5.266 2.089 -25.406 1.00 94.62 588 ARG A N 1
ATOM 4544 C CA . ARG A 1 588 ? 4.513 2.152 -26.666 1.00 94.62 588 ARG A CA 1
ATOM 4545 C C . ARG A 1 588 ? 5.078 1.193 -27.714 1.00 94.62 588 ARG A C 1
ATOM 4547 O O . ARG A 1 588 ? 4.328 0.394 -28.266 1.00 94.62 588 ARG A O 1
ATOM 4554 N N . ASP A 1 589 ? 6.391 1.242 -27.937 1.00 94.56 589 ASP A N 1
ATOM 4555 C CA . ASP A 1 589 ? 7.085 0.411 -28.927 1.00 94.56 589 ASP A CA 1
ATOM 4556 C C . ASP A 1 589 ? 6.915 -1.087 -28.621 1.00 94.56 589 ASP A C 1
ATOM 4558 O O . ASP A 1 589 ? 6.800 -1.905 -29.529 1.00 94.56 589 ASP A O 1
ATOM 4562 N N . ARG A 1 590 ? 6.863 -1.457 -27.337 1.00 93.56 590 ARG A N 1
ATOM 4563 C CA . ARG A 1 590 ? 6.681 -2.845 -26.900 1.00 93.56 590 ARG A CA 1
ATOM 4564 C C . ARG A 1 590 ? 5.241 -3.342 -27.041 1.00 93.56 590 ARG A C 1
ATOM 4566 O O . ARG A 1 590 ? 5.013 -4.495 -27.407 1.00 93.56 590 ARG A O 1
ATOM 4573 N N . LEU A 1 591 ? 4.265 -2.505 -26.700 1.00 95.31 591 LEU A N 1
ATOM 4574 C CA . LEU A 1 591 ? 2.859 -2.910 -26.637 1.00 95.31 591 LEU A CA 1
ATOM 4575 C C . LEU A 1 591 ? 2.192 -2.928 -28.020 1.00 95.31 591 LEU A C 1
ATOM 4577 O O . LEU A 1 591 ? 1.303 -3.744 -28.241 1.00 95.31 591 LEU A O 1
ATOM 4581 N N . ILE A 1 592 ? 2.677 -2.124 -28.973 1.00 93.50 592 ILE A N 1
ATOM 4582 C CA . ILE A 1 592 ? 2.110 -2.036 -30.331 1.00 93.50 592 ILE A CA 1
ATOM 4583 C C . ILE A 1 592 ? 2.357 -3.281 -31.204 1.00 93.50 592 ILE A C 1
ATOM 4585 O O . ILE A 1 592 ? 1.790 -3.391 -32.287 1.00 93.50 592 ILE A O 1
ATOM 4589 N N . ALA A 1 593 ? 3.186 -4.229 -30.755 1.00 92.44 593 ALA A N 1
ATOM 4590 C CA . ALA A 1 593 ? 3.527 -5.432 -31.521 1.00 92.44 593 ALA A CA 1
ATOM 4591 C C . ALA A 1 593 ? 2.301 -6.282 -31.911 1.00 92.44 593 ALA A C 1
ATOM 4593 O O . ALA A 1 593 ? 2.298 -6.914 -32.965 1.00 92.44 593 ALA A O 1
ATOM 4594 N N . VAL A 1 594 ? 1.249 -6.264 -31.087 1.00 93.62 594 VAL A N 1
ATOM 4595 C CA . VAL A 1 594 ? -0.046 -6.880 -31.390 1.00 93.62 594 VAL A CA 1
ATOM 4596 C C . VAL A 1 594 ? -1.114 -5.804 -31.281 1.00 93.62 594 VAL A C 1
ATOM 4598 O O . VAL A 1 594 ? -1.239 -5.166 -30.240 1.00 93.62 594 VAL A O 1
ATOM 4601 N N . GLN A 1 595 ? -1.879 -5.608 -32.353 1.00 95.31 595 GLN A N 1
ATOM 4602 C CA . GLN A 1 595 ? -3.037 -4.719 -32.387 1.00 95.31 595 GLN A CA 1
ATOM 4603 C C . GLN A 1 595 ? -4.194 -5.434 -33.079 1.00 95.31 595 GLN A C 1
ATOM 4605 O O . GLN A 1 595 ? -4.005 -6.113 -34.090 1.00 95.31 595 GLN A O 1
ATOM 4610 N N . ILE A 1 596 ? -5.392 -5.261 -32.541 1.00 96.56 596 ILE A N 1
ATOM 4611 C CA . ILE A 1 596 ? -6.643 -5.736 -33.110 1.00 96.56 596 ILE A CA 1
ATOM 4612 C C . ILE A 1 596 ? -7.574 -4.550 -33.350 1.00 96.56 596 ILE A C 1
ATOM 4614 O O . ILE A 1 596 ? -7.497 -3.520 -32.678 1.00 96.56 596 ILE A O 1
ATOM 4618 N N . GLN A 1 597 ? -8.465 -4.726 -34.316 1.00 97.31 597 GLN A N 1
ATOM 4619 C CA . GLN A 1 597 ? -9.592 -3.840 -34.547 1.00 97.31 597 GLN A CA 1
ATOM 4620 C C . GLN A 1 597 ? -10.828 -4.711 -34.733 1.00 97.31 597 GLN A C 1
ATOM 4622 O O . GLN A 1 597 ? -10.875 -5.546 -35.641 1.00 97.31 597 GLN A O 1
ATOM 4627 N N . THR A 1 598 ? -11.814 -4.550 -33.863 1.00 97.88 598 THR A N 1
ATOM 4628 C CA . THR A 1 598 ? -13.013 -5.384 -33.831 1.00 97.88 598 THR A CA 1
ATOM 4629 C C . THR A 1 598 ? -14.270 -4.528 -33.661 1.00 97.88 598 THR A C 1
ATOM 4631 O O . THR A 1 598 ? -14.196 -3.349 -33.319 1.00 97.88 598 THR A O 1
ATOM 4634 N N . PRO A 1 599 ? -15.472 -5.101 -33.852 1.00 98.00 599 PRO A N 1
ATOM 4635 C CA . PRO A 1 599 ? -16.717 -4.428 -33.482 1.00 98.00 599 PRO A CA 1
ATOM 4636 C C . PRO A 1 599 ? -16.896 -4.192 -31.969 1.00 98.00 599 PRO A C 1
ATOM 4638 O O . PRO A 1 599 ? -17.912 -3.627 -31.576 1.00 98.00 599 PRO A O 1
ATOM 4641 N N . SER A 1 600 ? -15.963 -4.643 -31.117 1.00 97.62 600 SER A N 1
ATOM 4642 C CA . SER A 1 600 ? -15.986 -4.462 -29.662 1.00 97.62 600 SER A CA 1
ATOM 4643 C C . SER A 1 600 ? -14.818 -3.569 -29.219 1.00 97.62 600 SER A C 1
ATOM 4645 O O . SER A 1 600 ? -13.742 -4.078 -28.899 1.00 97.62 600 SER A O 1
ATOM 4647 N N . PRO A 1 601 ? -15.007 -2.238 -29.131 1.00 96.00 601 PRO A N 1
ATOM 4648 C CA . PRO A 1 601 ? -13.912 -1.325 -28.796 1.00 96.00 601 PRO A CA 1
ATOM 4649 C C . PRO A 1 601 ? -13.314 -1.576 -27.404 1.00 96.00 601 PRO A C 1
ATOM 4651 O O . PRO A 1 601 ? -12.144 -1.293 -27.170 1.00 96.00 601 PRO A O 1
ATOM 4654 N N . SER A 1 602 ? -14.084 -2.155 -26.473 1.00 96.38 602 SER A N 1
ATOM 4655 C CA . SER A 1 602 ? -13.571 -2.544 -25.153 1.00 96.38 602 SER A CA 1
ATOM 4656 C C . SER A 1 602 ? -12.569 -3.695 -25.232 1.00 96.38 602 SER A C 1
ATOM 4658 O O . SER A 1 602 ? -11.631 -3.741 -24.442 1.00 96.38 602 SER A O 1
ATOM 4660 N N . LEU A 1 603 ? -12.764 -4.631 -26.170 1.00 97.19 603 LEU A N 1
ATOM 4661 C CA . LEU A 1 603 ? -11.817 -5.721 -26.398 1.00 97.19 603 LEU A CA 1
ATOM 4662 C C . LEU A 1 603 ? -10.530 -5.172 -27.018 1.00 97.19 603 LEU A C 1
ATOM 4664 O O . LEU A 1 603 ? -9.446 -5.477 -26.521 1.00 97.19 603 LEU A O 1
ATOM 4668 N N . ASP A 1 604 ? -10.666 -4.325 -28.041 1.00 97.12 604 ASP A N 1
ATOM 4669 C CA . ASP A 1 604 ? -9.540 -3.673 -28.712 1.00 97.12 604 ASP A CA 1
ATOM 4670 C C . ASP A 1 604 ? -8.681 -2.917 -27.706 1.00 97.12 604 ASP A C 1
ATOM 4672 O O . ASP A 1 604 ? -7.476 -3.129 -27.637 1.00 97.12 604 ASP A O 1
ATOM 4676 N N . LEU A 1 605 ? -9.310 -2.115 -26.847 1.00 96.06 605 LEU A N 1
ATOM 4677 C CA . LEU A 1 605 ? -8.616 -1.331 -25.835 1.00 96.06 605 LEU A CA 1
ATOM 4678 C C . LEU A 1 605 ? -7.768 -2.202 -24.897 1.00 96.06 605 LEU A C 1
ATOM 4680 O O . LEU A 1 605 ? -6.618 -1.872 -24.602 1.00 96.06 605 LEU A O 1
ATOM 4684 N N . MET A 1 606 ? -8.318 -3.326 -24.431 1.00 96.88 606 MET A N 1
ATOM 4685 C CA . MET A 1 606 ? -7.599 -4.213 -23.518 1.00 96.88 606 MET A CA 1
ATOM 4686 C C . MET A 1 606 ? -6.445 -4.941 -24.212 1.00 96.88 606 MET A C 1
ATOM 4688 O O . MET A 1 606 ? -5.347 -5.005 -23.657 1.00 96.88 606 MET A O 1
ATOM 4692 N N . ILE A 1 607 ? -6.668 -5.480 -25.412 1.00 96.12 607 ILE A N 1
ATOM 4693 C CA . ILE A 1 607 ? -5.659 -6.263 -26.140 1.00 96.12 607 ILE A CA 1
ATOM 4694 C C . ILE A 1 607 ? -4.550 -5.371 -26.707 1.00 96.12 607 ILE A C 1
ATOM 4696 O O . ILE A 1 607 ? -3.385 -5.755 -26.659 1.00 96.12 607 ILE A O 1
ATOM 4700 N N . ASN A 1 608 ? -4.880 -4.156 -27.151 1.00 95.94 608 ASN A N 1
ATOM 4701 C CA . ASN A 1 608 ? -3.939 -3.235 -27.795 1.00 95.94 608 ASN A CA 1
ATOM 4702 C C . ASN A 1 608 ? -2.942 -2.578 -26.828 1.00 95.94 608 ASN A C 1
ATOM 4704 O O . ASN A 1 608 ? -2.073 -1.823 -27.266 1.00 95.94 608 ASN A O 1
ATOM 4708 N N . GLY A 1 609 ? -3.026 -2.858 -25.524 1.00 95.75 609 GLY A N 1
ATOM 4709 C CA . GLY A 1 609 ? -2.007 -2.407 -24.581 1.00 95.75 609 GLY A CA 1
ATOM 4710 C C . GLY A 1 609 ? -2.157 -2.953 -23.168 1.00 95.75 609 GLY A C 1
ATOM 4711 O O . GLY A 1 609 ? -1.212 -3.533 -22.637 1.00 95.75 609 GLY A O 1
ATOM 4712 N N . TRP A 1 610 ? -3.327 -2.804 -22.544 1.00 97.62 610 TRP A N 1
ATOM 4713 C CA . TRP A 1 610 ? -3.488 -3.027 -21.100 1.00 97.62 610 TRP A CA 1
ATOM 4714 C C . TRP A 1 610 ? -3.248 -4.467 -20.640 1.00 97.62 610 TRP A C 1
ATOM 4716 O O . TRP A 1 610 ? -2.614 -4.669 -19.605 1.00 97.62 610 TRP A O 1
ATOM 4726 N N . ALA A 1 611 ? -3.689 -5.470 -21.401 1.00 96.88 611 ALA A N 1
ATOM 4727 C CA . ALA A 1 611 ? -3.483 -6.877 -21.058 1.00 96.88 611 ALA A CA 1
ATOM 4728 C C . ALA A 1 611 ? -1.992 -7.262 -21.111 1.00 96.88 611 ALA A C 1
ATOM 4730 O O . ALA A 1 611 ? -1.465 -7.873 -20.176 1.00 96.88 611 ALA A O 1
ATOM 4731 N N . ALA A 1 612 ? -1.285 -6.847 -22.166 1.00 96.88 612 ALA A N 1
ATOM 4732 C CA . ALA A 1 612 ? 0.152 -7.079 -22.303 1.00 96.88 612 ALA A CA 1
ATOM 4733 C C . ALA A 1 612 ? 0.956 -6.278 -21.263 1.00 96.88 612 ALA A C 1
ATOM 4735 O O . ALA A 1 612 ? 1.876 -6.816 -20.642 1.00 96.88 612 ALA A O 1
ATOM 4736 N N . TYR A 1 613 ? 0.565 -5.025 -21.004 1.00 98.00 613 TYR A N 1
ATOM 4737 C CA . TYR A 1 613 ? 1.154 -4.188 -19.960 1.00 98.00 613 TYR A CA 1
ATOM 4738 C C . TYR A 1 613 ? 1.030 -4.837 -18.580 1.00 98.00 613 TYR A C 1
ATOM 4740 O O . TYR A 1 613 ? 2.027 -4.969 -17.871 1.00 98.00 613 TYR A O 1
ATOM 4748 N N . GLN A 1 614 ? -0.170 -5.297 -18.218 1.00 97.12 614 GLN A N 1
ATOM 4749 C CA . GLN A 1 614 ? -0.422 -5.957 -16.940 1.00 97.12 614 GLN A CA 1
ATOM 4750 C C . GLN A 1 614 ? 0.375 -7.261 -16.810 1.00 97.12 614 GLN A C 1
ATOM 4752 O O . GLN A 1 614 ? 0.981 -7.513 -15.768 1.00 97.12 614 GLN A O 1
ATOM 4757 N N . THR A 1 615 ? 0.418 -8.073 -17.868 1.00 97.38 615 THR A N 1
ATOM 4758 C CA . THR A 1 615 ? 1.188 -9.327 -17.882 1.00 97.38 615 THR A CA 1
ATOM 4759 C C . THR A 1 615 ? 2.674 -9.053 -17.650 1.00 97.38 615 THR A C 1
ATOM 4761 O O . THR A 1 615 ? 3.320 -9.704 -16.829 1.00 97.38 615 THR A O 1
ATOM 4764 N N . LEU A 1 616 ? 3.228 -8.035 -18.309 1.00 96.88 616 LEU A N 1
ATOM 4765 C CA . LEU A 1 616 ? 4.647 -7.729 -18.194 1.00 96.88 616 LEU A CA 1
ATOM 4766 C C . LEU A 1 616 ? 4.998 -7.010 -16.885 1.00 96.88 616 LEU A C 1
ATOM 4768 O O . LEU A 1 616 ? 5.807 -7.514 -16.107 1.00 96.88 616 LEU A O 1
ATOM 4772 N N . SER A 1 617 ? 4.383 -5.853 -16.629 1.00 97.69 617 SER A N 1
ATOM 4773 C CA . SER A 1 617 ? 4.702 -5.000 -15.478 1.00 97.69 617 SER A CA 1
ATOM 4774 C C . SER A 1 617 ? 4.304 -5.666 -14.162 1.00 97.69 617 SER A C 1
ATOM 4776 O O . SER A 1 617 ? 5.125 -5.783 -13.252 1.00 97.69 617 SER A O 1
ATOM 4778 N N . CYS A 1 618 ? 3.068 -6.167 -14.055 1.00 97.12 618 CYS A N 1
ATOM 4779 C CA . CYS A 1 618 ? 2.569 -6.727 -12.799 1.00 97.12 618 CYS A CA 1
ATOM 4780 C C . CYS A 1 618 ? 3.082 -8.143 -12.558 1.00 97.12 618 CYS A C 1
ATOM 4782 O O . CYS A 1 618 ? 3.409 -8.481 -11.420 1.00 97.12 618 CYS A O 1
ATOM 4784 N N . ARG A 1 619 ? 3.121 -8.988 -13.598 1.00 96.06 619 ARG A N 1
ATOM 4785 C CA . ARG A 1 619 ? 3.307 -10.433 -13.408 1.00 96.06 619 ARG A CA 1
ATOM 4786 C C . ARG A 1 619 ? 4.705 -10.924 -13.713 1.00 96.06 619 ARG A C 1
ATOM 4788 O O . ARG A 1 619 ? 5.277 -11.589 -12.857 1.00 96.06 619 ARG A O 1
ATOM 4795 N N . LEU A 1 620 ? 5.303 -10.561 -14.843 1.00 95.75 620 LEU A N 1
ATOM 4796 C CA . LEU A 1 620 ? 6.670 -10.994 -15.150 1.00 95.75 620 LEU A CA 1
ATOM 4797 C C . LEU A 1 620 ? 7.749 -10.182 -14.435 1.00 95.75 620 LEU A C 1
ATOM 4799 O O . LEU A 1 620 ? 8.761 -10.756 -14.047 1.00 95.75 620 LEU A O 1
ATOM 4803 N N . TRP A 1 621 ? 7.584 -8.869 -14.277 1.00 96.25 621 TRP A N 1
ATOM 4804 C CA . TRP A 1 621 ? 8.603 -8.014 -13.659 1.00 96.25 621 TRP A CA 1
ATOM 4805 C C . TRP A 1 621 ? 8.326 -7.760 -12.185 1.00 96.25 621 TRP A C 1
ATOM 4807 O O . TRP A 1 621 ? 9.111 -8.174 -11.335 1.00 96.25 621 TRP A O 1
ATOM 4817 N N . GLY A 1 622 ? 7.194 -7.131 -11.871 1.00 96.19 622 GLY A N 1
ATOM 4818 C CA . GLY A 1 622 ? 6.858 -6.754 -10.505 1.00 96.19 622 GLY A CA 1
ATOM 4819 C C . GLY A 1 622 ? 6.519 -7.940 -9.606 1.00 96.19 622 GLY A C 1
ATOM 4820 O O . GLY A 1 622 ? 6.822 -7.889 -8.419 1.00 96.19 622 GLY A O 1
ATOM 4821 N N . ARG A 1 623 ? 5.889 -8.994 -10.152 1.00 96.75 623 ARG A N 1
ATOM 4822 C CA . ARG A 1 623 ? 5.299 -10.120 -9.391 1.00 96.75 623 ARG A CA 1
ATOM 4823 C C . ARG A 1 623 ? 4.475 -9.613 -8.195 1.00 96.75 623 ARG A C 1
ATOM 4825 O O . ARG A 1 623 ? 4.554 -10.130 -7.075 1.00 96.75 623 ARG A O 1
ATOM 4832 N N . SER A 1 624 ? 3.720 -8.544 -8.448 1.00 96.00 624 SER A N 1
ATOM 4833 C CA . SER A 1 624 ? 3.080 -7.707 -7.437 1.00 96.00 624 SER A CA 1
ATOM 4834 C C . SER A 1 624 ? 1.780 -7.089 -7.958 1.00 96.00 624 SER A C 1
ATOM 4836 O O . SER A 1 624 ? 1.617 -6.832 -9.151 1.00 96.00 624 SER A O 1
ATOM 4838 N N . ALA A 1 625 ? 0.852 -6.856 -7.041 1.00 95.31 625 ALA A N 1
ATOM 4839 C CA . ALA A 1 625 ? -0.458 -6.252 -7.222 1.00 95.31 625 ALA A CA 1
ATOM 4840 C C . ALA A 1 625 ? -0.968 -5.740 -5.863 1.00 95.31 625 ALA A C 1
ATOM 4842 O O . ALA A 1 6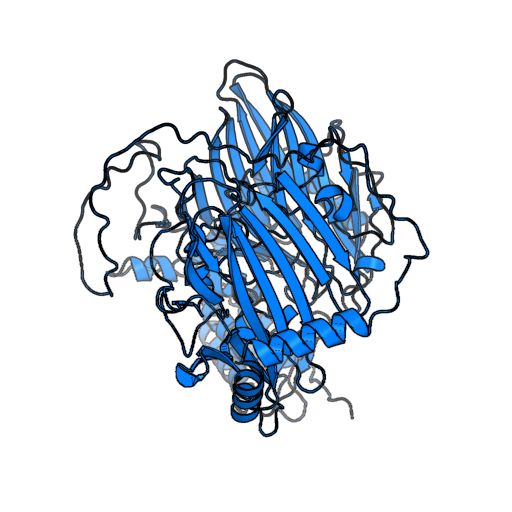25 ? -0.391 -6.034 -4.813 1.00 95.31 625 ALA A O 1
ATOM 4843 N N . PHE A 1 626 ? -2.095 -5.022 -5.859 1.00 95.12 626 PHE A N 1
ATOM 4844 C CA . PHE A 1 626 ? -2.664 -4.471 -4.624 1.00 95.12 626 PHE A CA 1
ATOM 4845 C C . PHE A 1 626 ? -2.949 -5.540 -3.559 1.00 95.12 626 PHE A C 1
ATOM 4847 O O . PHE A 1 626 ? -2.575 -5.377 -2.405 1.00 95.12 626 PHE A O 1
ATOM 4854 N N . TYR A 1 627 ? -3.565 -6.659 -3.949 1.00 92.56 627 TYR A N 1
ATOM 4855 C CA . TYR A 1 627 ? -3.885 -7.755 -3.029 1.00 92.56 627 TYR A CA 1
ATOM 4856 C C . TYR A 1 627 ? -2.822 -8.844 -2.970 1.00 92.56 627 TYR A C 1
ATOM 4858 O O . TYR A 1 627 ? -3.028 -9.801 -2.243 1.00 92.56 627 TYR A O 1
ATOM 4866 N N . GLN A 1 628 ? -1.718 -8.749 -3.710 1.00 91.44 628 GLN A N 1
ATOM 4867 C CA . GLN A 1 628 ? -0.678 -9.774 -3.673 1.00 91.44 628 GLN A CA 1
ATOM 4868 C C . GLN A 1 628 ? 0.681 -9.173 -4.011 1.00 91.44 628 GLN A C 1
ATOM 4870 O O . GLN A 1 628 ? 0.945 -8.845 -5.159 1.00 91.44 628 GLN A O 1
ATOM 4875 N N . SER A 1 629 ? 1.576 -9.099 -3.032 1.00 93.25 629 SER A N 1
ATOM 4876 C CA . SER A 1 629 ? 2.974 -8.717 -3.238 1.00 93.25 629 SER A CA 1
ATOM 4877 C C . SER A 1 629 ? 3.852 -9.951 -3.024 1.00 93.25 629 SER A C 1
ATOM 4879 O O . SER A 1 629 ? 4.229 -10.280 -1.896 1.00 93.25 629 SER A O 1
ATOM 4881 N N . GLY A 1 630 ? 4.060 -10.702 -4.111 1.00 91.88 630 GLY A N 1
ATOM 4882 C CA . GLY A 1 630 ? 4.587 -12.066 -4.081 1.00 91.88 630 GLY A CA 1
ATOM 4883 C C . GLY A 1 630 ? 6.083 -12.159 -4.341 1.00 91.88 630 GLY A C 1
ATOM 4884 O O . GLY A 1 630 ? 6.770 -12.842 -3.597 1.00 91.88 630 GLY A O 1
ATOM 4885 N N . GLY A 1 631 ? 6.600 -11.497 -5.377 1.00 93.94 631 GLY A N 1
ATOM 4886 C CA . GLY A 1 631 ? 8.032 -11.467 -5.699 1.00 93.94 631 GLY A CA 1
ATOM 4887 C C . GLY A 1 631 ? 8.645 -12.779 -6.221 1.00 93.94 631 GLY A C 1
ATOM 4888 O O . GLY A 1 631 ? 9.703 -12.728 -6.849 1.00 93.94 631 GLY A O 1
ATOM 4889 N N . ALA A 1 632 ? 7.995 -13.928 -6.009 1.00 95.06 632 ALA A N 1
ATOM 4890 C CA . ALA A 1 632 ? 8.427 -15.249 -6.468 1.00 95.06 632 ALA A CA 1
ATOM 4891 C C . ALA A 1 632 ? 8.049 -15.535 -7.925 1.00 95.06 632 ALA A C 1
ATOM 4893 O O . ALA A 1 632 ? 6.967 -15.164 -8.383 1.00 95.06 632 ALA A O 1
ATOM 4894 N N . PHE A 1 633 ? 8.904 -16.273 -8.625 1.00 95.62 633 PHE A N 1
ATOM 4895 C CA . PHE A 1 633 ? 8.530 -16.940 -9.866 1.00 95.62 633 PHE A CA 1
ATOM 4896 C C . PHE A 1 633 ? 7.725 -18.192 -9.520 1.00 95.62 633 PHE A C 1
ATOM 4898 O O . PHE A 1 633 ? 8.235 -19.067 -8.828 1.00 95.62 633 PHE A O 1
ATOM 4905 N N . GLY A 1 634 ? 6.476 -18.271 -9.976 1.00 95.88 634 GLY A N 1
ATOM 4906 C CA . GLY A 1 634 ? 5.702 -19.514 -9.975 1.00 95.88 634 GLY A CA 1
ATOM 4907 C C . GLY A 1 634 ? 5.962 -20.276 -11.266 1.00 95.88 634 GLY A C 1
ATOM 4908 O O . GLY A 1 634 ? 5.847 -19.681 -12.335 1.00 95.88 634 GLY A O 1
ATOM 4909 N N . PHE A 1 635 ? 6.299 -21.564 -11.177 1.00 96.75 635 PHE A N 1
ATOM 4910 C CA . PHE A 1 635 ? 6.771 -22.336 -12.330 1.00 96.75 635 PHE A CA 1
ATOM 4911 C C . PHE A 1 635 ? 5.730 -22.389 -13.447 1.00 96.75 635 PHE A C 1
ATOM 4913 O O . PHE A 1 635 ? 5.991 -22.014 -14.586 1.00 96.75 635 PHE A O 1
ATOM 4920 N N . ARG A 1 636 ? 4.508 -22.796 -13.106 1.00 96.81 636 ARG A N 1
ATOM 4921 C CA . ARG A 1 636 ? 3.370 -22.765 -14.024 1.00 96.81 636 ARG A CA 1
ATOM 4922 C C . ARG A 1 636 ? 3.017 -21.342 -14.446 1.00 96.81 636 ARG A C 1
ATOM 4924 O O . ARG A 1 636 ? 2.872 -21.063 -15.635 1.00 96.81 636 ARG A O 1
ATOM 4931 N N . ASP A 1 637 ? 2.838 -20.464 -13.465 1.00 95.38 637 ASP A N 1
ATOM 4932 C CA . ASP A 1 637 ? 2.217 -19.158 -13.676 1.00 95.38 637 ASP A CA 1
ATOM 4933 C C . ASP A 1 637 ? 3.065 -18.279 -14.606 1.00 95.38 637 ASP A C 1
ATOM 4935 O O . ASP A 1 637 ? 2.538 -17.673 -15.532 1.00 95.38 637 ASP A O 1
ATOM 4939 N N . GLN A 1 638 ? 4.388 -18.262 -14.425 1.00 95.88 638 GLN A N 1
ATOM 4940 C CA . GLN A 1 638 ? 5.288 -17.455 -15.252 1.00 95.88 638 GLN A CA 1
ATOM 4941 C C . GLN A 1 638 ? 5.463 -18.024 -16.659 1.00 95.88 638 GLN A C 1
ATOM 4943 O O . GLN A 1 638 ? 5.620 -17.249 -17.601 1.00 95.88 638 GLN A O 1
ATOM 4948 N N . LEU A 1 639 ? 5.395 -19.348 -16.834 1.00 97.44 639 LEU A N 1
ATOM 4949 C CA . LEU A 1 639 ? 5.337 -19.943 -18.169 1.00 97.44 639 LEU A CA 1
ATOM 4950 C C . LEU A 1 639 ? 4.050 -19.518 -18.887 1.00 97.44 639 LEU A C 1
ATOM 4952 O O . LEU A 1 639 ? 4.121 -19.103 -20.040 1.00 97.44 639 LEU A O 1
ATOM 4956 N N . GLN A 1 640 ? 2.896 -19.534 -18.212 1.00 96.81 640 GLN A N 1
ATOM 4957 C CA . GLN A 1 640 ? 1.635 -19.036 -18.782 1.00 96.81 640 GLN A CA 1
ATOM 4958 C C . GLN A 1 640 ? 1.700 -17.542 -19.129 1.00 96.81 640 GLN A C 1
ATOM 4960 O O . GLN A 1 640 ? 1.351 -17.160 -20.248 1.00 96.81 640 GLN A O 1
ATOM 4965 N N . ASP A 1 641 ? 2.206 -16.714 -18.211 1.00 96.75 641 ASP A N 1
ATOM 4966 C CA . ASP A 1 641 ? 2.399 -15.277 -18.433 1.00 96.75 641 ASP A CA 1
ATOM 4967 C C . ASP A 1 641 ? 3.339 -15.031 -19.640 1.00 96.75 641 ASP A C 1
ATOM 4969 O O . ASP A 1 641 ? 3.092 -14.160 -20.477 1.00 96.75 641 ASP A O 1
ATOM 4973 N N . ALA A 1 642 ? 4.400 -15.834 -19.791 1.00 96.31 642 ALA A N 1
ATOM 4974 C CA . ALA A 1 642 ? 5.348 -15.734 -20.901 1.00 96.31 642 ALA A CA 1
ATOM 4975 C C . ALA A 1 642 ? 4.770 -16.185 -22.253 1.00 96.31 642 ALA A C 1
ATOM 4977 O O . ALA A 1 642 ? 5.170 -15.644 -23.289 1.00 96.31 642 ALA A O 1
ATOM 4978 N N . VAL A 1 643 ? 3.838 -17.149 -22.265 1.00 94.38 643 VAL A N 1
ATOM 4979 C CA . VAL A 1 643 ? 3.120 -17.573 -23.484 1.00 94.38 643 VAL A CA 1
ATOM 4980 C C . VAL A 1 643 ? 2.342 -16.399 -24.069 1.00 94.38 643 VAL A C 1
ATOM 4982 O O . VAL A 1 643 ? 2.401 -16.164 -25.275 1.00 94.38 643 VAL A O 1
ATOM 4985 N N . ALA A 1 644 ? 1.644 -15.640 -23.218 1.00 92.88 644 ALA A N 1
ATOM 4986 C CA . ALA A 1 644 ? 0.803 -14.521 -23.642 1.00 92.88 644 ALA A CA 1
ATOM 4987 C C . ALA A 1 644 ? 1.596 -13.402 -24.341 1.00 92.88 644 ALA A C 1
ATOM 4989 O O . ALA A 1 644 ? 1.039 -12.642 -25.129 1.00 92.88 644 ALA A O 1
ATOM 4990 N N . LEU A 1 645 ? 2.904 -13.320 -24.088 1.00 94.56 645 LEU A N 1
ATOM 4991 C CA . LEU A 1 645 ? 3.784 -12.283 -24.623 1.00 94.56 645 LEU A CA 1
ATOM 4992 C C . LEU A 1 645 ? 4.654 -12.749 -25.793 1.00 94.56 645 LEU A C 1
ATOM 4994 O O . LEU A 1 645 ? 5.486 -11.973 -26.259 1.00 94.56 645 LEU A O 1
ATOM 4998 N N . ILE A 1 646 ? 4.457 -13.965 -26.314 1.00 94.88 646 ILE A N 1
ATOM 4999 C CA . ILE A 1 646 ? 5.314 -14.517 -27.375 1.00 94.88 646 ILE A CA 1
ATOM 5000 C C . ILE A 1 646 ? 5.374 -13.635 -28.631 1.00 94.88 646 ILE A C 1
ATOM 5002 O O . ILE A 1 646 ? 6.433 -13.501 -29.237 1.00 94.88 646 ILE A O 1
ATOM 5006 N N . TYR A 1 647 ? 4.255 -13.004 -28.998 1.00 92.62 647 TYR A N 1
ATOM 5007 C CA . TYR A 1 647 ? 4.162 -12.126 -30.167 1.00 92.62 647 TYR A CA 1
ATOM 5008 C C . TYR A 1 647 ? 4.631 -10.694 -29.875 1.00 92.62 647 TYR A C 1
ATOM 5010 O O . TYR A 1 647 ? 4.851 -9.924 -30.804 1.00 92.62 647 TYR A O 1
ATOM 5018 N N . HIS A 1 648 ? 4.812 -10.345 -28.598 1.00 94.12 648 HIS A N 1
ATOM 5019 C CA . HIS A 1 648 ? 5.341 -9.050 -28.174 1.00 94.12 648 HIS A CA 1
ATOM 5020 C C . HIS A 1 648 ? 6.862 -9.084 -27.983 1.00 94.12 648 HIS A C 1
ATOM 5022 O O . HIS A 1 648 ? 7.561 -8.162 -28.393 1.00 94.12 648 HIS A O 1
ATOM 5028 N N . ASP A 1 649 ? 7.384 -10.127 -27.335 1.00 94.31 649 ASP A N 1
ATOM 5029 C CA . ASP A 1 649 ? 8.809 -10.283 -27.034 1.00 94.31 649 ASP A CA 1
ATOM 5030 C C . ASP A 1 649 ? 9.180 -11.780 -26.972 1.00 94.31 649 ASP A C 1
ATOM 5032 O O . ASP A 1 649 ? 9.294 -12.359 -25.885 1.00 94.31 649 ASP A O 1
ATOM 5036 N N . PRO A 1 650 ? 9.397 -12.439 -28.126 1.00 95.69 650 PRO A N 1
ATOM 5037 C CA . PRO A 1 650 ? 9.761 -13.856 -28.152 1.00 95.69 650 PRO A CA 1
ATOM 5038 C C . PRO A 1 650 ? 11.101 -14.126 -27.449 1.00 95.69 650 PRO A C 1
ATOM 5040 O O . PRO A 1 650 ? 11.319 -15.216 -26.918 1.00 95.69 650 PRO A O 1
ATOM 5043 N N . ALA A 1 651 ? 12.005 -13.143 -27.389 1.00 96.00 651 ALA A N 1
ATOM 5044 C CA . ALA A 1 651 ? 13.264 -13.283 -26.665 1.00 96.00 651 ALA A CA 1
ATOM 5045 C C . ALA A 1 651 ? 13.040 -13.360 -25.144 1.00 96.00 651 ALA A C 1
ATOM 5047 O O . ALA A 1 651 ? 13.732 -14.117 -24.460 1.00 96.00 651 ALA A O 1
ATOM 5048 N N . LEU A 1 652 ? 12.066 -12.623 -24.602 1.00 95.50 652 LEU A N 1
ATOM 5049 C CA . LEU A 1 652 ? 11.645 -12.756 -23.206 1.00 95.50 652 LEU A CA 1
ATOM 5050 C C . LEU A 1 652 ? 11.068 -14.142 -22.921 1.00 95.50 652 LEU A C 1
ATOM 5052 O O . LEU A 1 652 ? 11.474 -14.759 -21.936 1.00 95.50 652 LEU A O 1
ATOM 5056 N N . THR A 1 653 ? 10.193 -14.658 -23.788 1.00 96.69 653 THR A N 1
ATOM 5057 C CA . THR A 1 653 ? 9.645 -16.017 -23.647 1.00 96.69 653 THR A CA 1
ATOM 5058 C C . THR A 1 653 ? 10.757 -17.068 -23.664 1.00 96.69 653 THR A C 1
ATOM 5060 O O . THR A 1 653 ? 10.771 -17.957 -22.813 1.00 96.69 653 THR A O 1
ATOM 5063 N N . ARG A 1 654 ? 11.757 -16.923 -24.545 1.00 97.75 654 ARG A N 1
ATOM 5064 C CA . ARG A 1 654 ? 12.942 -17.799 -24.568 1.00 97.75 654 ARG A CA 1
ATOM 5065 C C . ARG A 1 654 ? 13.720 -17.761 -23.253 1.00 97.75 654 ARG A C 1
ATOM 5067 O O . ARG A 1 654 ? 14.088 -18.805 -22.725 1.00 97.75 654 ARG A O 1
ATOM 5074 N N . ARG A 1 655 ? 13.954 -16.567 -22.694 1.00 96.94 655 ARG A N 1
ATOM 5075 C CA . ARG A 1 655 ? 14.623 -16.423 -21.387 1.00 96.94 655 ARG A CA 1
ATOM 5076 C C . ARG A 1 655 ? 13.826 -17.091 -20.268 1.00 96.94 655 ARG A C 1
ATOM 5078 O O . ARG A 1 655 ? 14.430 -17.723 -19.409 1.00 96.94 655 ARG A O 1
ATOM 5085 N N . GLN A 1 656 ? 12.497 -16.989 -20.293 1.00 97.06 656 GLN A N 1
ATOM 5086 C CA . GLN A 1 656 ? 11.632 -17.661 -19.322 1.00 97.06 656 GLN A CA 1
ATOM 5087 C C . GLN A 1 656 ? 11.715 -19.185 -19.445 1.00 97.06 656 GLN A C 1
ATOM 5089 O O . GLN A 1 656 ? 11.861 -19.852 -18.426 1.00 97.06 656 GLN 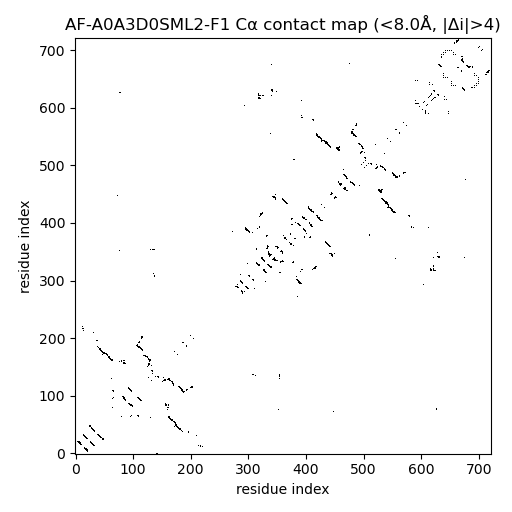A O 1
ATOM 5094 N N . LEU A 1 657 ? 11.720 -19.739 -20.661 1.00 97.50 657 LEU A N 1
ATOM 5095 C CA . LEU A 1 657 ? 11.922 -21.176 -20.880 1.00 97.50 657 LEU A CA 1
ATOM 5096 C C . LEU A 1 657 ? 13.224 -21.676 -20.249 1.00 97.50 657 LEU A C 1
ATOM 5098 O O . LEU A 1 657 ? 13.199 -22.627 -19.474 1.00 97.50 657 LEU A O 1
ATOM 5102 N N . LEU A 1 658 ? 14.343 -21.005 -20.529 1.00 97.56 658 LEU A N 1
ATOM 5103 C CA . LEU A 1 658 ? 15.648 -21.398 -19.989 1.00 97.56 658 LEU A CA 1
ATOM 5104 C C . LEU A 1 658 ? 15.725 -21.219 -18.470 1.00 97.56 658 LEU A C 1
ATOM 5106 O O . LEU A 1 658 ? 16.293 -22.064 -17.780 1.00 97.56 658 LEU A O 1
ATOM 5110 N N . LEU A 1 659 ? 15.115 -20.153 -17.941 1.00 96.00 659 LEU A N 1
ATOM 5111 C CA . LEU A 1 659 ? 15.003 -19.943 -16.502 1.00 96.00 659 LEU A CA 1
ATOM 5112 C C . LEU A 1 659 ? 14.274 -21.118 -15.842 1.00 96.00 659 LEU A C 1
ATOM 5114 O O . LEU A 1 659 ? 14.776 -21.663 -14.868 1.00 96.00 659 LEU A O 1
ATOM 5118 N N . HIS A 1 660 ? 13.124 -21.531 -16.368 1.00 96.94 660 HIS A N 1
ATOM 5119 C CA . HIS A 1 660 ? 12.322 -22.609 -15.785 1.00 96.94 660 HIS A CA 1
ATOM 5120 C C . HIS A 1 660 ? 12.967 -23.982 -15.977 1.00 96.94 660 HIS A C 1
ATOM 5122 O O . HIS A 1 660 ? 12.962 -24.791 -15.053 1.00 96.94 660 HIS A O 1
ATOM 5128 N N . ALA A 1 661 ? 13.597 -24.226 -17.127 1.00 96.62 661 ALA A N 1
ATOM 5129 C CA . ALA A 1 661 ? 14.363 -25.446 -17.361 1.00 96.62 661 ALA A CA 1
ATOM 5130 C C . ALA A 1 661 ? 15.506 -25.604 -16.337 1.00 96.62 661 ALA A C 1
ATOM 5132 O O . ALA A 1 661 ? 15.743 -26.697 -15.832 1.00 96.62 661 ALA A O 1
ATOM 5133 N N . ALA A 1 662 ? 16.138 -24.498 -15.923 1.00 95.19 662 ALA A N 1
ATOM 5134 C CA . ALA A 1 662 ? 17.159 -24.503 -14.874 1.00 95.19 662 ALA A CA 1
ATOM 5135 C C . ALA A 1 662 ? 16.628 -24.756 -13.441 1.00 95.19 662 ALA A C 1
ATOM 5137 O O . ALA A 1 662 ? 17.428 -24.847 -12.507 1.00 95.19 662 ALA A O 1
ATOM 5138 N N . HIS A 1 663 ? 15.304 -24.845 -13.250 1.00 95.44 663 HIS A N 1
ATOM 5139 C CA . HIS A 1 663 ? 14.648 -25.136 -11.964 1.00 95.44 663 HIS A CA 1
ATOM 5140 C C . HIS A 1 663 ? 13.925 -26.496 -11.954 1.00 95.44 663 HIS A C 1
ATOM 5142 O O . HIS A 1 663 ? 13.044 -26.742 -11.124 1.00 95.44 663 HIS A O 1
ATOM 5148 N N . GLN A 1 664 ? 14.312 -27.388 -12.866 1.00 94.69 664 GLN A N 1
ATOM 5149 C CA . GLN A 1 664 ? 13.942 -28.801 -12.833 1.00 94.69 664 GLN A CA 1
ATOM 5150 C C . GLN A 1 664 ? 14.912 -29.590 -11.949 1.00 94.69 664 GLN A C 1
ATOM 5152 O O . GLN A 1 664 ? 16.093 -29.253 -11.857 1.00 94.69 664 GLN A O 1
ATOM 5157 N N . PHE A 1 665 ? 14.435 -30.667 -11.334 1.00 93.62 665 PHE A N 1
ATOM 5158 C CA . PHE A 1 665 ? 15.267 -31.648 -10.642 1.00 93.62 665 PHE A CA 1
ATOM 5159 C C . PHE A 1 665 ? 15.645 -32.804 -11.573 1.00 93.62 665 PHE A C 1
ATOM 5161 O O . PHE A 1 665 ? 14.965 -33.058 -12.569 1.00 93.62 665 PHE A O 1
ATOM 5168 N N . ILE A 1 666 ? 16.715 -33.529 -11.232 1.00 92.12 666 ILE A N 1
ATOM 5169 C CA . ILE A 1 666 ? 17.165 -34.711 -11.991 1.00 92.12 666 ILE A CA 1
ATOM 5170 C C . ILE A 1 666 ? 16.058 -35.775 -12.070 1.00 92.12 666 ILE A C 1
ATOM 5172 O O . ILE A 1 666 ? 15.953 -36.481 -13.070 1.00 92.12 666 ILE A O 1
ATOM 5176 N N . GLU A 1 667 ? 15.197 -35.866 -11.052 1.00 91.81 667 GLU A N 1
ATOM 5177 C CA . GLU A 1 667 ? 14.070 -36.804 -11.034 1.00 91.81 667 GLU A CA 1
ATOM 5178 C C . GLU A 1 667 ? 12.915 -36.417 -11.984 1.00 91.81 667 GLU A C 1
ATOM 5180 O O . GLU A 1 667 ? 12.010 -37.223 -12.201 1.00 91.81 667 GLU A O 1
ATOM 5185 N N . GLY A 1 668 ? 12.947 -35.220 -12.583 1.00 89.56 668 G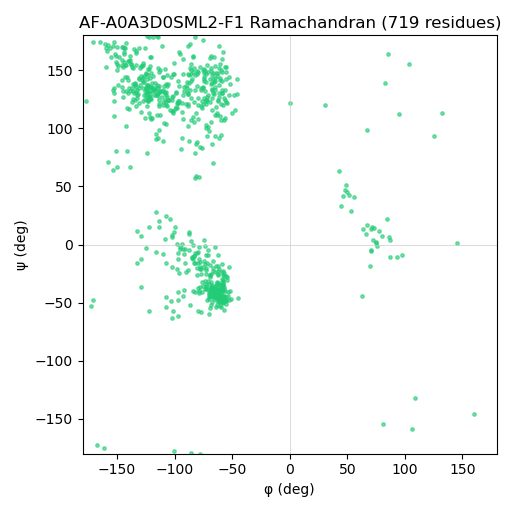LY A N 1
ATOM 5186 C CA . GLY A 1 668 ? 12.007 -34.764 -13.615 1.00 89.56 668 GLY A CA 1
ATOM 5187 C C . GLY A 1 668 ? 10.853 -33.886 -13.121 1.00 89.56 668 GLY A C 1
ATOM 5188 O O . GLY A 1 668 ? 10.137 -33.306 -13.939 1.00 89.56 668 GLY A O 1
ATOM 5189 N N . ASP A 1 669 ? 10.673 -33.742 -11.810 1.00 93.00 669 ASP A N 1
ATOM 5190 C CA . ASP A 1 669 ? 9.793 -32.738 -11.211 1.00 93.00 669 ASP A CA 1
ATOM 5191 C C . ASP A 1 669 ? 10.510 -31.388 -11.031 1.00 93.00 669 ASP A C 1
ATOM 5193 O O . ASP A 1 669 ? 11.654 -31.196 -11.449 1.00 93.00 669 ASP A O 1
ATOM 5197 N N . VAL A 1 670 ? 9.806 -30.402 -10.475 1.00 95.31 670 VAL A N 1
ATOM 5198 C CA . VAL A 1 670 ? 10.205 -28.989 -10.537 1.00 95.31 670 VAL A CA 1
ATOM 5199 C C . VAL A 1 670 ? 9.974 -28.270 -9.212 1.00 95.31 670 VAL A C 1
ATOM 5201 O O . VAL A 1 670 ? 9.205 -28.726 -8.361 1.00 95.31 670 VAL A O 1
ATOM 5204 N N . LEU A 1 671 ? 10.621 -27.118 -9.020 1.00 95.12 671 LEU A N 1
ATOM 5205 C CA . LEU A 1 671 ? 10.165 -26.182 -7.991 1.00 95.12 671 LEU A CA 1
ATOM 5206 C C . LEU A 1 671 ? 8.777 -25.660 -8.362 1.00 95.12 671 LEU A C 1
ATOM 5208 O O . LEU A 1 671 ? 8.556 -25.264 -9.497 1.00 95.12 671 LEU A O 1
ATOM 5212 N N . HIS A 1 672 ? 7.866 -25.600 -7.395 1.00 95.94 672 HIS A N 1
ATOM 5213 C CA . HIS A 1 672 ? 6.545 -24.997 -7.563 1.00 95.94 672 HIS A CA 1
ATOM 5214 C C . HIS A 1 672 ? 6.648 -23.470 -7.707 1.00 95.94 672 HIS A C 1
ATOM 5216 O O . HIS A 1 672 ? 6.028 -22.860 -8.579 1.00 95.94 672 HIS A O 1
ATOM 5222 N N . TRP A 1 673 ? 7.484 -22.850 -6.873 1.00 95.62 673 TRP A N 1
ATOM 5223 C CA . TRP A 1 673 ? 7.876 -21.447 -6.983 1.00 95.62 673 TRP A CA 1
ATOM 5224 C C . TRP A 1 673 ? 9.234 -21.200 -6.326 1.00 95.62 673 TRP A C 1
ATOM 5226 O O . TRP A 1 673 ? 9.654 -22.005 -5.494 1.00 95.62 673 TRP A O 1
ATOM 5236 N N . TRP A 1 674 ? 9.901 -20.086 -6.657 1.00 95.31 674 TRP A N 1
ATOM 5237 C CA . TRP A 1 674 ? 11.161 -19.647 -6.035 1.00 95.31 674 TRP A CA 1
ATOM 5238 C C . TRP A 1 674 ? 11.334 -18.119 -6.000 1.00 95.31 674 TRP A C 1
ATOM 5240 O O . TRP A 1 674 ? 10.808 -17.399 -6.849 1.00 95.31 674 TRP A O 1
ATOM 5250 N N . HIS A 1 675 ? 12.114 -17.615 -5.038 1.00 93.06 675 HIS A N 1
ATOM 5251 C CA . HIS A 1 675 ? 12.473 -16.196 -4.929 1.00 93.06 675 HIS A CA 1
ATOM 5252 C C . HIS A 1 675 ? 13.868 -15.904 -5.507 1.00 93.06 675 HIS A C 1
ATOM 5254 O O . HIS A 1 675 ? 14.840 -16.557 -5.114 1.00 93.06 675 HIS A O 1
ATOM 5260 N N . PRO A 1 676 ? 14.020 -14.895 -6.386 1.00 90.38 676 PRO A N 1
ATOM 5261 C CA . PRO A 1 676 ? 15.331 -14.329 -6.701 1.00 90.38 676 PRO A CA 1
ATOM 5262 C C . PRO A 1 676 ? 15.876 -13.500 -5.514 1.00 90.38 676 PRO A C 1
ATOM 5264 O O . PRO A 1 676 ? 15.066 -12.959 -4.751 1.00 90.38 676 PRO A O 1
ATOM 5267 N N . PRO A 1 677 ? 17.212 -13.342 -5.380 1.00 87.31 677 PRO A N 1
ATOM 5268 C CA . PRO A 1 677 ? 18.246 -13.789 -6.325 1.00 87.31 677 PRO A CA 1
ATOM 5269 C C . PRO A 1 677 ? 18.750 -15.222 -6.090 1.00 87.31 677 PRO A C 1
ATOM 5271 O O . PRO A 1 677 ? 19.265 -15.838 -7.017 1.00 87.31 677 PRO A O 1
ATOM 5274 N N . VAL A 1 678 ? 18.601 -15.769 -4.879 1.00 84.25 678 VAL A N 1
ATOM 5275 C CA . VAL A 1 678 ? 19.233 -17.050 -4.505 1.00 84.25 678 VAL A CA 1
ATOM 5276 C C . VAL A 1 678 ? 18.509 -18.269 -5.091 1.00 84.25 678 VAL A C 1
ATOM 5278 O O . VAL A 1 678 ? 19.127 -19.312 -5.293 1.00 84.25 678 VAL A O 1
ATOM 5281 N N . GLY A 1 679 ? 17.214 -18.153 -5.396 1.00 84.88 679 GLY A N 1
ATOM 5282 C CA . GLY A 1 679 ? 16.423 -19.247 -5.961 1.00 84.88 679 GLY A CA 1
ATOM 5283 C C . GLY A 1 679 ? 15.856 -20.210 -4.917 1.00 84.88 679 GLY A C 1
ATOM 5284 O O . GLY A 1 679 ? 15.530 -21.346 -5.251 1.00 84.88 679 GLY A O 1
ATOM 5285 N N . TYR A 1 680 ? 15.724 -19.784 -3.654 1.00 84.88 680 TYR A N 1
ATOM 5286 C CA . TYR A 1 680 ? 15.029 -20.588 -2.648 1.00 84.88 680 TYR A CA 1
ATOM 5287 C C . TYR A 1 680 ? 13.556 -20.717 -3.009 1.00 84.88 680 TYR A C 1
ATOM 5289 O O . TYR A 1 680 ? 12.874 -19.725 -3.271 1.00 84.88 680 TYR A O 1
ATOM 5297 N N . GLY A 1 681 ? 13.071 -21.950 -3.005 1.00 90.69 681 GLY A N 1
ATOM 5298 C CA . GLY A 1 681 ? 11.734 -22.272 -3.456 1.00 90.69 681 GLY A CA 1
ATOM 5299 C C . GLY A 1 681 ? 11.178 -23.514 -2.792 1.00 90.69 681 GLY A C 1
ATOM 5300 O O . GLY A 1 681 ? 11.874 -24.212 -2.052 1.00 90.69 681 GLY A O 1
ATOM 5301 N N . ILE A 1 682 ? 9.910 -23.790 -3.069 1.00 91.38 682 ILE A N 1
ATOM 5302 C CA . ILE A 1 682 ? 9.227 -24.977 -2.561 1.00 91.38 682 ILE A CA 1
ATOM 5303 C C . ILE A 1 682 ? 9.135 -26.015 -3.674 1.00 91.38 682 ILE A C 1
ATOM 5305 O O . ILE A 1 682 ? 8.606 -25.733 -4.743 1.00 91.38 682 ILE A O 1
ATOM 5309 N N . ARG A 1 683 ? 9.593 -27.239 -3.397 1.00 92.44 683 ARG A N 1
ATOM 5310 C CA . ARG A 1 683 ? 9.315 -28.436 -4.204 1.00 92.44 683 ARG A CA 1
ATOM 5311 C C . ARG A 1 683 ? 8.016 -29.058 -3.690 1.00 92.44 683 ARG A C 1
ATOM 5313 O O . ARG A 1 683 ? 7.934 -29.409 -2.514 1.00 92.44 683 ARG A O 1
ATOM 5320 N N . THR A 1 684 ? 6.989 -29.150 -4.531 1.00 88.88 684 THR A N 1
ATOM 5321 C CA . THR A 1 684 ? 5.701 -29.772 -4.168 1.00 88.88 684 THR A CA 1
ATOM 5322 C C . THR A 1 684 ? 5.453 -31.024 -5.007 1.00 88.88 684 THR A C 1
ATOM 5324 O O . THR A 1 684 ? 6.263 -31.386 -5.852 1.00 88.88 684 THR A O 1
ATOM 5327 N N . ARG A 1 685 ? 4.322 -31.699 -4.768 1.00 88.06 685 ARG A N 1
ATOM 5328 C CA . ARG A 1 685 ? 3.836 -32.812 -5.600 1.00 88.06 685 ARG A CA 1
ATOM 5329 C C . ARG A 1 685 ? 2.671 -32.403 -6.504 1.00 88.06 685 ARG A C 1
ATOM 5331 O O . ARG A 1 685 ? 1.880 -33.261 -6.892 1.00 88.06 685 ARG A O 1
ATOM 5338 N N . PHE A 1 686 ? 2.510 -31.111 -6.793 1.00 91.19 686 PHE A N 1
ATOM 5339 C CA . PHE A 1 686 ? 1.527 -30.685 -7.784 1.00 91.19 686 PHE A CA 1
ATOM 5340 C C . PHE A 1 686 ? 1.924 -31.236 -9.149 1.00 91.19 686 PHE A C 1
ATOM 5342 O O . PHE A 1 686 ? 3.008 -30.978 -9.664 1.00 91.19 686 PHE A O 1
ATOM 5349 N N . SER A 1 687 ? 1.047 -32.071 -9.700 1.00 91.12 687 SER A N 1
ATOM 5350 C CA . SER A 1 687 ? 1.351 -32.886 -10.873 1.00 91.12 687 SER A CA 1
ATOM 5351 C C . SER A 1 687 ? 1.386 -32.092 -12.175 1.00 91.12 687 SER A C 1
ATOM 5353 O O . SER A 1 687 ? 1.835 -32.619 -13.187 1.00 91.12 687 SER A O 1
ATOM 5355 N N . ASP A 1 688 ? 0.870 -30.863 -12.181 1.00 95.19 688 ASP A N 1
ATOM 5356 C CA . ASP A 1 688 ? 0.710 -30.083 -13.401 1.00 95.19 688 ASP A CA 1
ATOM 5357 C C . ASP A 1 688 ? 1.859 -29.102 -13.674 1.00 95.19 688 ASP A C 1
ATOM 5359 O O . ASP A 1 688 ? 2.097 -28.801 -14.841 1.00 95.19 688 ASP A O 1
ATOM 5363 N N . ASP A 1 689 ? 2.612 -28.659 -12.657 1.00 94.94 689 ASP A N 1
ATOM 5364 C CA . ASP A 1 689 ? 3.695 -27.668 -12.817 1.00 94.94 689 ASP A CA 1
ATOM 5365 C C . ASP A 1 689 ? 4.694 -28.077 -13.917 1.00 94.94 689 ASP A C 1
ATOM 5367 O O . ASP A 1 689 ? 4.994 -27.300 -14.826 1.00 94.94 689 ASP A O 1
ATOM 5371 N N . LEU A 1 690 ? 5.146 -29.335 -13.887 1.00 93.31 690 LEU A N 1
ATOM 5372 C CA . LEU A 1 690 ? 6.136 -29.881 -14.822 1.00 93.31 690 LEU A CA 1
ATOM 5373 C C . LEU A 1 690 ? 5.636 -29.985 -16.276 1.00 93.31 690 LEU A C 1
ATOM 5375 O O . LEU A 1 690 ? 6.447 -30.056 -17.198 1.00 93.31 690 LEU A O 1
ATOM 5379 N N . LEU A 1 691 ? 4.317 -29.984 -16.504 1.00 95.69 691 LEU A N 1
ATOM 5380 C CA . LEU A 1 691 ? 3.723 -30.139 -17.839 1.00 95.69 691 LEU A CA 1
ATOM 5381 C C . LEU A 1 691 ? 3.783 -28.845 -18.663 1.00 95.69 691 LEU A C 1
ATOM 5383 O O . LEU A 1 691 ? 3.722 -28.890 -19.894 1.00 95.69 691 LEU A O 1
ATOM 5387 N N . TRP A 1 692 ? 3.931 -27.691 -18.008 1.00 97.12 692 TRP A N 1
ATOM 5388 C CA . TRP A 1 692 ? 3.916 -26.387 -18.674 1.00 97.12 692 TRP A CA 1
ATOM 5389 C C . TRP A 1 692 ? 5.174 -26.104 -19.490 1.00 97.12 692 TRP A C 1
ATOM 5391 O O . TRP A 1 692 ? 5.088 -25.482 -20.549 1.00 97.12 692 TRP A O 1
ATOM 5401 N N . LEU A 1 693 ? 6.333 -26.585 -19.037 1.00 96.81 693 LEU A N 1
ATOM 5402 C CA . LEU A 1 693 ? 7.602 -26.362 -19.724 1.00 96.81 693 LEU A CA 1
ATOM 5403 C C . LEU A 1 693 ? 7.653 -27.018 -21.118 1.00 96.81 693 LEU A C 1
ATOM 5405 O O . LEU A 1 693 ? 7.906 -26.293 -22.083 1.00 96.81 693 LEU A O 1
ATOM 5409 N N . PRO A 1 694 ? 7.381 -28.332 -21.290 1.00 96.25 694 PRO A N 1
ATOM 5410 C CA . PRO A 1 694 ? 7.392 -28.947 -22.618 1.00 96.25 694 PRO A CA 1
ATOM 5411 C C . PRO A 1 694 ? 6.301 -28.379 -23.534 1.00 96.25 694 PRO A C 1
ATOM 5413 O O . PRO A 1 694 ? 6.539 -28.219 -24.733 1.00 96.25 694 PRO A O 1
ATOM 5416 N N . TYR A 1 695 ? 5.131 -28.021 -22.985 1.00 96.75 695 TYR A N 1
ATOM 5417 C CA . TYR A 1 695 ? 4.076 -27.350 -23.745 1.00 96.75 695 TYR A CA 1
ATOM 5418 C C . TYR A 1 695 ? 4.559 -26.011 -24.316 1.00 96.75 695 TYR A C 1
ATOM 5420 O O . TYR A 1 695 ? 4.483 -25.801 -25.530 1.00 96.75 695 TYR A O 1
ATOM 5428 N N . LEU A 1 696 ? 5.092 -25.122 -23.467 1.00 96.94 696 LEU A N 1
ATOM 5429 C CA . LEU A 1 696 ? 5.560 -23.816 -23.922 1.00 96.94 696 LEU A CA 1
ATOM 5430 C C . LEU A 1 696 ? 6.770 -23.942 -24.845 1.00 96.94 696 LEU A C 1
ATOM 5432 O O . LEU A 1 696 ? 6.822 -23.223 -25.832 1.00 96.94 696 LEU A O 1
ATOM 5436 N N . ALA A 1 697 ? 7.708 -24.856 -24.592 1.00 97.56 697 ALA A N 1
ATOM 5437 C CA . ALA A 1 697 ? 8.858 -25.050 -25.475 1.00 97.56 697 ALA A CA 1
ATOM 5438 C C . ALA A 1 697 ? 8.412 -25.441 -26.895 1.00 97.56 697 ALA A C 1
ATOM 5440 O O . ALA A 1 697 ? 8.843 -24.835 -27.875 1.00 97.56 697 ALA A O 1
ATOM 5441 N N . ALA A 1 698 ? 7.475 -26.390 -27.014 1.00 97.88 698 ALA A N 1
ATOM 5442 C CA . ALA A 1 698 ? 6.925 -26.793 -28.306 1.00 97.88 698 ALA A CA 1
ATOM 5443 C C . ALA A 1 698 ? 6.124 -25.667 -28.981 1.00 97.88 698 ALA A C 1
ATOM 5445 O O . ALA A 1 698 ? 6.254 -25.458 -30.188 1.00 97.88 698 ALA A O 1
ATOM 5446 N N . PHE A 1 699 ? 5.299 -24.941 -28.221 1.00 97.75 699 PHE A N 1
ATOM 5447 C CA . PHE A 1 699 ? 4.547 -23.798 -28.738 1.00 97.75 699 PHE A CA 1
ATOM 5448 C C . PHE A 1 699 ? 5.482 -22.680 -29.218 1.00 97.75 699 PHE A C 1
ATOM 5450 O O . PHE A 1 699 ? 5.311 -22.174 -30.325 1.00 97.75 699 PHE A O 1
ATOM 5457 N N . TYR A 1 700 ? 6.511 -22.365 -28.429 1.00 98.12 700 TYR A N 1
ATOM 5458 C CA . TYR A 1 700 ? 7.533 -21.377 -28.741 1.00 98.12 700 TYR A CA 1
ATOM 5459 C C . TYR A 1 700 ? 8.242 -21.700 -30.049 1.00 98.12 700 TYR A C 1
ATOM 5461 O O . TYR A 1 700 ? 8.196 -20.894 -30.974 1.00 98.12 700 TYR A O 1
ATOM 5469 N N . SER A 1 701 ? 8.819 -22.897 -30.173 1.00 98.06 701 SER A N 1
ATOM 5470 C CA . SER A 1 701 ? 9.559 -23.280 -31.377 1.00 98.06 701 SER A CA 1
ATOM 5471 C C . SER A 1 701 ? 8.679 -23.335 -32.624 1.00 98.06 701 SER A C 1
ATOM 5473 O O . SER A 1 701 ? 9.138 -22.995 -33.712 1.00 98.06 701 SER A O 1
ATOM 5475 N N . ARG A 1 702 ? 7.397 -23.704 -32.493 1.00 97.62 702 ARG A N 1
ATOM 5476 C CA . ARG A 1 702 ? 6.444 -23.636 -33.614 1.00 97.62 702 ARG A CA 1
ATOM 5477 C C . ARG A 1 702 ? 6.125 -22.200 -34.023 1.00 97.62 702 ARG A C 1
ATOM 5479 O O . ARG A 1 702 ? 6.016 -21.939 -35.215 1.00 97.62 7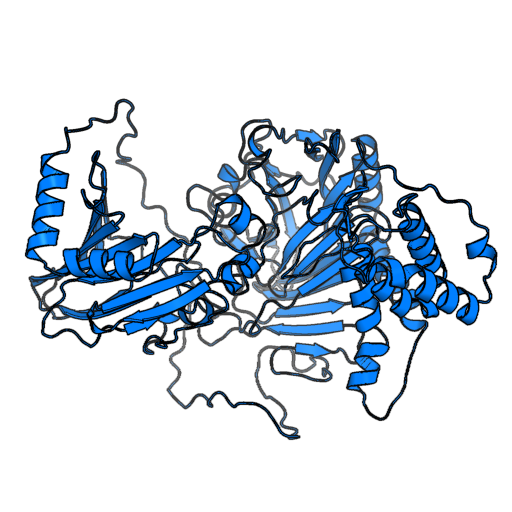02 ARG A O 1
ATOM 5486 N N . ALA A 1 703 ? 5.960 -21.296 -33.060 1.00 96.50 703 ALA A N 1
ATOM 5487 C CA . ALA A 1 703 ? 5.604 -19.906 -33.323 1.00 96.50 703 ALA A CA 1
ATOM 5488 C C . ALA A 1 703 ? 6.786 -19.075 -33.851 1.00 96.50 703 ALA A C 1
ATOM 5490 O O . ALA A 1 703 ? 6.586 -18.204 -34.692 1.00 96.50 703 ALA A O 1
ATOM 5491 N N . THR A 1 704 ? 8.008 -19.335 -33.378 1.00 96.81 704 THR A N 1
ATOM 5492 C CA . THR A 1 704 ? 9.202 -18.540 -33.723 1.00 96.81 704 THR A CA 1
ATOM 5493 C C . THR A 1 704 ? 10.105 -19.198 -34.763 1.00 96.81 704 THR A C 1
ATOM 5495 O O . THR A 1 704 ? 10.941 -18.522 -35.357 1.00 96.81 704 THR A O 1
ATOM 5498 N N . GLY A 1 705 ? 9.982 -20.512 -34.968 1.00 97.62 705 GLY A N 1
ATOM 5499 C CA . GLY A 1 705 ? 10.941 -21.309 -35.735 1.00 97.62 705 GLY A CA 1
ATOM 5500 C C . GLY A 1 705 ? 12.247 -21.610 -34.987 1.00 97.62 705 GLY A C 1
ATOM 5501 O O . GLY A 1 705 ? 13.095 -22.321 -35.527 1.00 97.62 705 GLY A O 1
ATOM 5502 N N . ASP A 1 706 ? 12.424 -21.117 -33.754 1.00 97.44 706 ASP A N 1
ATOM 5503 C CA . ASP A 1 706 ? 13.619 -21.378 -32.950 1.00 97.44 706 ASP A CA 1
ATOM 5504 C C . ASP A 1 706 ? 13.543 -22.751 -32.265 1.00 97.44 706 ASP A C 1
ATOM 5506 O O . ASP A 1 706 ? 13.090 -22.900 -31.127 1.00 97.44 706 ASP A O 1
ATOM 5510 N N . TRP A 1 707 ? 14.016 -23.774 -32.975 1.00 97.69 707 TRP A N 1
ATOM 5511 C CA . TRP A 1 707 ? 14.213 -25.124 -32.438 1.00 97.69 707 TRP A CA 1
ATOM 5512 C C . TRP A 1 707 ? 15.540 -25.287 -31.686 1.00 97.69 707 TRP A C 1
ATOM 5514 O O . TRP A 1 707 ? 15.733 -26.303 -31.019 1.00 97.69 707 TRP A O 1
ATOM 5524 N N . SER A 1 708 ? 16.446 -24.300 -31.753 1.00 96.94 708 SER A N 1
ATOM 5525 C CA . SER A 1 708 ? 17.748 -24.372 -31.074 1.00 96.94 708 SER A CA 1
ATOM 5526 C C . SER A 1 708 ? 17.611 -24.408 -29.552 1.00 96.94 708 SER A C 1
ATOM 5528 O O . SER A 1 708 ? 18.477 -24.960 -28.881 1.00 96.94 708 SER A O 1
ATOM 5530 N N . VAL A 1 709 ? 16.490 -23.909 -29.014 1.00 96.31 709 VAL A N 1
ATOM 5531 C CA . VAL A 1 709 ? 16.183 -23.907 -27.575 1.00 96.31 709 VAL A CA 1
ATOM 5532 C C . VAL A 1 709 ? 16.269 -25.299 -26.932 1.00 96.31 709 VAL A C 1
ATOM 5534 O O . VAL A 1 709 ? 16.651 -25.403 -25.773 1.00 96.31 709 VAL A O 1
ATOM 5537 N N . PHE A 1 710 ? 15.981 -26.375 -27.675 1.00 96.69 710 PHE A N 1
ATOM 5538 C CA . PHE A 1 710 ? 16.083 -27.753 -27.171 1.00 96.69 710 PHE A CA 1
ATOM 5539 C C . PHE A 1 710 ? 17.529 -28.251 -27.030 1.00 96.69 710 PHE A C 1
ATOM 5541 O O . PHE A 1 710 ? 17.764 -29.252 -26.358 1.00 96.69 710 PHE A O 1
ATOM 5548 N N . GLY A 1 711 ? 18.488 -27.582 -27.675 1.00 96.06 711 GLY A N 1
ATOM 5549 C CA . GLY A 1 711 ? 19.916 -27.880 -27.571 1.00 96.06 711 GLY A CA 1
ATOM 5550 C C . GLY A 1 711 ? 20.655 -27.022 -26.542 1.00 96.06 711 GLY A C 1
ATOM 5551 O O . GLY A 1 711 ? 21.856 -27.213 -26.364 1.00 96.06 711 GLY A O 1
ATOM 5552 N N . GLU A 1 712 ? 19.977 -26.076 -25.888 1.00 96.56 712 GLU A N 1
ATOM 5553 C CA . GLU A 1 712 ? 20.600 -25.171 -24.922 1.00 96.56 712 GLU A CA 1
ATOM 5554 C C . GLU A 1 712 ? 20.939 -25.903 -23.614 1.00 96.56 712 GLU A C 1
ATOM 5556 O O . GLU A 1 712 ? 20.046 -26.468 -22.972 1.00 96.56 712 GLU A O 1
ATOM 5561 N N . PRO A 1 713 ? 22.209 -25.898 -23.176 1.00 95.06 713 PRO A N 1
ATOM 5562 C CA . PRO A 1 713 ? 22.589 -26.548 -21.934 1.00 95.06 713 PRO A CA 1
ATOM 5563 C C . PRO A 1 713 ? 22.076 -25.755 -20.725 1.00 95.06 713 PRO A C 1
ATOM 5565 O O . PRO A 1 713 ? 22.416 -24.587 -20.531 1.00 95.06 713 PRO A O 1
ATOM 5568 N N . VAL A 1 714 ? 21.309 -26.421 -19.859 1.00 94.44 714 VAL A N 1
ATOM 5569 C CA . VAL A 1 714 ? 20.853 -25.894 -18.564 1.00 94.44 714 VAL A CA 1
ATOM 5570 C C . VAL A 1 714 ? 21.179 -26.875 -17.439 1.00 94.44 714 VAL A C 1
ATOM 5572 O O . VAL A 1 714 ? 21.308 -28.079 -17.658 1.00 94.44 714 VAL A O 1
ATOM 5575 N N . ARG A 1 715 ? 21.346 -26.358 -16.218 1.00 92.75 715 ARG A N 1
ATOM 5576 C CA . ARG A 1 715 ? 21.632 -27.175 -15.028 1.00 92.75 715 ARG A CA 1
ATOM 5577 C C . ARG A 1 715 ? 20.344 -27.692 -14.390 1.00 92.75 715 ARG A C 1
ATOM 5579 O O . ARG A 1 715 ? 19.363 -26.960 -14.345 1.00 92.75 715 ARG A O 1
ATOM 5586 N N . PHE A 1 716 ? 20.390 -28.889 -13.812 1.00 93.81 716 PHE A N 1
ATOM 5587 C CA . PHE A 1 716 ? 19.354 -29.362 -12.892 1.00 93.81 716 PHE A CA 1
ATOM 5588 C C . PHE A 1 716 ? 19.633 -28.895 -11.460 1.00 93.81 716 PHE A C 1
ATOM 5590 O O . PHE A 1 716 ? 20.780 -28.652 -11.074 1.00 93.81 716 PHE A O 1
ATOM 5597 N N . LEU A 1 717 ? 18.575 -28.810 -10.662 1.00 91.81 717 LEU A N 1
ATOM 5598 C CA . LEU A 1 717 ? 18.643 -28.680 -9.216 1.00 91.81 717 LEU A CA 1
ATOM 5599 C C . LEU A 1 717 ? 18.892 -30.045 -8.568 1.00 91.81 717 LEU A C 1
ATOM 5601 O O . LEU A 1 717 ? 18.420 -31.079 -9.041 1.00 91.81 717 LEU A O 1
ATOM 5605 N N . GLN A 1 718 ? 19.581 -30.020 -7.430 1.00 85.69 718 GLN A N 1
ATOM 5606 C CA . GLN A 1 718 ? 19.726 -31.161 -6.533 1.00 85.69 718 GLN A CA 1
ATOM 5607 C C . GLN A 1 718 ? 19.094 -30.792 -5.190 1.00 85.69 718 GLN A C 1
ATOM 5609 O O . GLN A 1 718 ? 19.376 -29.725 -4.636 1.00 85.69 718 GLN A O 1
ATOM 5614 N N . ALA A 1 719 ? 18.203 -31.644 -4.681 1.00 78.81 719 ALA A N 1
ATOM 5615 C CA . ALA A 1 719 ? 17.658 -31.461 -3.341 1.00 78.81 719 ALA A CA 1
ATOM 5616 C C . ALA A 1 719 ? 18.765 -31.656 -2.295 1.00 78.81 719 ALA A C 1
ATOM 5618 O O . ALA A 1 719 ? 19.687 -32.443 -2.504 1.00 78.81 719 ALA A O 1
ATOM 5619 N N . ARG A 1 720 ? 18.680 -30.934 -1.174 1.00 72.69 720 ARG A N 1
ATOM 5620 C CA . ARG A 1 720 ? 19.530 -31.232 -0.015 1.00 72.69 720 ARG A CA 1
ATOM 5621 C C . ARG A 1 720 ? 19.112 -32.599 0.533 1.00 72.69 720 ARG A C 1
ATOM 5623 O O . ARG A 1 720 ? 17.909 -32.817 0.680 1.00 72.69 720 ARG A O 1
ATOM 5630 N N . GLU A 1 721 ? 20.092 -33.473 0.757 1.00 54.09 721 GLU A N 1
ATOM 5631 C CA . GLU A 1 721 ? 19.900 -34.794 1.378 1.00 54.09 721 GLU A CA 1
ATOM 5632 C C . GLU A 1 721 ? 19.278 -34.701 2.774 1.00 54.09 721 GLU A C 1
ATOM 5634 O O . GLU A 1 721 ? 19.606 -33.735 3.511 1.00 54.09 721 GLU A O 1
#

Sequence (721 aa):
AVKPAECYETRFTASVAALRQINDDIEARLEICLTPDADLELRRVTLRNLGKEPRRIEVTSYAEVVINTWAADAAHPAFSKLFVQTEWVAGQRALLAGRRPRAQGEAICWLVHAFAGGDENAKPLQYETDRVQFIGRRYSLAAPRALIEKEPLSGTVGNVLDPVVSLRQIMELAAGSEVQMTFLLGAAPDRETALEAAARYASAARIEAVFQAAIGAAPLFHPAGGLSANRGRKPVRHYVCAVEAGARASQDSLPPYGSGSREGNEGCWQGGGFEPDAEPLQFWNGYGGFSASGDEYVIRLEPDANGRLRLPPRPWVNVIANPQFGFLASETGAGSTWSQNSRENRLTPWYNDPVLDPHGEGLYLRDEDHNQFWSLTPGPVPQAVPYEIRHGFGYSHYRHVSQGLQQEVWLFTAREEPVKLILIRLHNRQRRSRHLSLFTYARLVLGVLPGGHATELAIEQDGATGALLAENHNREFSGRIAFAAASPTDSVPIHISGDRTAFIGKHGSPACPEALCRDKILDGRLGTGLDPCFALQVTLRLEPGAAMERAFLIGEADSRDEVRRLIGRYSEDGAVATALAEVRKSWRDRLIAVQIQTPSPSLDLMINGWAAYQTLSCRLWGRSAFYQSGGAFGFRDQLQDAVALIYHDPALTRRQLLLHAAHQFIEGDVLHWWHPPVGYGIRTRFSDDLLWLPYLAAFYSRATGDWSVFGEPVRFLQARE